Protein AF-0000000068095793 (afdb_homodimer)

Organism: Citrobacter rodentium (strain ICC168) (NCBI:txid637910)

Solvent-accessible surface area (backbone atoms only — not comparable to full-atom values): 27924 Å² total; per-residue (Å²): 130,68,52,62,41,76,44,89,53,78,76,100,56,62,48,30,35,36,40,46,26,35,36,41,17,42,65,55,64,79,48,58,58,60,65,17,41,19,44,58,36,41,50,50,50,51,50,52,51,57,68,67,68,68,80,49,64,31,32,40,34,30,14,20,50,16,59,68,43,40,45,54,8,36,40,54,51,43,57,61,54,63,76,48,89,38,54,42,31,56,38,52,17,59,49,38,38,61,74,38,42,52,53,32,31,49,74,67,67,43,45,78,26,34,32,31,40,47,49,90,38,33,33,37,40,54,46,62,22,50,35,87,93,40,71,30,18,39,71,50,71,44,47,53,51,38,48,49,50,56,44,67,73,42,65,84,28,30,30,43,38,34,28,13,41,40,65,57,76,76,60,20,56,64,56,40,72,29,23,25,72,50,32,67,60,53,48,58,61,46,69,80,36,80,40,53,42,34,36,43,25,19,79,63,21,31,78,42,82,44,77,54,95,86,18,42,34,33,30,31,26,10,27,26,65,27,40,40,78,66,30,62,55,89,46,66,28,76,61,44,27,21,31,34,40,37,37,40,40,81,86,62,51,73,50,72,46,83,44,59,56,81,72,75,65,61,46,47,43,74,82,58,87,76,134,132,67,53,61,40,78,44,88,52,78,76,98,56,62,47,30,36,36,42,47,26,35,35,41,17,42,64,53,62,79,49,61,58,59,64,18,40,20,45,58,36,39,51,50,50,52,50,51,53,58,68,66,66,68,79,49,65,31,32,41,34,31,15,20,48,18,59,70,42,38,45,54,7,37,39,54,50,42,56,61,54,62,75,47,88,37,55,39,32,55,39,51,17,57,48,39,37,62,72,37,43,53,52,31,30,49,75,65,68,43,45,77,26,35,31,31,39,46,50,88,38,35,32,38,39,54,47,62,22,51,33,87,92,40,72,31,18,39,71,49,70,44,47,53,52,37,48,50,52,56,44,68,75,42,63,86,28,30,30,43,38,35,29,12,41,40,63,56,75,76,60,19,58,66,56,40,72,30,22,25,72,50,31,65,60,52,48,60,61,46,69,79,36,80,40,53,42,36,37,43,24,18,80,63,20,30,78,44,82,46,77,54,94,86,17,42,34,34,30,32,26,10,27,26,66,26,40,39,77,65,30,62,55,90,44,67,29,74,61,45,26,22,32,33,39,37,36,40,39,82,86,63,50,70,48,72,46,82,45,59,56,80,71,76,64,62,47,49,43,74,80,58,90,76,133

Foldseek 3Di:
DALEAEQDDPDQFWAKEWEAEQLAFELDQQDDDLAFRSLVLLVLQLVVVVVVVDAHQEYEYAENQHQVQALSSLLSVLVSVVVHPHAYEYEYAQRYDVVSNVVSCVVSVHDPHQWYHYHDAEIEGEFHQYDHPALAGEGDPVRLVVVLVVCVVCLRHAYEYEHAFALADQLAQVQRVRHYPVSVSSVVSCVVRLSPAEYEYERQQDFDFDDDPRHTYTYAHHSAWHFDGNHHFTFTDQFAGWIKMWIAGRVSDIDMDIGGDDDRHRGGNRPDRDD/DALEAEQADPDQFWAKEWEAEQLAFELDQQDDDLAFRSLVLLVLQLVVVVVVVDAHQEYEYAENQHQVQALSSLLSVLVSVVVHPHAYEYEYAQRYDVVSNVVSCVVSVHDPHQWYHYHDAEIEGEFHQYDHPALAGEGDPVRLVVVLVVCVVCLRHAYEYEHAFALADQLAQVQRVRHYPVSVSSVVSCVVRLSPAEYEYERQQDFDFDDDPRHTYTYAHHSAWHFDGNHHFTFTDQFAGWIKMWIAGRVSDIDMDIGGDDDRHRGGNRPDRDD

Secondary structure (DSSP, 8-state):
--SEEEE---SSPPEEEEEE----B-SSTT-EETTEEHHHHHHHHHHHHHHTT---SEEEE-S--BSS--HHHHHHHHHHHTTSSS-EEE---TT--HHHHHHHHHHTT----SEEEETTTEEEEE---B-TTSSSB---HHHHHHHHHHHHH-TTSEEEEE-SS-SS--S-HHHHTTSBTTHHHHHHHHTT-TTEEEEEE-SS-S-EEEEETTEEEEE---SS-EEPTT-SS--EE-SPPEEEEEEE-TTS-EEEEEEE-SSSTT---TT----/--SEEEE---SSPPEEEEEE----B-SSTT-EETTEEHHHHHHHHHHHHHHHT---SEEEE-S--BSS--HHHHHHHHHHHTTSSS-EEE---TT--HHHHHHHHHHTT----SEEEETTTEEEEE---B-TTSSSB---HHHHHHHHHHHHH-TTSEEEEE-SS-SS--S-HHHHTTSBTTHHHHHHHHTT-TTEEEEEE-SS-S-EEEEETTEEEEE---SS-EEPTT-SS--EE-SPPEEEEEEE-TTS-EEEEEEE-SSSTT---TT----

Radius of gyration: 24.94 Å; Cα contacts (8 Å, |Δi|>4): 1372; chains: 2; bounding box: 52×72×62 Å

Structure (mmCIF, N/CA/C/O backbone):
data_AF-0000000068095793-model_v1
#
loop_
_entity.id
_entity.type
_entity.pdbx_description
1 polymer '3,5-cyclic adenosine monophosphate phosphodiesterase CpdA'
#
loop_
_atom_site.group_PDB
_atom_site.id
_atom_site.type_symbol
_atom_site.label_atom_id
_atom_site.label_alt_id
_atom_site.label_comp_id
_atom_site.label_asym_id
_atom_site.label_entity_id
_atom_site.label_seq_id
_atom_site.pdbx_PDB_ins_code
_atom_site.Cartn_x
_atom_site.Cartn_y
_atom_site.Cartn_z
_atom_site.occupancy
_atom_site.B_iso_or_equiv
_atom_site.auth_seq_id
_atom_site.auth_comp_id
_atom_site.auth_asym_id
_atom_site.auth_atom_id
_atom_site.pdbx_PDB_model_num
ATOM 1 N N . MET A 1 1 ? 13.992 7.395 -3.279 1 44.12 1 MET A N 1
ATOM 2 C CA . MET A 1 1 ? 13.734 8.562 -2.439 1 44.12 1 MET A CA 1
ATOM 3 C C . MET A 1 1 ? 13.789 8.188 -0.961 1 44.12 1 MET A C 1
ATOM 5 O O . MET A 1 1 ? 13.289 7.129 -0.567 1 44.12 1 MET A O 1
ATOM 9 N N . GLU A 1 2 ? 14.641 8.852 -0.193 1 55.34 2 GLU A N 1
ATOM 10 C CA . GLU A 1 2 ? 14.953 8.453 1.176 1 55.34 2 GLU A CA 1
ATOM 11 C C . GLU A 1 2 ? 13.734 8.594 2.086 1 55.34 2 GLU A C 1
ATOM 13 O O . GLU A 1 2 ? 13.047 9.609 2.062 1 55.34 2 GLU A O 1
ATOM 18 N N . SER A 1 3 ? 13.25 7.488 2.627 1 74.56 3 SER A N 1
ATOM 19 C CA . SER A 1 3 ? 12.18 7.312 3.602 1 74.56 3 SER A CA 1
ATOM 20 C C . SER A 1 3 ? 12.469 8.078 4.887 1 74.56 3 SER A C 1
ATOM 22 O O . SER A 1 3 ? 11.594 8.211 5.75 1 74.56 3 SER A O 1
ATOM 24 N N . LEU A 1 4 ? 13.664 8.867 4.812 1 83 4 LEU A N 1
ATOM 25 C CA . LEU A 1 4 ? 14.086 9.422 6.09 1 83 4 LEU A CA 1
ATOM 26 C C . LEU A 1 4 ? 14.312 10.93 5.977 1 83 4 LEU A C 1
ATOM 28 O O . LEU A 1 4 ? 14.969 11.391 5.043 1 83 4 LEU A O 1
ATOM 32 N N . LEU A 1 5 ? 13.695 11.727 6.766 1 92.56 5 LEU A N 1
ATOM 33 C CA . LEU A 1 5 ? 13.953 13.148 6.941 1 92.56 5 LEU A CA 1
ATOM 34 C C . LEU A 1 5 ? 14.555 13.43 8.312 1 92.56 5 LEU A C 1
ATOM 36 O O . LEU A 1 5 ? 13.977 13.062 9.336 1 92.56 5 LEU A O 1
ATOM 40 N N . ASN A 1 6 ? 15.75 14.016 8.406 1 91.25 6 ASN A N 1
ATOM 41 C CA . ASN A 1 6 ? 16.391 14.406 9.664 1 91.25 6 ASN A CA 1
ATOM 42 C C . ASN A 1 6 ? 16.172 15.883 9.969 1 91.25 6 ASN A C 1
ATOM 44 O O . ASN A 1 6 ? 16.5 16.75 9.156 1 91.25 6 ASN A O 1
ATOM 48 N N . LEU A 1 7 ? 15.523 16.156 11.008 1 89.5 7 LEU A N 1
ATOM 49 C CA . LEU A 1 7 ? 15.344 17.516 11.469 1 89.5 7 LEU A CA 1
ATOM 50 C C . LEU A 1 7 ? 16.422 17.906 12.477 1 89.5 7 LEU A C 1
ATOM 52 O O . LEU A 1 7 ? 16.297 17.594 13.664 1 89.5 7 LEU A O 1
ATOM 56 N N . PRO A 1 8 ? 17.484 18.594 12 1 77.94 8 PRO A N 1
ATOM 57 C CA . PRO A 1 8 ? 18.531 19 12.945 1 77.94 8 PRO A CA 1
ATOM 58 C C . PRO A 1 8 ? 18.062 20.078 13.922 1 77.94 8 PRO A C 1
ATOM 60 O O . PRO A 1 8 ? 17.469 21.078 13.5 1 77.94 8 PRO A O 1
ATOM 63 N N . LEU A 1 9 ? 17.781 19.703 15.07 1 76.25 9 LEU A N 1
ATOM 64 C CA . LEU A 1 9 ? 17.359 20.719 16.031 1 76.25 9 LEU A CA 1
ATOM 65 C C . LEU A 1 9 ? 18.516 21.109 16.938 1 76.25 9 LEU A C 1
ATOM 67 O O . LEU A 1 9 ? 19.344 20.266 17.281 1 76.25 9 LEU A O 1
ATOM 71 N N . ALA A 1 10 ? 18.766 22.375 16.984 1 59.16 10 ALA A N 1
ATOM 72 C CA . ALA A 1 10 ? 19.812 22.859 17.875 1 59.16 10 ALA A CA 1
ATOM 73 C C . ALA A 1 10 ? 19.422 22.672 19.344 1 59.16 10 ALA A C 1
ATOM 75 O O . ALA A 1 10 ? 18.359 23.141 19.766 1 59.16 10 ALA A O 1
ATOM 76 N N . GLY A 1 11 ? 20.234 21.984 20.188 1 57.12 11 GLY A N 1
ATOM 77 C CA . GLY A 1 11 ? 20.156 21.875 21.625 1 57.12 11 GLY A CA 1
ATOM 78 C C . GLY A 1 11 ? 18.938 21.125 22.109 1 57.12 11 GLY A C 1
ATOM 79 O O . GLY A 1 11 ? 18.328 20.359 21.359 1 57.12 11 GLY A O 1
ATOM 80 N N . GLU A 1 12 ? 18.562 21.219 23.453 1 60.78 12 GLU A N 1
ATOM 81 C CA . GLU A 1 12 ? 17.453 20.594 24.188 1 60.78 12 GLU A CA 1
ATOM 82 C C . GLU A 1 12 ? 16.109 21.203 23.781 1 60.78 12 GLU A C 1
ATOM 84 O O . GLU A 1 12 ? 15.234 21.391 24.609 1 60.78 12 GLU A O 1
ATOM 89 N N . ALA A 1 13 ? 15.953 21.391 22.484 1 78.38 13 ALA A N 1
ATOM 90 C CA . ALA A 1 13 ? 14.844 22.234 22.016 1 78.38 13 ALA A CA 1
ATOM 91 C C . ALA A 1 13 ? 13.633 21.375 21.672 1 78.38 13 ALA A C 1
ATOM 93 O O . ALA A 1 13 ? 13.766 20.203 21.328 1 78.38 13 ALA A O 1
ATOM 94 N N . ARG A 1 14 ? 12.461 21.828 22.141 1 90.88 14 ARG A N 1
ATOM 95 C CA . ARG A 1 14 ? 11.188 21.25 21.734 1 90.88 14 ARG A CA 1
ATOM 96 C C . ARG A 1 14 ? 11.031 21.281 20.219 1 90.88 14 ARG A C 1
ATOM 98 O O . ARG A 1 14 ? 11.633 22.109 19.547 1 90.88 14 ARG A O 1
ATOM 105 N N . VAL A 1 15 ? 10.469 20.25 19.719 1 95.88 15 VAL A N 1
ATOM 106 C CA . VAL A 1 15 ? 10.133 20.172 18.312 1 95.88 15 VAL A CA 1
ATOM 107 C C . VAL A 1 15 ? 8.734 20.734 18.078 1 95.88 15 VAL A C 1
ATOM 109 O O . VAL A 1 15 ? 7.762 20.297 18.688 1 95.88 15 VAL A O 1
ATOM 112 N N . ARG A 1 16 ? 8.586 21.75 17.266 1 96.56 16 ARG A N 1
ATOM 113 C CA . ARG A 1 16 ? 7.297 22.359 16.953 1 96.56 16 ARG A CA 1
ATOM 114 C C . ARG A 1 16 ? 6.75 21.859 15.625 1 96.56 16 ARG A C 1
ATOM 116 O O . ARG A 1 16 ? 7.414 21.969 14.594 1 96.56 16 ARG A O 1
ATOM 123 N N . ILE A 1 17 ? 5.535 21.344 15.703 1 98.12 17 ILE A N 1
ATOM 124 C CA . ILE A 1 17 ? 4.93 20.734 14.523 1 98.12 17 ILE A CA 1
ATOM 125 C C . ILE A 1 17 ? 3.602 21.422 14.211 1 98.12 17 ILE A C 1
ATOM 127 O O . ILE A 1 17 ? 2.824 21.734 15.125 1 98.12 17 ILE A O 1
ATOM 131 N N . LEU A 1 18 ? 3.391 21.703 12.992 1 98.69 18 LEU A N 1
ATOM 132 C CA . LEU A 1 18 ? 2.109 22.172 12.477 1 98.69 18 LEU A CA 1
ATOM 133 C C . LEU A 1 18 ? 1.396 21.062 11.703 1 98.69 18 LEU A C 1
ATOM 135 O O . LEU A 1 18 ? 1.958 20.5 10.766 1 98.69 18 LEU A O 1
ATOM 139 N N . GLN A 1 19 ? 0.213 20.719 12.141 1 98.88 19 GLN A N 1
ATOM 140 C CA . GLN A 1 19 ? -0.576 19.766 11.383 1 98.88 19 GLN A CA 1
ATOM 141 C C . GLN A 1 19 ? -1.645 20.469 10.547 1 98.88 19 GLN A C 1
ATOM 143 O O . GLN A 1 19 ? -2.451 21.234 11.078 1 98.88 19 GLN A O 1
ATOM 148 N N . ILE A 1 20 ? -1.62 20.188 9.297 1 98.56 20 ILE A N 1
ATOM 149 C CA . ILE A 1 20 ? -2.662 20.578 8.344 1 98.56 20 ILE A CA 1
ATOM 150 C C . ILE A 1 20 ? -3.303 19.328 7.75 1 98.56 20 ILE A C 1
ATOM 152 O O . ILE A 1 20 ? -2.602 18.422 7.289 1 98.56 20 ILE A O 1
ATOM 156 N N . THR A 1 21 ? -4.664 19.266 7.812 1 98.75 21 THR A N 1
ATOM 157 C CA . THR A 1 21 ? -5.297 18.031 7.359 1 98.75 21 THR A CA 1
ATOM 158 C C . THR A 1 21 ? -6.645 18.312 6.703 1 98.75 21 THR A C 1
ATOM 160 O O . THR A 1 21 ? -7.273 19.344 6.992 1 98.75 21 THR A O 1
ATOM 163 N N . ASP A 1 22 ? -7.055 17.484 5.738 1 98.69 22 ASP A N 1
ATOM 164 C CA . ASP A 1 22 ? -8.383 17.453 5.141 1 98.69 22 ASP A CA 1
ATOM 165 C C . ASP A 1 22 ? -8.727 18.797 4.496 1 98.69 22 ASP A C 1
ATOM 167 O O . ASP A 1 22 ? -9.773 19.391 4.789 1 98.69 22 ASP A O 1
ATOM 171 N N . THR A 1 23 ? -7.832 19.234 3.645 1 98.75 23 THR A N 1
ATOM 172 C CA . THR A 1 23 ? -8.039 20.5 2.959 1 98.75 23 THR A CA 1
ATOM 173 C C . THR A 1 23 ? -9.078 20.359 1.855 1 98.75 23 THR A C 1
ATOM 175 O O . THR A 1 23 ? -9.719 21.344 1.47 1 98.75 23 THR A O 1
ATOM 178 N N . HIS A 1 24 ? -9.203 19.234 1.207 1 98.62 24 HIS A N 1
ATOM 179 C CA . HIS A 1 24 ? -10.219 18.891 0.209 1 98.62 24 HIS A CA 1
ATOM 180 C C . HIS A 1 24 ? -10.234 19.906 -0.926 1 98.62 24 HIS A C 1
ATOM 182 O O . HIS A 1 24 ? -11.297 20.391 -1.321 1 98.62 24 HIS A O 1
ATOM 188 N N . LEU A 1 25 ? -9.086 20.203 -1.427 1 98.75 25 LEU A N 1
ATOM 189 C CA . LEU A 1 25 ? -8.953 21.219 -2.475 1 98.75 25 LEU A CA 1
ATOM 190 C C . LEU A 1 25 ? -9.406 20.672 -3.82 1 98.75 25 LEU A C 1
ATOM 192 O O . LEU A 1 25 ? -9.438 19.453 -4.02 1 98.75 25 LEU A O 1
ATOM 196 N N . PHE A 1 26 ? -9.773 21.594 -4.73 1 98.56 26 PHE A N 1
ATOM 197 C CA . PHE A 1 26 ? -10.188 21.297 -6.094 1 98.56 26 PHE A CA 1
ATOM 198 C C . PHE A 1 26 ? -9.227 21.906 -7.105 1 98.56 26 PHE A C 1
ATOM 200 O O . PHE A 1 26 ? -8.391 22.734 -6.746 1 98.56 26 PHE A O 1
ATOM 207 N N . ALA A 1 27 ? -9.344 21.422 -8.328 1 98.38 27 ALA A N 1
ATOM 208 C CA . ALA A 1 27 ? -8.555 22.016 -9.398 1 98.38 27 ALA A CA 1
ATOM 209 C C . ALA A 1 27 ? -8.93 23.484 -9.602 1 98.38 27 ALA A C 1
ATOM 211 O O . ALA A 1 27 ? -8.047 24.328 -9.789 1 98.38 27 ALA A O 1
ATOM 212 N N . GLU A 1 28 ? -10.273 23.656 -9.625 1 98.12 28 GLU A N 1
ATOM 213 C CA . GLU A 1 28 ? -10.742 25.031 -9.766 1 98.12 28 GLU A CA 1
ATOM 214 C C . GLU A 1 28 ? -10.93 25.703 -8.406 1 98.12 28 GLU A C 1
ATOM 216 O O . GLU A 1 28 ? -11.633 25.172 -7.543 1 98.12 28 GLU A O 1
ATOM 221 N N . LYS A 1 29 ? -10.43 26.828 -8.234 1 97.75 29 LYS A N 1
ATOM 222 C CA . LYS A 1 29 ? -10.312 27.484 -6.934 1 97.75 29 LYS A CA 1
ATOM 223 C C . LYS A 1 29 ? -11.664 28 -6.445 1 97.75 29 LYS A C 1
ATOM 225 O O . LYS A 1 29 ? -11.812 28.344 -5.27 1 97.75 29 LYS A O 1
ATOM 230 N N . HIS A 1 30 ? -12.703 28 -7.293 1 97.25 30 HIS A N 1
ATOM 231 C CA . HIS A 1 30 ? -14.008 28.516 -6.879 1 97.25 30 HIS A CA 1
ATOM 232 C C . HIS A 1 30 ? -14.914 27.391 -6.391 1 97.25 30 HIS A C 1
ATOM 234 O O . HIS A 1 30 ? -16.016 27.641 -5.883 1 97.25 30 HIS A O 1
ATOM 240 N N . GLU A 1 31 ? -14.539 26.125 -6.562 1 97 31 GLU A N 1
ATOM 241 C CA . GLU A 1 31 ? -15.391 24.984 -6.219 1 97 31 GLU A CA 1
ATOM 242 C C . GLU A 1 31 ? -15.602 24.891 -4.711 1 97 31 GLU A C 1
ATOM 244 O O . GLU A 1 31 ? -14.789 25.391 -3.932 1 97 31 GLU A O 1
ATOM 249 N N . THR A 1 32 ? -16.766 24.312 -4.371 1 96.19 32 THR A N 1
ATOM 250 C CA . THR A 1 32 ? -17.141 24.266 -2.965 1 96.19 32 THR A CA 1
ATOM 251 C C . THR A 1 32 ? -17.438 22.828 -2.531 1 96.19 32 THR A C 1
ATOM 253 O O . THR A 1 32 ? -17.828 22 -3.348 1 96.19 32 THR A O 1
ATOM 256 N N . LEU A 1 33 ? -17.109 22.547 -1.339 1 96.25 33 LEU A N 1
ATOM 257 C CA . LEU A 1 33 ? -17.531 21.328 -0.635 1 96.25 33 LEU A CA 1
ATOM 258 C C . LEU A 1 33 ? -18.578 21.656 0.435 1 96.25 33 LEU A C 1
ATOM 260 O O . LEU A 1 33 ? -18.266 22.375 1.399 1 96.25 33 LEU A O 1
ATOM 264 N N . LEU A 1 34 ? -19.75 21.172 0.211 1 95.25 34 LEU A N 1
ATOM 265 C CA . LEU A 1 34 ? -20.844 21.391 1.153 1 95.25 34 LEU A CA 1
ATOM 266 C C . LEU A 1 34 ? -21.016 22.875 1.437 1 95.25 34 LEU A C 1
ATOM 268 O O . LEU A 1 34 ? -21.25 23.266 2.582 1 95.25 34 LEU A O 1
ATOM 272 N N . GLY A 1 35 ? -20.797 23.672 0.444 1 94 35 GLY A N 1
ATOM 273 C CA . GLY A 1 35 ? -21.062 25.094 0.519 1 94 35 GLY A CA 1
ATOM 274 C C . GLY A 1 35 ? -19.828 25.906 0.889 1 94 35 GLY A C 1
ATOM 275 O O . GLY A 1 35 ? -19.859 27.141 0.874 1 94 35 GLY A O 1
ATOM 276 N N . VAL A 1 36 ? -18.75 25.297 1.238 1 96.5 36 VAL A N 1
ATOM 277 C CA . VAL A 1 36 ? -17.531 26 1.646 1 96.5 36 VAL A CA 1
ATOM 278 C C . VAL A 1 36 ? -16.531 26 0.494 1 96.5 36 VAL A C 1
ATOM 280 O O . VAL A 1 36 ? -16.234 24.953 -0.087 1 96.5 36 VAL A O 1
ATOM 283 N N . ASN A 1 37 ? -16.094 27.188 0.095 1 97.62 37 ASN A N 1
ATOM 284 C CA . ASN A 1 37 ? -14.969 27.281 -0.84 1 97.62 37 ASN A CA 1
ATOM 285 C C . ASN A 1 37 ? -13.664 26.812 -0.204 1 97.62 37 ASN A C 1
ATOM 287 O O . ASN A 1 37 ? -13.055 27.547 0.578 1 97.62 37 ASN A O 1
ATOM 291 N N . THR A 1 38 ? -13.18 25.672 -0.569 1 98.25 38 THR A N 1
ATOM 292 C CA . THR A 1 38 ? -12.102 25.031 0.173 1 98.25 38 THR A CA 1
ATOM 293 C C . THR A 1 38 ? -10.766 25.719 -0.103 1 98.25 38 THR A C 1
ATOM 295 O O . THR A 1 38 ? -9.883 25.734 0.753 1 98.25 38 THR A O 1
ATOM 298 N N . TRP A 1 39 ? -10.641 26.328 -1.284 1 98.38 39 TRP A N 1
ATOM 299 C CA . TRP A 1 39 ? -9.422 27.078 -1.566 1 98.38 39 TRP A CA 1
ATOM 300 C C . TRP A 1 39 ? -9.336 28.328 -0.685 1 98.38 39 TRP A C 1
ATOM 302 O O . TRP A 1 39 ? -8.297 28.578 -0.069 1 98.38 39 TRP A O 1
ATOM 312 N N . GLU A 1 40 ? -10.367 29.062 -0.615 1 98.25 40 GLU A N 1
ATOM 313 C CA . GLU A 1 40 ? -10.391 30.266 0.195 1 98.25 40 GLU A CA 1
ATOM 314 C C . GLU A 1 40 ? -10.203 29.953 1.676 1 98.25 40 GLU A C 1
ATOM 316 O O . GLU A 1 40 ? -9.516 30.672 2.395 1 98.25 40 GLU A O 1
ATOM 321 N N . SER A 1 41 ? -10.898 28.875 2.105 1 98.25 41 SER A N 1
ATOM 322 C CA . SER A 1 41 ? -10.75 28.484 3.5 1 98.25 41 SER A CA 1
ATOM 323 C C . SER A 1 41 ? -9.312 28.078 3.809 1 98.25 41 SER A C 1
ATOM 325 O O . SER A 1 41 ? -8.766 28.453 4.848 1 98.25 41 SER A O 1
ATOM 327 N N . TYR A 1 42 ? -8.695 27.344 2.914 1 98.62 42 TYR A N 1
ATOM 328 C CA . TYR A 1 42 ? -7.301 26.938 3.055 1 98.62 42 TYR A CA 1
ATOM 329 C C . TYR A 1 42 ? -6.387 28.156 3.137 1 98.62 42 TYR A C 1
ATOM 331 O O . TYR A 1 42 ? -5.539 28.234 4.027 1 98.62 42 TYR A O 1
ATOM 339 N N . GLN A 1 43 ? -6.578 29.109 2.277 1 98.25 43 GLN A N 1
ATOM 340 C CA . GLN A 1 43 ? -5.785 30.328 2.275 1 98.25 43 GLN A CA 1
ATOM 341 C C . GLN A 1 43 ? -5.961 31.109 3.578 1 98.25 43 GLN A C 1
ATOM 343 O O . GLN A 1 43 ? -4.996 31.625 4.129 1 98.25 43 GLN A O 1
ATOM 348 N N . ALA A 1 44 ? -7.16 31.141 4.02 1 98.31 44 ALA A N 1
ATOM 349 C CA . ALA A 1 44 ? -7.438 31.859 5.262 1 98.31 44 ALA A CA 1
ATOM 350 C C . ALA A 1 44 ? -6.715 31.203 6.438 1 98.31 44 ALA A C 1
ATOM 352 O O . ALA A 1 44 ? -6.191 31.906 7.312 1 98.31 44 ALA A O 1
ATOM 353 N N . VAL A 1 45 ? -6.719 29.891 6.461 1 98.5 45 VAL A N 1
ATOM 354 C CA . VAL A 1 45 ? -6.02 29.156 7.504 1 98.5 45 VAL A CA 1
ATOM 355 C C . VAL A 1 45 ? -4.527 29.453 7.445 1 98.5 45 VAL A C 1
ATOM 357 O O . VAL A 1 45 ? -3.906 29.766 8.461 1 98.5 45 VAL A O 1
ATOM 360 N N . LEU A 1 46 ? -3.941 29.438 6.266 1 98.38 46 LEU A N 1
ATOM 361 C CA . LEU A 1 46 ? -2.521 29.734 6.102 1 98.38 46 LEU A CA 1
ATOM 362 C C . LEU A 1 46 ? -2.199 31.141 6.562 1 98.38 46 LEU A C 1
ATOM 364 O O . LEU A 1 46 ? -1.191 31.375 7.238 1 98.38 46 LEU A O 1
ATOM 368 N N . GLU A 1 47 ? -3.061 32.031 6.164 1 97.62 47 GLU A N 1
ATOM 369 C CA . GLU A 1 47 ? -2.863 33.406 6.57 1 97.62 47 GLU A CA 1
ATOM 370 C C . GLU A 1 47 ? -2.9 33.562 8.094 1 97.62 47 GLU A C 1
ATOM 372 O O . GLU A 1 47 ? -2.094 34.281 8.672 1 97.62 47 GLU A O 1
ATOM 377 N N . ALA A 1 48 ? -3.863 32.875 8.68 1 97.69 48 ALA A N 1
ATOM 378 C CA . ALA A 1 48 ? -3.977 32.938 10.133 1 97.69 48 ALA A CA 1
ATOM 379 C C . ALA A 1 48 ? -2.732 32.344 10.797 1 97.69 48 ALA A C 1
ATOM 381 O O . ALA A 1 48 ? -2.258 32.875 11.805 1 97.69 48 ALA A O 1
ATOM 382 N N . ILE A 1 49 ? -2.225 31.234 10.305 1 97.94 49 ILE A N 1
ATOM 383 C CA . ILE A 1 49 ? -1.022 30.609 10.836 1 97.94 49 ILE A CA 1
ATOM 384 C C . ILE A 1 49 ? 0.158 31.562 10.727 1 97.94 49 ILE A C 1
ATOM 386 O O . ILE A 1 49 ? 0.931 31.719 11.68 1 97.94 49 ILE A O 1
ATOM 390 N N . HIS A 1 50 ? 0.301 32.25 9.594 1 97 50 HIS A N 1
ATOM 391 C CA . HIS A 1 50 ? 1.381 33.188 9.398 1 97 50 HIS A CA 1
ATOM 392 C C . HIS A 1 50 ? 1.257 34.375 10.359 1 97 50 HIS A C 1
ATOM 394 O O . HIS A 1 50 ? 2.262 34.875 10.867 1 97 50 HIS A O 1
ATOM 400 N N . ALA A 1 51 ? 0.081 34.75 10.531 1 96.12 51 ALA A N 1
ATOM 401 C CA . ALA A 1 51 ? -0.17 35.906 11.391 1 96.12 51 ALA A CA 1
ATOM 402 C C . ALA A 1 51 ? 0.231 35.625 12.828 1 96.12 51 ALA A C 1
ATOM 404 O O . ALA A 1 51 ? 0.606 36.531 13.57 1 96.12 51 ALA A O 1
ATOM 405 N N . ASP A 1 52 ? 0.119 34.406 13.172 1 92.62 52 ASP A N 1
ATOM 406 C CA . ASP A 1 52 ? 0.488 34 14.523 1 92.62 52 ASP A CA 1
ATOM 407 C C . ASP A 1 52 ? 1.989 34.156 14.75 1 92.62 52 ASP A C 1
ATOM 409 O O . ASP A 1 52 ? 2.443 34.219 15.898 1 92.62 52 ASP A O 1
ATOM 413 N N . GLY A 1 53 ? 2.84 34.156 13.688 1 90.38 53 GLY A N 1
ATOM 414 C CA . GLY A 1 53 ? 4.262 34.438 13.758 1 90.38 53 GLY A CA 1
ATOM 415 C C . GLY A 1 53 ? 5.074 33.281 14.352 1 90.38 53 GLY A C 1
ATOM 416 O O . GLY A 1 53 ? 6.258 33.469 14.648 1 90.38 53 GLY A O 1
ATOM 417 N N . GLN A 1 54 ? 4.434 32.25 14.578 1 91.56 54 GLN A N 1
ATOM 418 C CA . GLN A 1 54 ? 5.141 31.109 15.133 1 91.56 54 GLN A CA 1
ATOM 419 C C . GLN A 1 54 ? 5.945 30.375 14.055 1 91.56 54 GLN A C 1
ATOM 421 O O . GLN A 1 54 ? 5.52 30.297 12.906 1 91.56 54 GLN A O 1
ATOM 426 N N . GLU A 1 55 ? 7.09 29.938 14.5 1 92.62 55 GLU A N 1
ATOM 427 C CA . GLU A 1 55 ? 7.91 29.125 13.609 1 92.62 55 GLU A CA 1
ATOM 428 C C . GLU A 1 55 ? 7.73 27.641 13.914 1 92.62 55 GLU A C 1
ATOM 430 O O . GLU A 1 55 ? 7.598 27.25 15.078 1 92.62 55 GLU A O 1
ATOM 435 N N . TYR A 1 56 ? 7.781 26.875 12.93 1 96.19 56 TYR A N 1
ATOM 436 C CA . TYR A 1 56 ? 7.641 25.422 13.062 1 96.19 56 TYR A CA 1
ATOM 437 C C . TYR A 1 56 ? 8.867 24.703 12.516 1 96.19 56 TYR A C 1
ATOM 439 O O . TYR A 1 56 ? 9.555 25.219 11.633 1 96.19 56 TYR A O 1
ATOM 447 N N . ASP A 1 57 ? 9.133 23.531 13.102 1 96.62 57 ASP A N 1
ATOM 448 C CA . ASP A 1 57 ? 10.25 22.703 12.648 1 96.62 57 ASP A CA 1
ATOM 449 C C . ASP A 1 57 ? 9.797 21.734 11.57 1 96.62 57 ASP A C 1
ATOM 451 O O . ASP A 1 57 ? 10.609 21.266 10.773 1 96.62 57 ASP A O 1
ATOM 455 N N . LEU A 1 58 ? 8.516 21.438 11.594 1 97.88 58 LEU A N 1
ATOM 456 C CA . LEU A 1 58 ? 7.957 20.453 10.68 1 97.88 58 LEU A CA 1
ATOM 457 C C . LEU A 1 58 ? 6.473 20.703 10.445 1 97.88 58 LEU A C 1
ATOM 459 O O . LEU A 1 58 ? 5.742 21.047 11.375 1 97.88 58 LEU A O 1
ATOM 463 N N . ILE A 1 59 ? 6.035 20.547 9.227 1 98.62 59 ILE A N 1
ATOM 464 C CA . ILE A 1 59 ? 4.617 20.5 8.883 1 98.62 59 ILE A CA 1
ATOM 465 C C . ILE A 1 59 ? 4.223 19.078 8.516 1 98.62 59 ILE A C 1
ATOM 467 O O . ILE A 1 59 ? 4.953 18.391 7.797 1 98.62 59 ILE A O 1
ATOM 471 N N . VAL A 1 60 ? 3.152 18.594 9.102 1 98.81 60 VAL A N 1
ATOM 472 C CA . VAL A 1 60 ? 2.646 17.281 8.75 1 98.81 60 VAL A CA 1
ATOM 473 C C . VAL A 1 60 ? 1.263 17.406 8.117 1 98.81 60 VAL A C 1
ATOM 475 O O . VAL A 1 60 ? 0.357 18 8.703 1 98.81 60 VAL A O 1
ATOM 478 N N . ALA A 1 61 ? 1.134 16.969 6.879 1 98.81 61 ALA A N 1
ATOM 479 C CA . ALA A 1 61 ? -0.146 16.891 6.18 1 98.81 61 ALA A CA 1
ATOM 480 C C . ALA A 1 61 ? -0.728 15.484 6.262 1 98.81 61 ALA A C 1
ATOM 482 O O . ALA A 1 61 ? -0.188 14.547 5.668 1 98.81 61 ALA A O 1
ATOM 483 N N . THR A 1 62 ? -1.912 15.336 6.898 1 98.69 62 THR A N 1
ATOM 484 C CA . THR A 1 62 ? -2.334 13.992 7.277 1 98.69 62 THR A CA 1
ATOM 485 C C . THR A 1 62 ? -3.531 13.547 6.441 1 98.69 62 THR A C 1
ATOM 487 O O . THR A 1 62 ? -4.441 12.891 6.953 1 98.69 62 THR A O 1
ATOM 490 N N . GLY A 1 63 ? -3.568 13.969 5.188 1 98.38 63 GLY A N 1
ATOM 491 C CA . GLY A 1 63 ? -4.414 13.266 4.234 1 98.38 63 GLY A CA 1
ATOM 492 C C . GLY A 1 63 ? -5.66 14.047 3.857 1 98.38 63 GLY A C 1
ATOM 493 O O . GLY A 1 63 ? -5.98 15.055 4.484 1 98.38 63 GLY A O 1
ATOM 494 N N . ASP A 1 64 ? -6.383 13.57 2.754 1 98.5 64 ASP A N 1
ATOM 495 C CA . ASP A 1 64 ? -7.559 14.195 2.148 1 98.5 64 ASP A CA 1
ATOM 496 C C . ASP A 1 64 ? -7.266 15.633 1.74 1 98.5 64 ASP A C 1
ATOM 498 O O . ASP A 1 64 ? -8.016 16.547 2.092 1 98.5 64 ASP A O 1
ATOM 502 N N . LEU A 1 65 ? -6.152 15.781 1.018 1 98.75 65 LEU A N 1
ATOM 503 C CA . LEU A 1 65 ? -5.711 17.109 0.602 1 98.75 65 LEU A CA 1
ATOM 504 C C . LEU A 1 65 ? -6.543 17.609 -0.569 1 98.75 65 LEU A C 1
ATOM 506 O O . LEU A 1 65 ? -6.809 18.812 -0.674 1 98.75 65 LEU A O 1
ATOM 510 N N . ALA A 1 66 ? -6.934 16.656 -1.41 1 98.31 66 ALA A N 1
ATOM 511 C CA . ALA A 1 66 ? -7.707 17 -2.602 1 98.31 66 ALA A CA 1
ATOM 512 C C . ALA A 1 66 ? -9.062 16.297 -2.59 1 98.31 66 ALA A C 1
ATOM 514 O O . ALA A 1 66 ? -9.18 15.141 -2.18 1 98.31 66 ALA A O 1
ATOM 515 N N . GLN A 1 67 ? -10.047 17.016 -3.131 1 97.12 67 GLN A N 1
ATOM 516 C CA . GLN A 1 67 ? -11.391 16.453 -3.227 1 97.12 67 GLN A CA 1
ATOM 517 C C . GLN A 1 67 ? -11.617 15.805 -4.59 1 97.12 67 GLN A C 1
ATOM 519 O O . GLN A 1 67 ? -12.266 14.758 -4.688 1 97.12 67 GLN A O 1
ATOM 524 N N . ASP A 1 68 ? -11.047 16.438 -5.625 1 96.62 68 ASP A N 1
ATOM 525 C CA . ASP A 1 68 ? -11.336 15.945 -6.969 1 96.62 68 ASP A CA 1
ATOM 526 C C . ASP A 1 68 ? -10.156 15.156 -7.539 1 96.62 68 ASP A C 1
ATOM 528 O O . ASP A 1 68 ? -10.102 14.891 -8.742 1 96.62 68 ASP A O 1
ATOM 532 N N . GLN A 1 69 ? -9.133 14.938 -6.777 1 95.12 69 GLN A N 1
ATOM 533 C CA . GLN A 1 69 ? -8.039 14.016 -7.035 1 95.12 69 GLN A CA 1
ATOM 534 C C . GLN A 1 69 ? -7.188 14.484 -8.211 1 95.12 69 GLN A C 1
ATOM 536 O O . GLN A 1 69 ? -6.488 13.68 -8.836 1 95.12 69 GLN A O 1
ATOM 541 N N . THR A 1 70 ? -7.219 15.828 -8.484 1 96.94 70 THR A N 1
ATOM 542 C CA . THR A 1 70 ? -6.48 16.359 -9.633 1 96.94 70 THR A CA 1
ATOM 543 C C . THR A 1 70 ? -5.082 16.797 -9.211 1 96.94 70 THR A C 1
ATOM 545 O O . THR A 1 70 ? -4.871 17.203 -8.07 1 96.94 70 THR A O 1
ATOM 548 N N . ALA A 1 71 ? -4.199 16.734 -10.164 1 97.69 71 ALA A N 1
ATOM 549 C CA . ALA A 1 71 ? -2.85 17.25 -9.945 1 97.69 71 ALA A CA 1
ATOM 550 C C . ALA A 1 71 ? -2.887 18.719 -9.523 1 97.69 71 ALA A C 1
ATOM 552 O O . ALA A 1 71 ? -2.123 19.141 -8.656 1 97.69 71 ALA A O 1
ATOM 553 N N . ALA A 1 72 ? -3.77 19.453 -10.102 1 98.44 72 ALA A N 1
ATOM 554 C CA . ALA A 1 72 ? -3.887 20.875 -9.805 1 98.44 72 ALA A CA 1
ATOM 555 C C . ALA A 1 72 ? -4.238 21.109 -8.344 1 98.44 72 ALA A C 1
ATOM 557 O O . ALA A 1 72 ? -3.721 22.031 -7.711 1 98.44 72 ALA A O 1
ATOM 558 N N . ALA A 1 73 ? -5.105 20.312 -7.828 1 98.69 73 ALA A N 1
ATOM 559 C CA . ALA A 1 73 ? -5.492 20.453 -6.426 1 98.69 73 ALA A CA 1
ATOM 560 C C . ALA A 1 73 ? -4.289 20.25 -5.504 1 98.69 73 ALA A C 1
ATOM 562 O O . ALA A 1 73 ? -4.098 21.016 -4.555 1 98.69 73 ALA A O 1
ATOM 563 N N . TYR A 1 74 ? -3.475 19.266 -5.789 1 98.75 74 TYR A N 1
ATOM 564 C CA . TYR A 1 74 ? -2.287 19.016 -4.98 1 98.75 74 TYR A CA 1
ATOM 565 C C . TYR A 1 74 ? -1.27 20.125 -5.145 1 98.75 74 TYR A C 1
ATOM 567 O O . TYR A 1 74 ? -0.565 20.484 -4.191 1 98.75 74 TYR A O 1
ATOM 575 N N . GLN A 1 75 ? -1.178 20.656 -6.301 1 98.5 75 GLN A N 1
ATOM 576 C CA . GLN A 1 75 ? -0.292 21.797 -6.531 1 98.5 75 GLN A CA 1
ATOM 577 C C . GLN A 1 75 ? -0.726 23.016 -5.711 1 98.5 75 GLN A C 1
ATOM 579 O O . GLN A 1 75 ? 0.114 23.75 -5.184 1 98.5 75 GLN A O 1
ATOM 584 N N . HIS A 1 76 ? -2.029 23.234 -5.703 1 98.62 76 HIS A N 1
ATOM 585 C CA . HIS A 1 76 ? -2.541 24.297 -4.852 1 98.62 76 HIS A CA 1
ATOM 586 C C . HIS A 1 76 ? -2.117 24.109 -3.402 1 98.62 76 HIS A C 1
ATOM 588 O O . HIS A 1 76 ? -1.703 25.062 -2.736 1 98.62 76 HIS A O 1
ATOM 594 N N . PHE A 1 77 ? -2.223 22.906 -2.932 1 98.81 77 PHE A N 1
ATOM 595 C CA . PHE A 1 77 ? -1.779 22.594 -1.576 1 98.81 77 PHE A CA 1
ATOM 596 C C . PHE A 1 77 ? -0.304 22.938 -1.399 1 98.81 77 PHE A C 1
ATOM 598 O O . PHE A 1 77 ? 0.074 23.609 -0.438 1 98.81 77 PHE A O 1
ATOM 605 N N . ALA A 1 78 ? 0.457 22.422 -2.334 1 98.62 78 ALA A N 1
ATOM 606 C CA . ALA A 1 78 ? 1.904 22.609 -2.271 1 98.62 78 ALA A CA 1
ATOM 607 C C . ALA A 1 78 ? 2.271 24.094 -2.283 1 98.62 78 ALA A C 1
ATOM 609 O O . ALA A 1 78 ? 3.219 24.5 -1.611 1 98.62 78 ALA A O 1
ATOM 610 N N . GLU A 1 79 ? 1.59 24.828 -3.057 1 97.75 79 GLU A N 1
ATOM 611 C CA . GLU A 1 79 ? 1.828 26.266 -3.109 1 97.75 79 GLU A CA 1
ATOM 612 C C . GLU A 1 79 ? 1.636 26.906 -1.738 1 97.75 79 GLU A C 1
ATOM 614 O O . GLU A 1 79 ? 2.398 27.797 -1.349 1 97.75 79 GLU A O 1
ATOM 619 N N . GLY A 1 80 ? 0.581 26.547 -1.066 1 98 80 GLY A N 1
ATOM 620 C CA . GLY A 1 80 ? 0.365 27.047 0.284 1 98 80 GLY A CA 1
ATOM 621 C C . GLY A 1 80 ? 1.481 26.672 1.241 1 98 80 GLY A C 1
ATOM 622 O O . GLY A 1 80 ? 1.973 27.516 1.991 1 98 80 GLY A O 1
ATOM 623 N N . ILE A 1 81 ? 1.903 25.438 1.175 1 98 81 ILE A N 1
ATOM 624 C CA . ILE A 1 81 ? 2.936 24.906 2.057 1 98 81 ILE A CA 1
ATOM 625 C C . ILE A 1 81 ? 4.262 25.609 1.786 1 98 81 ILE A C 1
ATOM 627 O O . ILE A 1 81 ? 5.051 25.828 2.705 1 98 81 ILE A O 1
ATOM 631 N N . ALA A 1 82 ? 4.516 25.969 0.569 1 96.69 82 ALA A N 1
ATOM 632 C CA . ALA A 1 82 ? 5.77 26.594 0.147 1 96.69 82 ALA A CA 1
ATOM 633 C C . ALA A 1 82 ? 5.984 27.922 0.855 1 96.69 82 ALA A C 1
ATOM 635 O O . ALA A 1 82 ? 7.102 28.453 0.878 1 96.69 82 ALA A O 1
ATOM 636 N N . SER A 1 83 ? 4.969 28.484 1.323 1 95.88 83 SER A N 1
ATOM 637 C CA . SER A 1 83 ? 5.09 29.766 2.023 1 95.88 83 SER A CA 1
ATOM 638 C C . SER A 1 83 ? 5.777 29.594 3.373 1 95.88 83 SER A C 1
ATOM 640 O O . SER A 1 83 ? 6.18 30.578 4.004 1 95.88 83 SER A O 1
ATOM 642 N N . PHE A 1 84 ? 5.969 28.359 3.844 1 96.69 84 PHE A N 1
ATOM 643 C CA . PHE A 1 84 ? 6.633 28.078 5.109 1 96.69 84 PHE A CA 1
ATOM 644 C C . PHE A 1 84 ? 8.078 27.656 4.875 1 96.69 84 PHE A C 1
ATOM 646 O O . PHE A 1 84 ? 8.398 27.062 3.844 1 96.69 84 PHE A O 1
ATOM 653 N N . ARG A 1 85 ? 8.953 27.922 5.855 1 94.31 85 ARG A N 1
ATOM 654 C CA . ARG A 1 85 ? 10.344 27.484 5.797 1 94.31 85 ARG A CA 1
ATOM 655 C C . ARG A 1 85 ? 10.477 26.031 6.238 1 94.31 85 ARG A C 1
ATOM 657 O O . ARG A 1 85 ? 11.367 25.328 5.773 1 94.31 85 ARG A O 1
ATOM 664 N N . ALA A 1 86 ? 9.602 25.594 7.102 1 95.62 86 ALA A N 1
ATOM 665 C CA . ALA A 1 86 ? 9.664 24.25 7.66 1 95.62 86 ALA A CA 1
ATOM 666 C C . ALA A 1 86 ? 9.383 23.203 6.59 1 95.62 86 ALA A C 1
ATOM 668 O O . ALA A 1 86 ? 8.516 23.391 5.73 1 95.62 86 ALA A O 1
ATOM 669 N N . PRO A 1 87 ? 10.18 22.094 6.629 1 97.06 87 PRO A N 1
ATOM 670 C CA . PRO A 1 87 ? 9.812 21 5.723 1 97.06 87 PRO A CA 1
ATOM 671 C C . PRO A 1 87 ? 8.438 20.406 6.039 1 97.06 87 PRO A C 1
ATOM 673 O O . PRO A 1 87 ? 7.953 20.531 7.164 1 97.06 87 PRO A O 1
ATOM 676 N N . CYS A 1 88 ? 7.824 19.828 4.988 1 98.25 88 CYS A N 1
ATOM 677 C CA . CYS A 1 88 ? 6.516 19.188 5.109 1 98.25 88 CYS A CA 1
ATOM 678 C C . CYS A 1 88 ? 6.578 17.719 4.707 1 98.25 88 CYS A C 1
ATOM 680 O O . CYS A 1 88 ? 7.238 17.375 3.729 1 98.25 88 CYS A O 1
ATOM 682 N N . VAL A 1 89 ? 5.98 16.859 5.531 1 98.38 89 VAL A N 1
ATOM 683 C CA . VAL A 1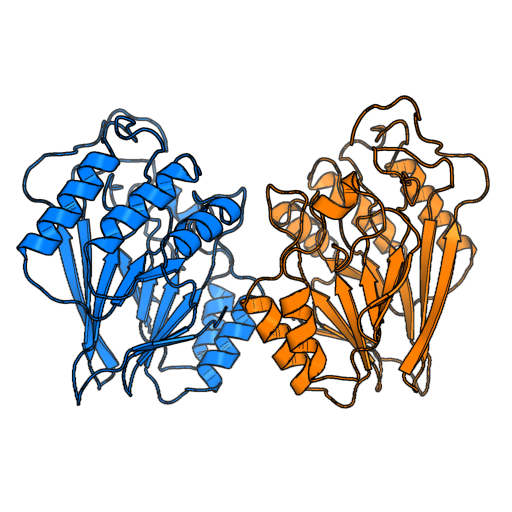 89 ? 5.762 15.469 5.168 1 98.38 89 VAL A CA 1
ATOM 684 C C . VAL A 1 89 ? 4.262 15.18 5.098 1 98.38 89 VAL A C 1
ATOM 686 O O . VAL A 1 89 ? 3.451 15.961 5.605 1 98.38 89 VAL A O 1
ATOM 689 N N . TRP A 1 90 ? 3.963 14.07 4.398 1 98.56 90 TRP A N 1
ATOM 690 C CA . TRP A 1 90 ? 2.545 13.883 4.105 1 98.56 90 TRP A CA 1
ATOM 691 C C . TRP A 1 90 ? 2.199 12.406 4.016 1 98.56 90 TRP A C 1
ATOM 693 O O . TRP A 1 90 ? 3.086 11.562 3.855 1 98.56 90 TRP A O 1
ATOM 703 N N . LEU A 1 91 ? 0.979 12.062 4.25 1 98.38 91 LEU A N 1
ATOM 704 C CA . LEU A 1 91 ? 0.357 10.766 3.982 1 98.38 91 LEU A CA 1
ATOM 705 C C . LEU A 1 91 ? -1.015 10.945 3.34 1 98.38 91 LEU A C 1
ATOM 707 O O . LEU A 1 91 ? -1.638 12 3.484 1 98.38 91 LEU A O 1
ATOM 711 N N . PRO A 1 92 ? -1.487 10.008 2.539 1 98.06 92 PRO A N 1
ATOM 712 C CA . PRO A 1 92 ? -2.775 10.141 1.855 1 98.06 92 PRO A CA 1
ATOM 713 C C . PRO A 1 92 ? -3.961 9.812 2.76 1 98.06 92 PRO A C 1
ATOM 715 O O . PRO A 1 92 ? -3.809 9.078 3.74 1 98.06 92 PRO A O 1
ATOM 718 N N . GLY A 1 93 ? -5.062 10.414 2.482 1 97.88 93 GLY A N 1
ATOM 719 C CA . GLY A 1 93 ? -6.344 9.992 3.021 1 97.88 93 GLY A CA 1
ATOM 720 C C . GLY A 1 93 ? -7.215 9.273 2.004 1 97.88 93 GLY A C 1
ATOM 721 O O . GLY A 1 93 ? -6.777 9.023 0.879 1 97.88 93 GLY A O 1
ATOM 722 N N . ASN A 1 94 ? -8.438 8.914 2.414 1 96.12 94 ASN A N 1
ATOM 723 C CA . ASN A 1 94 ? -9.289 8.086 1.559 1 96.12 94 ASN A CA 1
ATOM 724 C C . ASN A 1 94 ? -9.789 8.867 0.349 1 96.12 94 ASN A C 1
ATOM 726 O O . ASN A 1 94 ? -10.227 8.273 -0.64 1 96.12 94 ASN A O 1
ATOM 730 N N . HIS A 1 95 ? -9.633 10.195 0.267 1 96.31 95 HIS A N 1
ATOM 731 C CA . HIS A 1 95 ? -10.07 10.992 -0.869 1 96.31 95 HIS A CA 1
ATOM 732 C C . HIS A 1 95 ? -8.922 11.273 -1.828 1 96.31 95 HIS A C 1
ATOM 734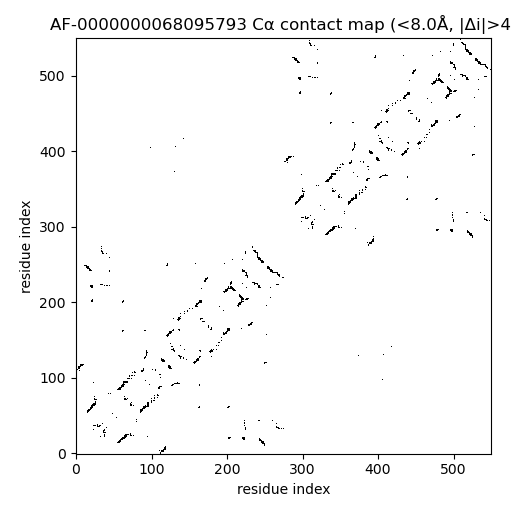 O O . HIS A 1 95 ? -9.133 11.781 -2.928 1 96.31 95 HIS A O 1
ATOM 740 N N . ASP A 1 96 ? -7.816 10.922 -1.425 1 97.56 96 ASP A N 1
ATOM 741 C CA . ASP A 1 96 ? -6.648 11.258 -2.23 1 97.56 96 ASP A CA 1
ATOM 742 C C . ASP A 1 96 ? -6.383 10.195 -3.293 1 97.56 96 ASP A C 1
ATOM 744 O O . ASP A 1 96 ? -6.734 9.031 -3.111 1 97.56 96 ASP A O 1
ATOM 748 N N . PHE A 1 97 ? -5.867 10.656 -4.367 1 96.88 97 PHE A N 1
ATOM 749 C CA . PHE A 1 97 ? -5.355 9.797 -5.43 1 96.88 97 PHE A CA 1
ATOM 750 C C . PHE A 1 97 ? -3.83 9.828 -5.469 1 96.88 97 PHE A C 1
ATOM 752 O O . PHE A 1 97 ? -3.236 10.781 -5.969 1 96.88 97 PHE A O 1
ATOM 759 N N . GLN A 1 98 ? -3.195 8.742 -5.047 1 95.75 98 GLN A N 1
ATOM 760 C CA . GLN A 1 98 ? -1.78 8.734 -4.688 1 95.75 98 GLN A CA 1
ATOM 761 C C . GLN A 1 98 ? -0.902 9.031 -5.898 1 95.75 98 GLN A C 1
ATOM 763 O O . GLN A 1 98 ? 0.064 9.789 -5.805 1 95.75 98 GLN A O 1
ATOM 768 N N . PRO A 1 99 ? -1.18 8.492 -7.109 1 94.12 99 PRO A N 1
ATOM 769 C CA . PRO A 1 99 ? -0.299 8.781 -8.242 1 94.12 99 PRO A CA 1
ATOM 770 C C . PRO A 1 99 ? -0.187 10.273 -8.539 1 94.12 99 PRO A C 1
ATOM 772 O O . PRO A 1 99 ? 0.92 10.797 -8.68 1 94.12 99 PRO A O 1
ATOM 775 N N . ALA A 1 100 ? -1.287 10.938 -8.562 1 96.69 100 ALA A N 1
ATOM 776 C CA . ALA A 1 100 ? -1.273 12.375 -8.805 1 96.69 100 ALA A CA 1
ATOM 777 C C . ALA A 1 100 ? -0.677 13.125 -7.613 1 96.69 100 ALA A C 1
ATOM 779 O O . ALA A 1 100 ? 0.065 14.094 -7.789 1 96.69 100 ALA A O 1
ATOM 780 N N . MET A 1 101 ? -1.012 12.664 -6.445 1 97.44 101 MET A N 1
ATOM 781 C CA . MET A 1 101 ? -0.525 13.273 -5.211 1 97.44 101 MET A CA 1
ATOM 782 C C . MET A 1 101 ? 0.998 13.219 -5.141 1 97.44 101 MET A C 1
ATOM 784 O O . MET A 1 101 ? 1.65 14.25 -4.941 1 97.44 101 MET A O 1
ATOM 788 N N . TYR A 1 102 ? 1.507 12.07 -5.289 1 95.38 102 TYR A N 1
ATOM 789 C CA . TYR A 1 102 ? 2.951 11.883 -5.23 1 95.38 102 TYR A CA 1
ATOM 790 C C . TYR A 1 102 ? 3.66 12.75 -6.266 1 95.38 102 TYR A C 1
ATOM 792 O O . TYR A 1 102 ? 4.602 13.469 -5.938 1 95.38 102 TYR A O 1
ATOM 800 N N . SER A 1 103 ? 3.166 12.656 -7.473 1 95.44 103 SER A N 1
ATOM 801 C CA . SER A 1 103 ? 3.805 13.383 -8.562 1 95.44 103 SER A CA 1
ATOM 802 C C . SER A 1 103 ? 3.791 14.883 -8.305 1 95.44 103 SER A C 1
ATOM 804 O O . SER A 1 103 ? 4.824 15.547 -8.414 1 95.44 103 SER A O 1
ATOM 806 N N . ALA A 1 104 ? 2.701 15.398 -7.973 1 97.94 104 ALA A N 1
ATOM 807 C CA . ALA A 1 104 ? 2.539 16.844 -7.773 1 97.94 104 ALA A CA 1
ATOM 808 C C . ALA A 1 104 ? 3.375 17.328 -6.598 1 97.94 104 ALA A C 1
ATOM 810 O O . ALA A 1 104 ? 4.047 18.359 -6.688 1 97.94 104 ALA A O 1
ATOM 811 N N . LEU A 1 105 ? 3.371 16.609 -5.457 1 97.94 105 LEU A N 1
ATOM 812 C CA . LEU A 1 105 ? 4.086 17.047 -4.262 1 97.94 105 LEU A CA 1
ATOM 813 C C . LEU A 1 105 ? 5.594 16.891 -4.441 1 97.94 105 LEU A C 1
ATOM 815 O O . LEU A 1 105 ? 6.363 17.75 -3.992 1 97.94 105 LEU A O 1
ATOM 819 N N . GLN A 1 106 ? 5.949 15.844 -5.105 1 95.38 106 GLN A N 1
ATOM 820 C CA . GLN A 1 106 ? 7.363 15.672 -5.414 1 95.38 106 GLN A CA 1
ATOM 821 C C . GLN A 1 106 ? 7.879 16.812 -6.289 1 95.38 106 GLN A C 1
ATOM 823 O O . GLN A 1 106 ? 8.961 17.344 -6.043 1 95.38 106 GLN A O 1
ATOM 828 N N . GLU A 1 107 ? 7.152 17.109 -7.309 1 96.56 107 GLU A N 1
ATOM 829 C CA . GLU A 1 107 ? 7.523 18.188 -8.203 1 96.56 107 GLU A CA 1
ATOM 830 C C . GLU A 1 107 ? 7.645 19.516 -7.445 1 96.56 107 GLU A C 1
ATOM 832 O O . GLU A 1 107 ? 8.492 20.344 -7.773 1 96.56 107 GLU A O 1
ATOM 837 N N . ALA A 1 108 ? 6.84 19.656 -6.438 1 97.62 108 ALA A N 1
ATOM 838 C CA . ALA A 1 108 ? 6.832 20.875 -5.648 1 97.62 108 ALA A CA 1
ATOM 839 C C . ALA A 1 108 ? 7.918 20.859 -4.578 1 97.62 108 ALA A C 1
ATOM 841 O O . ALA A 1 108 ? 8.055 21.797 -3.797 1 97.62 108 ALA A O 1
ATOM 842 N N . GLY A 1 109 ? 8.648 19.781 -4.434 1 95.69 109 GLY A N 1
ATOM 843 C CA . GLY A 1 109 ? 9.758 19.688 -3.496 1 95.69 109 GLY A CA 1
ATOM 844 C C . GLY A 1 109 ? 9.32 19.297 -2.096 1 95.69 109 GLY A C 1
ATOM 845 O O . GLY A 1 109 ? 10.078 19.453 -1.137 1 95.69 109 GLY A O 1
ATOM 846 N N . ILE A 1 110 ? 8.117 18.844 -1.898 1 97.19 110 ILE A N 1
ATOM 847 C CA . ILE A 1 110 ? 7.633 18.406 -0.595 1 97.19 110 ILE A CA 1
ATOM 848 C C . ILE A 1 110 ? 8.125 16.984 -0.319 1 97.19 110 ILE A C 1
ATOM 850 O O . ILE A 1 110 ? 7.996 16.094 -1.17 1 97.19 110 ILE A O 1
ATOM 854 N N . SER A 1 111 ? 8.633 16.719 0.801 1 96.19 111 SER A N 1
ATOM 855 C CA . SER A 1 111 ? 9.32 15.484 1.144 1 96.19 111 SER A CA 1
ATOM 856 C C . SER A 1 111 ? 8.344 14.312 1.236 1 96.19 111 SER A C 1
ATOM 858 O O . SER A 1 111 ? 7.301 14.422 1.888 1 96.19 111 SER A O 1
ATOM 860 N N . PRO A 1 112 ? 8.656 13.242 0.633 1 95.5 112 PRO A N 1
ATOM 861 C CA . PRO A 1 112 ? 7.836 12.031 0.76 1 95.5 112 PRO A CA 1
ATOM 862 C C . PRO A 1 112 ? 8.25 11.164 1.944 1 95.5 112 PRO A C 1
ATOM 864 O O . PRO A 1 112 ? 7.766 10.031 2.084 1 95.5 112 PRO A O 1
ATOM 867 N N . ALA A 1 113 ? 9.094 11.625 2.803 1 96.69 113 ALA A N 1
ATOM 868 C CA . ALA A 1 113 ? 9.641 10.828 3.898 1 96.69 113 ALA A CA 1
ATOM 869 C C . ALA A 1 113 ? 8.539 10.312 4.809 1 96.69 113 ALA A C 1
ATOM 871 O O . ALA A 1 113 ? 7.586 11.031 5.121 1 96.69 113 ALA A O 1
ATOM 872 N N . LYS A 1 114 ? 8.75 9.008 5.211 1 97.94 114 LYS A N 1
ATOM 873 C CA . LYS A 1 114 ? 7.789 8.406 6.129 1 97.94 114 LYS A CA 1
ATOM 874 C C . LYS A 1 114 ? 8.391 8.234 7.52 1 97.94 114 LYS A C 1
ATOM 876 O O . LYS A 1 114 ? 7.711 7.801 8.453 1 97.94 114 LYS A O 1
ATOM 881 N N . CYS A 1 115 ? 9.594 8.523 7.633 1 97.69 115 CYS A N 1
ATOM 882 C CA . CYS A 1 115 ? 10.305 8.539 8.906 1 97.69 115 CYS A CA 1
ATOM 883 C C . CYS A 1 115 ? 11.039 9.859 9.102 1 97.69 115 CYS A C 1
ATOM 885 O O . CYS A 1 115 ? 11.836 10.266 8.258 1 97.69 115 CYS A O 1
ATOM 887 N N . VAL A 1 116 ? 10.742 10.531 10.172 1 97.69 116 VAL A N 1
ATOM 888 C CA . VAL A 1 116 ? 11.406 11.781 10.516 1 97.69 116 VAL A CA 1
ATOM 889 C C . VAL A 1 116 ? 12.125 11.641 11.852 1 97.69 116 VAL A C 1
ATOM 891 O O . VAL A 1 116 ? 11.508 11.32 12.867 1 97.69 116 VAL A O 1
ATOM 894 N N . MET A 1 117 ? 13.398 11.789 11.867 1 96.38 117 MET A N 1
ATOM 895 C CA . MET A 1 117 ? 14.148 11.906 13.117 1 96.38 117 MET A CA 1
ATOM 896 C C . MET A 1 117 ? 14.133 13.352 13.617 1 96.38 117 MET A C 1
ATOM 898 O O . MET A 1 117 ? 14.773 14.227 13.031 1 96.38 117 MET A O 1
ATOM 902 N N . ALA A 1 118 ? 13.391 13.57 14.609 1 95.19 118 ALA A N 1
ATOM 903 C CA . ALA A 1 118 ? 13.211 14.922 15.141 1 95.19 118 ALA A CA 1
ATOM 904 C C . ALA A 1 118 ? 14.078 15.148 16.375 1 95.19 118 ALA A C 1
ATOM 906 O O . ALA A 1 118 ? 13.648 14.883 17.5 1 95.19 118 ALA A O 1
ATOM 907 N N . GLY A 1 119 ? 15.219 15.711 16.203 1 91.19 119 GLY A N 1
ATOM 908 C CA . GLY A 1 119 ? 16.156 15.883 17.297 1 91.19 119 GLY A CA 1
ATOM 909 C C . GLY A 1 119 ? 16.703 14.57 17.828 1 91.19 119 GLY A C 1
ATOM 910 O O . GLY A 1 119 ? 16.875 13.609 17.078 1 91.19 119 GLY A O 1
ATOM 911 N N . GLU A 1 120 ? 17 14.578 19.125 1 91.44 120 GLU A N 1
ATOM 912 C CA . GLU A 1 120 ? 17.625 13.414 19.75 1 91.44 120 GLU A CA 1
ATOM 913 C C . GLU A 1 120 ? 16.578 12.469 20.344 1 91.44 120 GLU A C 1
ATOM 915 O O . GLU A 1 120 ? 16.844 11.273 20.516 1 91.44 120 GLU A O 1
ATOM 920 N N . HIS A 1 121 ? 15.414 12.984 20.484 1 94.75 121 HIS A N 1
ATOM 921 C CA . HIS A 1 121 ? 14.562 12.25 21.406 1 94.75 121 HIS A CA 1
ATOM 922 C C . HIS A 1 121 ? 13.312 11.719 20.703 1 94.75 121 HIS A C 1
ATOM 924 O O . HIS A 1 121 ? 12.625 10.844 21.219 1 94.75 121 HIS A O 1
ATOM 930 N N . TRP A 1 122 ? 13.031 12.25 19.484 1 97 122 TRP A N 1
ATOM 931 C CA . TRP A 1 122 ? 11.742 11.898 18.891 1 97 122 TRP A CA 1
ATOM 932 C C . TRP A 1 122 ? 11.938 11.305 17.5 1 97 122 TRP A C 1
ATOM 934 O O . TRP A 1 122 ? 12.883 11.656 16.797 1 97 122 TRP A O 1
ATOM 944 N N . GLN A 1 123 ? 11.102 10.398 17.141 1 97.75 123 GLN A N 1
ATOM 945 C CA . GLN A 1 123 ? 10.875 10.039 15.742 1 97.75 123 GLN A CA 1
ATOM 946 C C . GLN A 1 123 ? 9.398 10.148 15.375 1 97.75 123 GLN A C 1
ATOM 948 O O . GLN A 1 123 ? 8.531 9.898 16.203 1 97.75 123 GLN A O 1
ATOM 953 N N . ILE A 1 124 ? 9.164 10.57 14.211 1 98.5 124 ILE A N 1
ATOM 954 C CA . ILE A 1 124 ? 7.828 10.688 13.641 1 98.5 124 ILE A CA 1
ATOM 955 C C . ILE A 1 124 ? 7.672 9.695 12.484 1 98.5 124 ILE A C 1
ATOM 957 O O . ILE A 1 124 ? 8.445 9.727 11.531 1 98.5 124 ILE A O 1
ATOM 961 N N . LEU A 1 125 ? 6.738 8.805 12.68 1 98.62 125 LEU A N 1
ATOM 962 C CA . LEU A 1 125 ? 6.508 7.773 11.672 1 98.62 125 LEU A CA 1
ATOM 963 C C . LEU A 1 125 ? 5.145 7.949 11.016 1 98.62 125 LEU A C 1
ATOM 965 O O . LEU A 1 125 ? 4.137 8.117 11.695 1 98.62 125 LEU A O 1
ATOM 969 N N . LEU A 1 126 ? 5.137 8.016 9.672 1 98.62 126 LEU A N 1
ATOM 970 C CA . LEU A 1 126 ? 3.91 8.172 8.898 1 98.62 126 LEU A CA 1
ATOM 971 C C . LEU A 1 126 ? 3.494 6.855 8.258 1 98.62 126 LEU A C 1
ATOM 973 O O . LEU A 1 126 ? 4.277 6.242 7.531 1 98.62 126 LEU A O 1
ATOM 977 N N . LEU A 1 127 ? 2.289 6.434 8.578 1 98.12 127 LEU A N 1
ATOM 978 C CA . LEU A 1 127 ? 1.729 5.242 7.953 1 98.12 127 LEU A CA 1
ATOM 979 C C . LEU A 1 127 ? 0.628 5.609 6.965 1 98.12 127 LEU A C 1
ATOM 981 O O . LEU A 1 127 ? -0.101 6.582 7.176 1 98.12 127 LEU A O 1
ATOM 985 N N . ASP A 1 128 ? 0.547 4.887 5.898 1 97.31 128 ASP A N 1
ATOM 986 C CA . ASP A 1 128 ? -0.483 5.02 4.871 1 97.31 128 ASP A CA 1
ATOM 987 C C . ASP A 1 128 ? -1.628 4.039 5.113 1 97.31 128 ASP A C 1
ATOM 989 O O . ASP A 1 128 ? -1.525 2.859 4.77 1 97.31 128 ASP A O 1
ATOM 993 N N . SER A 1 129 ? -2.729 4.57 5.621 1 97.62 129 SER A N 1
ATOM 994 C CA . SER A 1 129 ? -3.861 3.709 5.941 1 97.62 129 SER A CA 1
ATOM 995 C C . SER A 1 129 ? -4.867 3.67 4.797 1 97.62 129 SER A C 1
ATOM 997 O O . SER A 1 129 ? -5.926 3.049 4.914 1 97.62 129 SER A O 1
ATOM 999 N N . GLN A 1 130 ? -4.59 4.312 3.707 1 96.06 130 GLN A N 1
ATOM 1000 C CA . GLN A 1 130 ? -5.551 4.406 2.613 1 96.06 130 GLN A CA 1
ATOM 1001 C C . GLN A 1 130 ? -5.766 3.051 1.948 1 96.06 130 GLN A C 1
ATOM 1003 O O . GLN A 1 130 ? -4.801 2.338 1.656 1 96.06 130 GLN A O 1
ATOM 1008 N N . VAL A 1 131 ? -6.977 2.701 1.842 1 93.25 131 VAL A N 1
ATOM 1009 C CA . VAL A 1 131 ? -7.414 1.632 0.952 1 93.25 131 VAL A CA 1
ATOM 1010 C C . VAL A 1 131 ? -8.227 2.217 -0.203 1 93.25 131 VAL A C 1
ATOM 1012 O O . VAL A 1 131 ? -9.352 2.68 -0.008 1 93.25 131 VAL A O 1
ATOM 1015 N N . PHE A 1 132 ? -7.617 2.16 -1.345 1 87.25 132 PHE A N 1
ATOM 1016 C CA . PHE A 1 132 ? -8.25 2.865 -2.453 1 87.25 132 PHE A CA 1
ATOM 1017 C C . PHE A 1 132 ? -9.602 2.248 -2.787 1 87.25 132 PHE A C 1
ATOM 1019 O O . PHE A 1 132 ? -9.742 1.022 -2.809 1 87.25 132 PHE A O 1
ATOM 1026 N N . GLY A 1 133 ? -10.531 3.062 -3.008 1 86.12 133 GLY A N 1
ATOM 1027 C CA . GLY A 1 133 ? -11.852 2.643 -3.447 1 86.12 133 GLY A CA 1
ATOM 1028 C C . GLY A 1 133 ? -12.844 2.496 -2.309 1 86.12 133 GLY A C 1
ATOM 1029 O O . GLY A 1 133 ? -14.031 2.254 -2.537 1 86.12 133 GLY A O 1
ATOM 1030 N N . VAL A 1 134 ? -12.297 2.584 -1.102 1 91.25 134 VAL A N 1
ATOM 1031 C CA . VAL A 1 134 ? -13.195 2.482 0.044 1 91.25 134 VAL A CA 1
ATOM 1032 C C . VAL A 1 134 ? -12.875 3.586 1.05 1 91.25 134 VAL A C 1
ATOM 1034 O O . VAL A 1 134 ? -11.742 4.066 1.113 1 91.25 134 VAL A O 1
ATOM 1037 N N . PRO A 1 135 ? -13.891 3.969 1.955 1 93.31 135 PRO A N 1
ATOM 1038 C CA . PRO A 1 135 ? -13.68 5.062 2.904 1 93.31 135 PRO A CA 1
ATOM 1039 C C . PRO A 1 135 ? -12.883 4.633 4.133 1 93.31 135 PRO A C 1
ATOM 1041 O O . PRO A 1 135 ? -12.234 5.465 4.777 1 93.31 135 PRO A O 1
ATOM 1044 N N . HIS A 1 136 ? -12.938 3.363 4.508 1 94.94 136 HIS A N 1
ATOM 1045 C CA . HIS A 1 136 ? -12.234 2.908 5.703 1 94.94 136 HIS A CA 1
ATOM 1046 C C . HIS A 1 136 ? -10.75 2.711 5.426 1 94.94 136 HIS A C 1
ATOM 1048 O O . HIS A 1 136 ? -10.32 2.725 4.27 1 94.94 136 HIS A O 1
ATOM 1054 N N . GLY A 1 137 ? -9.969 2.662 6.512 1 96.56 137 GLY A N 1
ATOM 1055 C CA . GLY A 1 137 ? -8.531 2.467 6.387 1 96.56 137 GLY A CA 1
ATOM 1056 C C . GLY A 1 137 ? -8.078 1.086 6.816 1 96.56 137 GLY A C 1
ATOM 1057 O O . GLY A 1 137 ? -8.805 0.374 7.508 1 96.56 137 GLY A O 1
ATOM 1058 N N . GLU A 1 138 ? -6.938 0.746 6.371 1 96.31 138 GLU A N 1
ATOM 1059 C CA . GLU A 1 138 ? -6.273 -0.495 6.758 1 96.31 138 GLU A CA 1
ATOM 1060 C C . GLU A 1 138 ? -4.766 -0.409 6.527 1 96.31 138 GLU A C 1
ATOM 1062 O O . GLU A 1 138 ? -4.316 0.173 5.539 1 96.31 138 GLU A O 1
ATOM 1067 N N . LEU A 1 139 ? -4 -0.958 7.477 1 96.94 139 LEU A N 1
ATOM 1068 C CA . LEU A 1 139 ? -2.555 -1.042 7.312 1 96.94 139 LEU A CA 1
ATOM 1069 C C . LEU A 1 139 ? -2.15 -2.395 6.734 1 96.94 139 LEU A C 1
ATOM 1071 O O . LEU A 1 139 ? -2.623 -3.436 7.195 1 96.94 139 LEU A O 1
ATOM 1075 N N . SER A 1 140 ? -1.322 -2.338 5.711 1 95 140 SER A N 1
ATOM 1076 C CA . SER A 1 140 ? -0.841 -3.592 5.141 1 95 140 SER A CA 1
ATOM 1077 C C . SER A 1 140 ? 0.156 -4.277 6.07 1 95 140 SER A C 1
ATOM 1079 O O . SER A 1 140 ? 0.705 -3.643 6.973 1 95 140 SER A O 1
ATOM 1081 N N . GLU A 1 141 ? 0.405 -5.527 5.809 1 93.81 141 GLU A N 1
ATOM 1082 C CA . GLU A 1 141 ? 1.41 -6.25 6.582 1 93.81 141 GLU A CA 1
ATOM 1083 C C . GLU A 1 141 ? 2.797 -5.648 6.387 1 93.81 141 GLU A C 1
ATOM 1085 O O . GLU A 1 141 ? 3.605 -5.621 7.316 1 93.81 141 GLU A O 1
ATOM 1090 N N . PHE A 1 142 ? 3.064 -5.172 5.141 1 95.94 142 PHE A N 1
ATOM 1091 C CA . PHE A 1 142 ? 4.332 -4.508 4.867 1 95.94 142 PHE A CA 1
ATOM 1092 C C . PHE A 1 142 ? 4.531 -3.316 5.797 1 95.94 142 PHE A C 1
ATOM 1094 O O . PHE A 1 142 ? 5.617 -3.127 6.348 1 95.94 142 PHE A O 1
ATOM 1101 N N . GLN A 1 143 ? 3.516 -2.576 6.012 1 96.88 143 GLN A N 1
ATOM 1102 C CA . GLN A 1 143 ? 3.604 -1.367 6.824 1 96.88 143 GLN A CA 1
ATOM 1103 C C . GLN A 1 143 ? 3.744 -1.707 8.305 1 96.88 143 GLN A C 1
ATOM 1105 O O . GLN A 1 143 ? 4.48 -1.04 9.031 1 96.88 143 GLN A O 1
ATOM 1110 N N . LEU A 1 144 ? 3.01 -2.721 8.758 1 97.31 144 LEU A N 1
ATOM 1111 C CA . LEU A 1 144 ? 3.104 -3.117 10.156 1 97.31 144 LEU A CA 1
ATOM 1112 C C . LEU A 1 144 ? 4.5 -3.629 10.484 1 97.31 144 LEU A C 1
ATOM 1114 O O . LEU A 1 144 ? 5.055 -3.303 11.539 1 97.31 144 LEU A O 1
ATOM 1118 N N . GLU A 1 145 ? 5.027 -4.371 9.617 1 95.94 145 GLU A N 1
ATOM 1119 C CA . GLU A 1 145 ? 6.387 -4.855 9.836 1 95.94 145 GLU A CA 1
ATOM 1120 C C . GLU A 1 145 ? 7.398 -3.719 9.734 1 95.94 145 GLU A C 1
ATOM 1122 O O . GLU A 1 145 ? 8.367 -3.678 10.492 1 95.94 145 GLU A O 1
ATOM 1127 N N . TRP A 1 146 ? 7.152 -2.852 8.773 1 96.25 146 TRP A N 1
ATOM 1128 C CA . TRP A 1 146 ? 7.988 -1.663 8.664 1 96.25 146 TRP A CA 1
ATOM 1129 C C . TRP A 1 146 ? 7.988 -0.869 9.961 1 96.25 146 TRP A C 1
ATOM 1131 O O . TRP A 1 146 ? 9.047 -0.469 10.453 1 96.25 146 TRP A O 1
ATOM 1141 N N . LEU A 1 147 ? 6.84 -0.691 10.469 1 97.62 147 LEU A N 1
ATOM 1142 C CA . LEU A 1 147 ? 6.684 0.019 11.734 1 97.62 147 LEU A CA 1
ATOM 1143 C C . LEU A 1 147 ? 7.488 -0.655 12.836 1 97.62 147 LEU A C 1
ATOM 1145 O O . LEU A 1 147 ? 8.258 0.005 13.539 1 97.62 147 LEU A O 1
ATOM 1149 N N . GLU A 1 148 ? 7.293 -1.885 12.938 1 97 148 GLU A N 1
ATOM 1150 C CA . GLU A 1 148 ? 8 -2.629 13.969 1 97 148 GLU A CA 1
ATOM 1151 C C . GLU A 1 148 ? 9.516 -2.482 13.82 1 97 148 GLU A C 1
ATOM 1153 O O . GLU A 1 148 ? 10.227 -2.293 14.805 1 97 148 GLU A O 1
ATOM 1158 N N . ASN A 1 149 ? 9.953 -2.559 12.648 1 96.19 149 ASN A N 1
ATOM 1159 C CA . ASN A 1 149 ? 11.383 -2.428 12.383 1 96.19 149 ASN A CA 1
ATOM 1160 C C . ASN A 1 149 ? 11.898 -1.047 12.773 1 96.19 149 ASN A C 1
ATOM 1162 O O . ASN A 1 149 ? 12.984 -0.924 13.352 1 96.19 149 ASN A O 1
ATOM 1166 N N . LYS A 1 150 ? 11.172 -0.003 12.398 1 97.06 150 LYS A N 1
ATOM 1167 C CA . LYS A 1 150 ? 11.578 1.355 12.742 1 97.06 150 LYS A CA 1
ATOM 1168 C C . LYS A 1 150 ? 11.609 1.555 14.258 1 97.06 150 LYS A C 1
ATOM 1170 O O . LYS A 1 150 ? 12.531 2.178 14.789 1 97.06 150 LYS A O 1
ATOM 1175 N N . LEU A 1 151 ? 10.625 0.981 14.906 1 98 151 LEU A N 1
ATOM 1176 C CA . LEU A 1 151 ? 10.547 1.108 16.359 1 98 151 LEU A CA 1
ATOM 1177 C C . LEU A 1 151 ? 11.688 0.354 17.031 1 98 151 LEU A C 1
ATOM 1179 O O . LEU A 1 151 ? 12.297 0.856 17.984 1 98 151 LEU A O 1
ATOM 1183 N N . ALA A 1 152 ? 11.977 -0.787 16.516 1 97.31 152 ALA A N 1
ATOM 1184 C CA . ALA A 1 152 ? 13.055 -1.6 17.078 1 97.31 152 ALA A CA 1
ATOM 1185 C C . ALA A 1 152 ? 14.414 -0.939 16.859 1 97.31 152 ALA A C 1
ATOM 1187 O O . ALA A 1 152 ? 15.32 -1.083 17.672 1 97.31 152 ALA A O 1
ATOM 1188 N N . ALA A 1 153 ? 14.547 -0.193 15.805 1 95.88 153 ALA A N 1
ATOM 1189 C CA . ALA A 1 153 ? 15.812 0.441 15.438 1 95.88 153 ALA A CA 1
ATOM 1190 C C . ALA A 1 153 ? 16.094 1.651 16.328 1 95.88 153 ALA A C 1
ATOM 1192 O O . ALA A 1 153 ? 17.25 2.068 16.469 1 95.88 153 ALA A O 1
ATOM 1193 N N . ALA A 1 154 ? 15.07 2.256 16.906 1 96.69 154 ALA A N 1
ATOM 1194 C CA . ALA A 1 154 ? 15.234 3.426 17.766 1 96.69 154 ALA A CA 1
ATOM 1195 C C . ALA A 1 154 ? 14.32 3.342 19 1 96.69 154 ALA A C 1
ATOM 1197 O O . ALA A 1 154 ? 13.539 4.258 19.25 1 96.69 154 ALA A O 1
ATOM 1198 N N . PRO A 1 155 ? 14.539 2.285 19.797 1 95.88 155 PRO A N 1
ATOM 1199 C CA . PRO A 1 155 ? 13.625 2.045 20.922 1 95.88 155 PRO A CA 1
ATOM 1200 C C . PRO A 1 155 ? 13.734 3.105 22.016 1 95.88 155 PRO A C 1
ATOM 1202 O O . PRO A 1 155 ? 12.844 3.225 22.859 1 95.88 155 PRO A O 1
ATOM 1205 N N . GLU A 1 156 ? 14.805 3.848 21.953 1 96.44 156 GLU A N 1
ATOM 1206 C CA . GLU A 1 156 ? 15.031 4.859 22.984 1 96.44 156 GLU A CA 1
ATOM 1207 C C . GLU A 1 156 ? 14.289 6.152 22.656 1 96.44 156 GLU A C 1
ATOM 1209 O O . GLU A 1 156 ? 14.141 7.02 23.516 1 96.44 156 GLU A O 1
ATOM 1214 N N . ARG A 1 157 ? 13.867 6.348 21.453 1 97.06 157 ARG A N 1
ATOM 1215 C CA . ARG A 1 157 ? 13.18 7.562 21.031 1 97.06 157 ARG A CA 1
ATOM 1216 C C . ARG A 1 157 ? 11.68 7.465 21.312 1 97.06 157 ARG A C 1
ATOM 1218 O O . ARG A 1 157 ? 11.094 6.395 21.172 1 97.06 157 ARG A O 1
ATOM 1225 N N . TYR A 1 158 ? 11.102 8.609 21.719 1 98.19 158 TYR A N 1
ATOM 1226 C CA . TYR A 1 158 ? 9.648 8.695 21.703 1 98.19 158 TYR A CA 1
ATOM 1227 C C . TYR A 1 158 ? 9.117 8.742 20.281 1 98.19 158 TYR A C 1
ATOM 1229 O O . TYR A 1 158 ? 9.805 9.234 19.375 1 98.19 158 TYR A O 1
ATOM 1237 N N . THR A 1 159 ? 7.969 8.18 20.062 1 98.62 159 THR A N 1
ATOM 1238 C CA . THR A 1 159 ? 7.445 8.117 18.703 1 98.62 159 THR A CA 1
ATOM 1239 C C . THR A 1 159 ? 6.086 8.805 18.625 1 98.62 159 THR A C 1
ATOM 1241 O O . THR A 1 159 ? 5.203 8.547 19.438 1 98.62 159 THR A O 1
ATOM 1244 N N . LEU A 1 160 ? 5.961 9.758 17.75 1 98.75 160 LEU A N 1
ATOM 1245 C CA . LEU A 1 160 ? 4.684 10.266 17.25 1 98.75 160 LEU A CA 1
ATOM 1246 C C . LEU A 1 160 ? 4.27 9.539 15.977 1 98.75 160 LEU A C 1
ATOM 1248 O O . LEU A 1 160 ? 4.961 9.625 14.961 1 98.75 160 LEU A O 1
ATOM 1252 N N . LEU A 1 161 ? 3.174 8.789 16.062 1 98.75 161 LEU A N 1
ATOM 1253 C CA . LEU A 1 161 ? 2.699 8.008 14.93 1 98.75 161 LEU A CA 1
ATOM 1254 C C . LEU A 1 161 ? 1.58 8.734 14.195 1 98.75 161 LEU A C 1
ATOM 1256 O O . LEU A 1 161 ? 0.59 9.141 14.812 1 98.75 161 LEU A O 1
ATOM 1260 N N . LEU A 1 162 ? 1.763 8.953 12.891 1 98.69 162 LEU A N 1
ATOM 1261 C CA . LEU A 1 162 ? 0.759 9.648 12.094 1 98.69 162 LEU A CA 1
ATOM 1262 C C . LEU A 1 162 ? -0.015 8.664 11.219 1 98.69 162 LEU A C 1
ATOM 1264 O O . LEU A 1 162 ? 0.575 7.758 10.625 1 98.69 162 LEU A O 1
ATOM 1268 N N . LEU A 1 163 ? -1.313 8.859 11.172 1 97.44 163 LEU A N 1
ATOM 1269 C CA . LEU A 1 163 ? -2.254 8.148 10.312 1 97.44 163 LEU A CA 1
ATOM 1270 C C . LEU A 1 163 ? -3.395 9.062 9.883 1 97.44 163 LEU A C 1
ATOM 1272 O O . LEU A 1 163 ? -3.682 10.055 10.547 1 97.44 163 LEU A O 1
ATOM 1276 N N . HIS A 1 164 ? -3.99 8.656 8.773 1 98.44 164 HIS A N 1
ATOM 1277 C CA . HIS A 1 164 ? -5.18 9.414 8.391 1 98.44 164 HIS A CA 1
ATOM 1278 C C . HIS A 1 164 ? -6.406 8.922 9.156 1 98.44 164 HIS A C 1
ATOM 1280 O O . HIS A 1 164 ? -7.137 9.719 9.75 1 98.44 164 HIS A O 1
ATOM 1286 N N . HIS A 1 165 ? -6.57 7.598 9.227 1 97.88 165 HIS A N 1
ATOM 1287 C CA . HIS A 1 165 ? -7.754 6.98 9.82 1 97.88 165 HIS A CA 1
ATOM 1288 C C . HIS A 1 165 ? -7.559 6.738 11.312 1 97.88 165 HIS A C 1
ATOM 1290 O O . HIS A 1 165 ? -6.512 6.238 11.734 1 97.88 165 HIS A O 1
ATOM 1296 N N . HIS A 1 166 ? -8.523 7.07 12.047 1 94.62 166 HIS A N 1
ATOM 1297 C CA . HIS A 1 166 ? -8.484 6.883 13.492 1 94.62 166 HIS A CA 1
ATOM 1298 C C . HIS A 1 166 ? -8.672 5.414 13.859 1 94.62 166 HIS A C 1
ATOM 1300 O O . HIS A 1 166 ? -9.492 4.719 13.258 1 94.62 166 HIS A O 1
ATOM 1306 N N . PRO A 1 167 ? -7.957 4.953 14.852 1 94.56 167 PRO A N 1
ATOM 1307 C CA . PRO A 1 167 ? -7.98 3.531 15.203 1 94.56 167 PRO A CA 1
ATOM 1308 C C . PRO A 1 167 ? -9.125 3.174 16.141 1 94.56 167 PRO A C 1
ATOM 1310 O O . PRO A 1 167 ? -9.273 2.012 16.531 1 94.56 167 PRO A O 1
ATOM 1313 N N . MET A 1 168 ? -9.914 4.121 16.531 1 89.81 168 MET A N 1
ATOM 1314 C CA . MET A 1 168 ? -11.031 3.834 17.422 1 89.81 168 MET A CA 1
ATOM 1315 C C . MET A 1 168 ? -12.266 4.645 17.031 1 89.81 168 MET A C 1
ATOM 1317 O O . MET A 1 168 ? -12.148 5.66 16.344 1 89.81 168 MET A O 1
ATOM 1321 N N . PRO A 1 169 ? -13.398 4.133 17.5 1 83.06 169 PRO A N 1
ATOM 1322 C CA . PRO A 1 169 ? -14.617 4.887 17.188 1 83.06 169 PRO A CA 1
ATOM 1323 C C . PRO A 1 169 ? -14.594 6.305 17.75 1 83.06 169 PRO A C 1
ATOM 1325 O O . PRO A 1 169 ? -14.102 6.516 18.875 1 83.06 169 PRO A O 1
ATOM 1328 N N . ALA A 1 170 ? -14.977 7.277 16.969 1 79.06 170 ALA A N 1
ATOM 1329 C CA . ALA A 1 170 ? -15.055 8.68 17.375 1 79.06 170 ALA A CA 1
ATOM 1330 C C . ALA A 1 170 ? -16.406 8.992 18.016 1 79.06 170 ALA A C 1
ATOM 1332 O O . ALA A 1 170 ? -16.625 10.094 18.531 1 79.06 170 ALA A O 1
ATOM 1333 N N . GLY A 1 171 ? -17.234 8.016 18.062 1 79.38 171 GLY A N 1
ATOM 1334 C CA . GLY A 1 171 ? -18.562 8.219 18.641 1 79.38 171 GLY A CA 1
ATOM 1335 C C . GLY A 1 171 ? -19.594 8.664 17.609 1 79.38 171 GLY A C 1
ATOM 1336 O O . GLY A 1 171 ? -20.672 9.141 17.984 1 79.38 171 GLY A O 1
ATOM 1337 N N . CYS A 1 172 ? -19.281 8.711 16.312 1 81.19 172 CYS A N 1
ATOM 1338 C CA . CYS A 1 172 ? -20.172 8.945 15.172 1 81.19 172 CYS A CA 1
ATOM 1339 C C . CYS A 1 172 ? -20.297 7.699 14.312 1 81.19 172 CYS A C 1
ATOM 1341 O O . CYS A 1 172 ? -19.359 7.34 13.594 1 81.19 172 CYS A O 1
ATOM 1343 N N . SER A 1 173 ? -21.469 7.105 14.312 1 79.88 173 SER A N 1
ATOM 1344 C CA . SER A 1 173 ? -21.641 5.812 13.664 1 79.88 173 SER A CA 1
ATOM 1345 C C . SER A 1 173 ? -21.266 5.891 12.18 1 79.88 173 SER A C 1
ATOM 1347 O O . SER A 1 173 ? -20.625 4.988 11.648 1 79.88 173 SER A O 1
ATOM 1349 N N . TRP A 1 174 ? -21.703 7.012 11.539 1 79.94 174 TRP A N 1
ATOM 1350 C CA . TRP A 1 174 ? -21.469 7.109 10.102 1 79.94 174 TRP A CA 1
ATOM 1351 C C . TRP A 1 174 ? -19.984 7.285 9.805 1 79.94 174 TRP A C 1
ATOM 1353 O O . TRP A 1 174 ? -19.516 6.926 8.719 1 79.94 174 TRP A O 1
ATOM 1363 N N . LEU A 1 175 ? -19.234 7.848 10.711 1 81.25 175 LEU A N 1
ATOM 1364 C CA . LEU A 1 175 ? -17.797 8 10.562 1 81.25 175 LEU A CA 1
ATOM 1365 C C . LEU A 1 175 ? -17.062 6.742 11.008 1 81.25 175 LEU A C 1
ATOM 1367 O O . LEU A 1 175 ? -16.047 6.363 10.422 1 81.25 175 LEU A O 1
ATOM 1371 N N . ASP A 1 176 ? -17.609 6.102 12.008 1 82.62 176 ASP A N 1
ATOM 1372 C CA . ASP A 1 176 ? -16.922 4.988 12.664 1 82.62 176 ASP A CA 1
ATOM 1373 C C . ASP A 1 176 ? -16.844 3.775 11.734 1 82.62 176 ASP A C 1
ATOM 1375 O O . ASP A 1 176 ? -15.977 2.918 11.898 1 82.62 176 ASP A O 1
ATOM 1379 N N . GLN A 1 177 ? -17.688 3.775 10.734 1 84.69 177 GLN A N 1
ATOM 1380 C CA . GLN A 1 177 ? -17.609 2.699 9.75 1 84.69 177 GLN A CA 1
ATOM 1381 C C . GLN A 1 177 ? -16.422 2.887 8.812 1 84.69 177 GLN A C 1
ATOM 1383 O O . GLN A 1 177 ? -16.031 1.963 8.094 1 84.69 177 GLN A O 1
ATOM 1388 N N . HIS A 1 178 ? -15.828 4.066 8.938 1 89.56 178 HIS A N 1
ATOM 1389 C CA . HIS A 1 178 ? -14.719 4.383 8.047 1 89.56 178 HIS A CA 1
ATOM 1390 C C . HIS A 1 178 ? -13.398 4.445 8.812 1 89.56 178 HIS A C 1
ATOM 1392 O O . HIS A 1 178 ? -12.43 5.043 8.336 1 89.56 178 HIS A O 1
ATOM 1398 N N . SER A 1 179 ? -13.312 3.863 9.938 1 93.75 179 SER A N 1
ATOM 1399 C CA . SER A 1 179 ? -12.125 3.879 10.789 1 93.75 179 SER A CA 1
ATOM 1400 C C . SER A 1 179 ? -11.07 2.898 10.281 1 93.75 179 SER A C 1
ATOM 1402 O O . SER A 1 179 ? -11.242 2.291 9.219 1 93.75 179 SER A O 1
ATOM 1404 N N . LEU A 1 180 ? -9.961 2.871 10.977 1 96.81 180 LEU A N 1
ATOM 1405 C CA . LEU A 1 180 ? -8.938 1.87 10.711 1 96.81 180 LEU A CA 1
ATOM 1406 C C . LEU A 1 180 ? -9.438 0.472 11.062 1 96.81 180 LEU A C 1
ATOM 1408 O O . LEU A 1 180 ? -9.633 0.159 12.234 1 96.81 180 LEU A O 1
ATOM 1412 N N . ARG A 1 181 ? -9.547 -0.39 10.156 1 94.06 181 ARG A N 1
ATOM 1413 C CA . ARG A 1 181 ? -10.195 -1.686 10.312 1 94.06 181 ARG A CA 1
ATOM 1414 C C . ARG A 1 181 ? -9.336 -2.631 11.148 1 94.06 181 ARG A C 1
ATOM 1416 O O . ARG A 1 181 ? -9.859 -3.451 11.906 1 94.06 181 ARG A O 1
ATOM 1423 N N . ASN A 1 182 ? -8.094 -2.535 11 1 95.81 182 ASN A N 1
ATOM 1424 C CA . ASN A 1 182 ? -7.227 -3.471 11.711 1 95.81 182 ASN A CA 1
ATOM 1425 C C . ASN A 1 182 ? -6.434 -2.773 12.812 1 95.81 182 ASN A C 1
ATOM 1427 O O . ASN A 1 182 ? -5.23 -2.994 12.953 1 95.81 182 ASN A O 1
ATOM 1431 N N . ALA A 1 183 ? -7.141 -1.934 13.531 1 97.12 183 ALA A N 1
ATOM 1432 C CA . ALA A 1 183 ? -6.566 -1.222 14.672 1 97.12 183 ALA A CA 1
ATOM 1433 C C . ALA A 1 183 ? -5.977 -2.195 15.688 1 97.12 183 ALA A C 1
ATOM 1435 O O . ALA A 1 183 ? -4.973 -1.894 16.344 1 97.12 183 ALA A O 1
ATOM 1436 N N . ALA A 1 184 ? -6.57 -3.344 15.844 1 96.94 184 ALA A N 1
ATOM 1437 C CA . ALA A 1 184 ? -6.086 -4.348 16.781 1 96.94 184 ALA A CA 1
ATOM 1438 C C . ALA A 1 184 ? -4.688 -4.828 16.406 1 96.94 184 ALA A C 1
ATOM 1440 O O . ALA A 1 184 ? -3.85 -5.066 17.281 1 96.94 184 ALA A O 1
ATOM 1441 N N . GLU A 1 185 ? -4.48 -5.023 15.133 1 96.69 185 GLU A N 1
ATOM 1442 C CA . GLU A 1 185 ? -3.154 -5.438 14.68 1 96.69 185 GLU A CA 1
ATOM 1443 C C . GLU A 1 185 ? -2.113 -4.355 14.961 1 96.69 185 GLU A C 1
ATOM 1445 O O . GLU A 1 185 ? -0.99 -4.66 15.367 1 96.69 185 GLU A O 1
ATOM 1450 N N . LEU A 1 186 ? -2.48 -3.156 14.703 1 97.75 186 LEU A N 1
ATOM 1451 C CA . LEU A 1 186 ? -1.597 -2.047 15.039 1 97.75 186 LEU A CA 1
ATOM 1452 C C . LEU A 1 186 ? -1.276 -2.035 16.531 1 97.75 186 LEU A C 1
ATOM 1454 O O . LEU A 1 186 ? -0.113 -1.916 16.922 1 97.75 186 LEU A O 1
ATOM 1458 N N . ASP A 1 187 ? -2.311 -2.197 17.312 1 97.88 187 ASP A N 1
ATOM 1459 C CA . ASP A 1 187 ? -2.141 -2.215 18.75 1 97.88 187 ASP A CA 1
ATOM 1460 C C . ASP A 1 187 ? -1.192 -3.334 19.188 1 97.88 187 ASP A C 1
ATOM 1462 O O . ASP A 1 187 ? -0.376 -3.15 20.094 1 97.88 187 ASP A O 1
ATOM 1466 N N . SER A 1 188 ? -1.327 -4.426 18.578 1 97.62 188 SER A N 1
ATOM 1467 C CA . SER A 1 188 ? -0.472 -5.566 18.891 1 97.62 188 SER A CA 1
ATOM 1468 C C . SER A 1 188 ? 0.997 -5.238 18.641 1 97.62 188 SER A C 1
ATOM 1470 O O . SER A 1 188 ? 1.862 -5.602 19.438 1 97.62 188 SER A O 1
ATOM 1472 N N . VAL A 1 189 ? 1.292 -4.582 17.578 1 97.31 189 VAL A N 1
ATOM 1473 C CA . VAL A 1 189 ? 2.66 -4.168 17.281 1 97.31 189 VAL A CA 1
ATOM 1474 C C . VAL A 1 189 ? 3.141 -3.18 18.344 1 97.31 189 VAL A C 1
ATOM 1476 O O . VAL A 1 189 ? 4.238 -3.324 18.891 1 97.31 189 VAL A O 1
ATOM 1479 N N . LEU A 1 190 ? 2.299 -2.246 18.672 1 97.94 190 LEU A N 1
ATOM 1480 C CA . LEU A 1 190 ? 2.689 -1.132 19.531 1 97.94 190 LEU A CA 1
ATOM 1481 C C . LEU A 1 190 ? 2.85 -1.591 20.969 1 97.94 190 LEU A C 1
ATOM 1483 O O . LEU A 1 190 ? 3.521 -0.929 21.766 1 97.94 190 LEU A O 1
ATOM 1487 N N . ALA A 1 191 ? 2.225 -2.689 21.328 1 97.19 191 ALA A N 1
ATOM 1488 C CA . ALA A 1 191 ? 2.268 -3.211 22.703 1 97.19 191 ALA A CA 1
ATOM 1489 C C . ALA A 1 191 ? 3.705 -3.447 23.156 1 97.19 191 ALA A C 1
ATOM 1491 O O . ALA A 1 191 ? 4.016 -3.326 24.328 1 97.19 191 ALA A O 1
ATOM 1492 N N . ASN A 1 192 ? 4.566 -3.686 22.266 1 96.75 192 ASN A N 1
ATOM 1493 C CA . ASN A 1 192 ? 5.957 -3.996 22.578 1 96.75 192 ASN A CA 1
ATOM 1494 C C . ASN A 1 192 ? 6.816 -2.736 22.625 1 96.75 192 ASN A C 1
ATOM 1496 O O . ASN A 1 192 ? 8 -2.799 22.953 1 96.75 192 ASN A O 1
ATOM 1500 N N . TYR A 1 193 ? 6.207 -1.625 22.375 1 97.94 193 TYR A N 1
ATOM 1501 C CA . TYR A 1 193 ? 6.98 -0.394 22.266 1 97.94 193 TYR A CA 1
ATOM 1502 C C . TYR A 1 193 ? 6.309 0.744 23.031 1 97.94 193 TYR A C 1
ATOM 1504 O O . TYR A 1 193 ? 5.68 1.615 22.422 1 97.94 193 TYR A O 1
ATOM 1512 N N . PRO A 1 194 ? 6.586 0.78 24.266 1 96.5 194 PRO A N 1
ATOM 1513 C CA . PRO A 1 194 ? 5.863 1.71 25.141 1 96.5 194 PRO A CA 1
ATOM 1514 C C . PRO A 1 194 ? 6.195 3.172 24.844 1 96.5 194 PRO A C 1
ATOM 1516 O O . PRO A 1 194 ? 5.496 4.074 25.312 1 96.5 194 PRO A O 1
ATOM 1519 N N . ARG A 1 195 ? 7.219 3.402 24.016 1 97.81 195 ARG A N 1
ATOM 1520 C CA . ARG A 1 195 ? 7.594 4.789 23.781 1 97.81 195 ARG A CA 1
ATOM 1521 C C . ARG A 1 195 ? 6.879 5.344 22.547 1 97.81 195 ARG A C 1
ATOM 1523 O O . ARG A 1 195 ? 7.145 6.469 22.125 1 97.81 195 ARG A O 1
ATOM 1530 N N . VAL A 1 196 ? 6.078 4.535 21.953 1 98.31 196 VAL A N 1
ATOM 1531 C CA . VAL A 1 196 ? 5.059 5.098 21.078 1 98.31 196 VAL A CA 1
ATOM 1532 C C . VAL A 1 196 ? 3.92 5.68 21.906 1 98.31 196 VAL A C 1
ATOM 1534 O O . VAL A 1 196 ? 2.984 4.965 22.281 1 98.31 196 VAL A O 1
ATOM 1537 N N . THR A 1 197 ? 3.898 6.934 22.094 1 97.25 197 THR A N 1
ATOM 1538 C CA . THR A 1 197 ? 3.055 7.504 23.141 1 97.25 197 THR A CA 1
ATOM 1539 C C . THR A 1 197 ? 1.902 8.297 22.531 1 97.25 197 THR A C 1
ATOM 1541 O O . THR A 1 197 ? 0.922 8.602 23.203 1 97.25 197 THR A O 1
ATOM 1544 N N . HIS A 1 198 ? 2.025 8.695 21.266 1 98.25 198 HIS A N 1
ATOM 1545 C CA . HIS A 1 198 ? 1.027 9.578 20.672 1 98.25 198 HIS A CA 1
ATOM 1546 C C . HIS A 1 198 ? 0.704 9.156 19.25 1 98.25 198 HIS A C 1
ATOM 1548 O O . HIS A 1 198 ? 1.596 8.742 18.5 1 98.25 198 HIS A O 1
ATOM 1554 N N . LEU A 1 199 ? -0.532 9.211 18.938 1 98.31 199 LEU A N 1
ATOM 1555 C CA . LEU A 1 199 ? -1.025 9.086 17.562 1 98.31 199 LEU A CA 1
ATOM 1556 C C . LEU A 1 199 ? -1.694 10.375 17.109 1 98.31 199 LEU A C 1
ATOM 1558 O O . LEU A 1 199 ? -2.422 11.016 17.875 1 98.31 199 LEU A O 1
ATOM 1562 N N . LEU A 1 200 ? -1.454 10.75 15.922 1 98.62 200 LEU A N 1
ATOM 1563 C CA . LEU A 1 200 ? -2.002 11.961 15.32 1 98.62 200 LEU A CA 1
ATOM 1564 C C . LEU A 1 200 ? -2.721 11.641 14.008 1 98.62 200 LEU A C 1
ATOM 1566 O O . LEU A 1 200 ? -2.119 11.102 13.086 1 98.62 200 LEU A O 1
ATOM 1570 N N . CYS A 1 201 ? -4.074 11.945 13.953 1 98 201 CYS A N 1
ATOM 1571 C CA . CYS A 1 201 ? -4.891 11.555 12.812 1 98 201 CYS A CA 1
ATOM 1572 C C . CYS A 1 201 ? -5.625 12.758 12.234 1 98 201 CYS A C 1
ATOM 1574 O O . CYS A 1 201 ? -5.688 13.82 12.859 1 98 201 CYS A O 1
ATOM 1576 N N . GLY A 1 202 ? -6.133 12.648 10.992 1 97.38 202 GLY A N 1
ATOM 1577 C CA . GLY A 1 202 ? -7.133 13.516 10.383 1 97.38 202 GLY A CA 1
ATOM 1578 C C . GLY A 1 202 ? -8.469 12.836 10.188 1 97.38 202 GLY A C 1
ATOM 1579 O O . GLY A 1 202 ? -9.031 12.266 11.125 1 97.38 202 GLY A O 1
ATOM 1580 N N . HIS A 1 203 ? -9.117 12.906 9.141 1 95.81 203 HIS A N 1
ATOM 1581 C CA . HIS A 1 203 ? -10.195 12.078 8.609 1 95.81 203 HIS A CA 1
ATOM 1582 C C . HIS A 1 203 ? -11.547 12.484 9.195 1 95.81 203 HIS A C 1
ATOM 1584 O O . HIS A 1 203 ? -12.492 12.734 8.445 1 95.81 203 HIS A O 1
ATOM 1590 N N . ILE A 1 204 ? -11.664 12.703 10.484 1 94.19 204 ILE A N 1
ATOM 1591 C CA . ILE A 1 204 ? -12.992 12.844 11.078 1 94.19 204 ILE A CA 1
ATOM 1592 C C . ILE A 1 204 ? -13.359 14.328 11.172 1 94.19 204 ILE A C 1
ATOM 1594 O O . ILE A 1 204 ? -14.492 14.672 11.516 1 94.19 204 ILE A O 1
ATOM 1598 N N . HIS A 1 205 ? -12.516 15.242 10.875 1 95.25 205 HIS A N 1
ATOM 1599 C CA . HIS A 1 205 ? -12.734 16.688 10.867 1 95.25 205 HIS A CA 1
ATOM 1600 C C . HIS A 1 205 ? -13.133 17.188 12.25 1 95.25 205 HIS A C 1
ATOM 1602 O O . HIS A 1 205 ? -13.969 18.094 12.367 1 95.25 205 HIS A O 1
ATOM 1608 N N . GLN A 1 206 ? -12.688 16.516 13.266 1 94.81 206 GLN A N 1
ATOM 1609 C CA . GLN A 1 206 ? -13.008 16.875 14.648 1 94.81 206 GLN A CA 1
ATOM 1610 C C . GLN A 1 206 ? -11.742 16.922 15.5 1 94.81 206 GLN A C 1
ATOM 1612 O O . GLN A 1 206 ? -10.734 16.297 15.172 1 94.81 206 GLN A O 1
ATOM 1617 N N . ASP A 1 207 ? -11.875 17.703 16.531 1 95.25 207 ASP A N 1
ATOM 1618 C CA . ASP A 1 207 ? -10.891 17.594 17.594 1 95.25 207 ASP A CA 1
ATOM 1619 C C . ASP A 1 207 ? -11.156 16.359 18.453 1 95.25 207 ASP A C 1
ATOM 1621 O O . ASP A 1 207 ? -12.273 16.172 18.953 1 95.25 207 ASP A O 1
ATOM 1625 N N . LEU A 1 208 ? -10.281 15.508 18.547 1 94.5 208 LEU A N 1
ATOM 1626 C CA . LEU A 1 208 ? -10.289 14.344 19.438 1 94.5 208 LEU A CA 1
ATOM 1627 C C . LEU A 1 208 ? -9.008 14.289 20.266 1 94.5 208 LEU A C 1
ATOM 1629 O O . LEU A 1 208 ? -7.918 14.531 19.75 1 94.5 208 LEU A O 1
ATOM 1633 N N . ASP A 1 209 ? -9.062 14.141 21.547 1 96.69 209 ASP A N 1
ATOM 1634 C CA . ASP A 1 209 ? -7.957 13.953 22.484 1 96.69 209 ASP A CA 1
ATOM 1635 C C . ASP A 1 209 ? -8.305 12.914 23.547 1 96.69 209 ASP A C 1
ATOM 1637 O O . ASP A 1 209 ? -8.852 13.25 24.594 1 96.69 209 ASP A O 1
ATOM 1641 N N . VAL A 1 210 ? -7.961 11.664 23.234 1 96.44 210 VAL A N 1
ATOM 1642 C CA . VAL A 1 210 ? -8.422 10.57 24.078 1 96.44 210 VAL A CA 1
ATOM 1643 C C . VAL A 1 210 ? -7.305 9.547 24.25 1 96.44 210 VAL A C 1
ATOM 1645 O O . VAL A 1 210 ? -6.293 9.594 23.547 1 96.44 210 VAL A O 1
ATOM 1648 N N . ASP A 1 211 ? -7.5 8.688 25.188 1 97.12 211 ASP A N 1
ATOM 1649 C CA . ASP A 1 211 ? -6.578 7.57 25.406 1 97.12 211 ASP A CA 1
ATOM 1650 C C . ASP A 1 211 ? -6.965 6.367 24.547 1 97.12 211 ASP A C 1
ATOM 1652 O O . ASP A 1 211 ? -8.133 5.961 24.516 1 97.12 211 ASP A O 1
ATOM 1656 N N . TRP A 1 212 ? -6.062 5.891 23.812 1 96.44 212 TRP A N 1
ATOM 1657 C CA . TRP A 1 212 ? -6.219 4.656 23.062 1 96.44 212 TRP A CA 1
ATOM 1658 C C . TRP A 1 212 ? -5.199 3.611 23.5 1 96.44 212 TRP A C 1
ATOM 1660 O O . TRP A 1 212 ? -4.086 3.559 22.969 1 96.44 212 TRP A O 1
ATOM 1670 N N . ASN A 1 213 ? -5.613 2.74 24.375 1 95.94 213 ASN A N 1
ATOM 1671 C CA . ASN A 1 213 ? -4.785 1.653 24.891 1 95.94 213 ASN A CA 1
ATOM 1672 C C . ASN A 1 213 ? -3.459 2.17 25.438 1 95.94 213 ASN A C 1
ATOM 1674 O O . ASN A 1 213 ? -2.396 1.632 25.125 1 95.94 213 ASN A O 1
ATOM 1678 N N . GLY A 1 214 ? -3.504 3.268 26.141 1 96.12 214 GLY A N 1
ATOM 1679 C CA . GLY A 1 214 ? -2.328 3.791 26.812 1 96.12 214 GLY A CA 1
ATOM 1680 C C . GLY A 1 214 ? -1.568 4.812 25.984 1 96.12 214 GLY A C 1
ATOM 1681 O O . GLY A 1 214 ? -0.515 5.297 26.406 1 96.12 214 GLY A O 1
ATOM 1682 N N . ARG A 1 215 ? -2.102 5.141 24.906 1 97.31 215 ARG A N 1
ATOM 1683 C CA . ARG A 1 215 ? -1.5 6.129 24.016 1 97.31 215 ARG A CA 1
ATOM 1684 C C . ARG A 1 215 ? -2.451 7.297 23.766 1 97.31 215 ARG A C 1
ATOM 1686 O O . ARG A 1 215 ? -3.662 7.102 23.656 1 97.31 215 ARG A O 1
ATOM 1693 N N . ARG A 1 216 ? -1.885 8.484 23.703 1 98.12 216 ARG A N 1
ATOM 1694 C CA . ARG A 1 216 ? -2.699 9.664 23.438 1 98.12 216 ARG A CA 1
ATOM 1695 C C . ARG A 1 216 ? -3.043 9.781 21.953 1 98.12 216 ARG A C 1
ATOM 1697 O O . ARG A 1 216 ? -2.148 9.852 21.109 1 98.12 216 ARG A O 1
ATOM 1704 N N . LEU A 1 217 ? -4.293 9.68 21.719 1 97.75 217 LEU A N 1
ATOM 1705 C CA . LEU A 1 217 ? -4.793 9.781 20.344 1 97.75 217 LEU A CA 1
ATOM 1706 C C . LEU A 1 217 ? -5.375 11.164 20.078 1 97.75 217 LEU A C 1
ATOM 1708 O O . LEU A 1 217 ? -6.281 11.609 20.781 1 97.75 217 LEU A O 1
ATOM 1712 N N . LEU A 1 218 ? -4.859 11.773 19.047 1 98.31 218 LEU A N 1
ATOM 1713 C CA . LEU A 1 218 ? -5.289 13.117 18.672 1 98.31 218 LEU A CA 1
ATOM 1714 C C . LEU A 1 218 ? -5.859 13.117 17.25 1 98.31 218 LEU A C 1
ATOM 1716 O O . LEU A 1 218 ? -5.289 12.508 16.344 1 98.31 218 LEU A O 1
ATOM 1720 N N . ALA A 1 219 ? -7.012 13.695 17.078 1 97.25 219 ALA A N 1
ATOM 1721 C CA . ALA A 1 219 ? -7.543 14.031 15.758 1 97.25 219 ALA A CA 1
ATOM 1722 C C . ALA A 1 219 ? -7.664 15.539 15.586 1 97.25 219 ALA A C 1
ATOM 1724 O O . ALA A 1 219 ? -7.871 16.266 16.562 1 97.25 219 ALA A O 1
ATOM 1725 N N . THR A 1 220 ? -7.539 15.93 14.391 1 98.12 220 THR A N 1
ATOM 1726 C CA . THR A 1 220 ? -7.402 17.359 14.133 1 98.12 220 THR A CA 1
ATOM 1727 C C . THR A 1 220 ? -8.523 17.859 13.219 1 98.12 220 THR A C 1
ATOM 1729 O O . THR A 1 220 ? -8.891 17.172 12.258 1 98.12 220 THR A O 1
ATOM 1732 N N . PRO A 1 221 ? -9.07 19.047 13.492 1 97.81 221 PRO A N 1
ATOM 1733 C CA . PRO A 1 221 ? -10.086 19.625 12.609 1 97.81 221 PRO A CA 1
ATOM 1734 C C . PRO A 1 221 ? -9.562 19.875 11.195 1 97.81 221 PRO A C 1
ATOM 1736 O O . PRO A 1 221 ? -8.359 20.062 11 1 97.81 221 PRO A O 1
ATOM 1739 N N . SER A 1 222 ? -10.508 19.859 10.281 1 98.06 222 SER A N 1
ATOM 1740 C CA . SER A 1 222 ? -10.234 20.141 8.875 1 98.06 222 SER A CA 1
ATOM 1741 C C . SER A 1 222 ? -10.023 21.641 8.656 1 98.06 222 SER A C 1
ATOM 1743 O O . SER A 1 222 ? -10.539 22.469 9.406 1 98.06 222 SER A O 1
ATOM 1745 N N . THR A 1 223 ? -9.266 21.953 7.598 1 98.44 223 THR A N 1
ATOM 1746 C CA . THR A 1 223 ? -9.109 23.359 7.215 1 98.44 223 THR A CA 1
ATOM 1747 C C . THR A 1 223 ? -10.336 23.859 6.457 1 98.44 223 THR A C 1
ATOM 1749 O O . THR A 1 223 ? -10.359 24.984 5.977 1 98.44 223 THR A O 1
ATOM 1752 N N . CYS A 1 224 ? -11.375 23.016 6.297 1 96.44 224 CYS A N 1
ATOM 1753 C CA . CYS A 1 224 ? -12.578 23.422 5.586 1 96.44 224 CYS A CA 1
ATOM 1754 C C . CYS A 1 224 ? -13.828 23.078 6.383 1 96.44 224 CYS A C 1
ATOM 1756 O O . CYS A 1 224 ? -14.125 23.719 7.395 1 96.44 224 CYS A O 1
ATOM 1758 N N . VAL A 1 225 ? -14.539 22.016 6.059 1 95.56 225 VAL A N 1
ATOM 1759 C CA . VAL A 1 225 ? -15.797 21.719 6.734 1 95.56 225 VAL A CA 1
ATOM 1760 C C . VAL A 1 225 ? -15.523 20.859 7.965 1 95.56 225 VAL A C 1
ATOM 1762 O O . VAL A 1 225 ? -14.562 20.078 7.988 1 95.56 225 VAL A O 1
ATOM 1765 N N . GLN A 1 226 ? -16.406 21 8.984 1 95.31 226 GLN A N 1
ATOM 1766 C CA . GLN A 1 226 ? -16.328 20.188 10.203 1 95.31 226 GLN A CA 1
ATOM 1767 C C . GLN A 1 226 ? -17.562 19.312 10.359 1 95.31 226 GLN A C 1
ATOM 1769 O O . GLN A 1 226 ? -18.656 19.703 9.953 1 95.31 226 GLN A O 1
ATOM 1774 N N . PHE A 1 227 ? -17.328 18.188 10.938 1 92.12 227 PHE A N 1
ATOM 1775 C CA . PHE A 1 227 ? -18.438 17.281 11.273 1 92.12 227 PHE A CA 1
ATOM 1776 C C . PHE A 1 227 ? -18.797 17.406 12.75 1 92.12 227 PHE A C 1
ATOM 1778 O O . PHE A 1 227 ? -17.922 17.5 13.609 1 92.12 227 PHE A O 1
ATOM 1785 N N . LYS A 1 228 ? -20.016 17.359 12.969 1 89.69 228 LYS A N 1
ATOM 1786 C CA . LYS A 1 228 ? -20.484 17.469 14.352 1 89.69 228 LYS A CA 1
ATOM 1787 C C . LYS A 1 228 ? -20.203 16.188 15.125 1 89.69 228 LYS A C 1
ATOM 1789 O O . LYS A 1 228 ? -20.547 15.094 14.664 1 89.69 228 LYS A O 1
ATOM 1794 N N . PRO A 1 229 ? -19.547 16.312 16.312 1 88.81 229 PRO A N 1
ATOM 1795 C CA . PRO A 1 229 ? -19.234 15.109 17.078 1 88.81 229 PRO A CA 1
ATOM 1796 C C . PRO A 1 229 ? -20.469 14.43 17.656 1 88.81 229 PRO A C 1
ATOM 1798 O O . PRO A 1 229 ? -21.484 15.086 17.891 1 88.81 229 PRO A O 1
ATOM 1801 N N . HIS A 1 230 ? -20.344 13.117 17.859 1 85.75 230 HIS A N 1
ATOM 1802 C CA . HIS A 1 230 ? -21.328 12.312 18.578 1 85.75 230 HIS A CA 1
ATOM 1803 C C . HIS A 1 230 ? -22.688 12.352 17.891 1 85.75 230 HIS A C 1
ATOM 1805 O O . HIS A 1 230 ? -23.719 12.523 18.562 1 85.75 230 HIS A O 1
ATOM 1811 N N . CYS A 1 231 ? -22.688 12.391 16.562 1 83.94 231 CYS A N 1
ATOM 1812 C CA . CYS A 1 231 ? -23.906 12.281 15.773 1 83.94 231 CYS A CA 1
ATOM 1813 C C . CYS A 1 231 ? -23.953 10.961 15.016 1 83.94 231 CYS A C 1
ATOM 1815 O O . CYS A 1 231 ? -22.984 10.57 14.375 1 83.94 231 CYS A O 1
ATOM 1817 N N . ALA A 1 232 ? -25.016 10.289 15.078 1 81.88 232 ALA A N 1
ATOM 1818 C CA . ALA A 1 232 ? -25.188 8.984 14.43 1 81.88 232 ALA A CA 1
ATOM 1819 C C . ALA A 1 232 ? -25.266 9.133 12.914 1 81.88 232 ALA A C 1
ATOM 1821 O O . ALA A 1 232 ? -24.812 8.258 12.172 1 81.88 232 ALA A O 1
ATOM 1822 N N . ASN A 1 233 ? -25.922 10.273 12.523 1 83.69 233 ASN A N 1
ATOM 1823 C CA . ASN A 1 233 ? -26.062 10.539 11.102 1 83.69 233 ASN A CA 1
ATOM 1824 C C . ASN A 1 233 ? -25.156 11.688 10.656 1 83.69 233 ASN A C 1
ATOM 1826 O O . ASN A 1 233 ? -24.641 12.445 11.484 1 83.69 233 ASN A O 1
ATOM 1830 N N . PHE A 1 234 ? -24.984 11.711 9.414 1 85.38 234 PHE A N 1
ATOM 1831 C CA . PHE A 1 234 ? -24.188 12.789 8.844 1 85.38 234 PHE A CA 1
ATOM 1832 C C . PHE A 1 234 ? -24.734 14.148 9.289 1 85.38 234 PHE A C 1
ATOM 1834 O O . PHE A 1 234 ? -25.891 14.477 9.023 1 85.38 234 PHE A O 1
ATOM 1841 N N . THR A 1 235 ? -23.922 14.828 9.961 1 86.44 235 THR A N 1
ATOM 1842 C CA . THR A 1 235 ? -24.266 16.172 10.438 1 86.44 235 THR A CA 1
ATOM 1843 C C . THR A 1 235 ? -23.062 17.094 10.359 1 86.44 235 THR A C 1
ATOM 1845 O O . THR A 1 235 ? -21.969 16.766 10.852 1 86.44 235 THR A O 1
ATOM 1848 N N . LEU A 1 236 ? -23.234 18.172 9.766 1 91.5 236 LEU A N 1
ATOM 1849 C CA . LEU A 1 236 ? -22.188 19.188 9.656 1 91.5 236 LEU A CA 1
ATOM 1850 C C . LEU A 1 236 ? -22.172 20.078 10.898 1 91.5 236 LEU A C 1
ATOM 1852 O O . LEU A 1 236 ? -23.219 20.344 11.492 1 91.5 236 LEU A O 1
ATOM 1856 N N . ASP A 1 237 ? -21.016 20.438 11.289 1 90.75 237 ASP A N 1
ATOM 1857 C CA . ASP A 1 237 ? -20.844 21.406 12.367 1 90.75 237 ASP A CA 1
ATOM 1858 C C . ASP A 1 237 ? -20.672 22.812 11.828 1 90.75 237 ASP A C 1
ATOM 1860 O O . ASP A 1 237 ? -20.312 23 10.656 1 90.75 237 ASP A O 1
ATOM 1864 N N . THR A 1 238 ? -20.953 23.797 12.617 1 91.56 238 THR A N 1
ATOM 1865 C CA . THR A 1 238 ? -20.828 25.188 12.172 1 91.56 238 THR A CA 1
ATOM 1866 C C . THR A 1 238 ? -19.562 25.828 12.734 1 91.56 238 THR A C 1
ATOM 1868 O O . THR A 1 238 ? -19.281 27 12.477 1 91.56 238 THR A O 1
ATOM 1871 N N . ILE A 1 239 ? -18.812 25 13.445 1 93.62 239 ILE A N 1
ATOM 1872 C CA . ILE A 1 239 ? -17.562 25.516 13.984 1 93.62 239 ILE A CA 1
ATOM 1873 C C . ILE A 1 239 ? -16.562 25.766 12.852 1 93.62 239 ILE A C 1
ATOM 1875 O O . ILE A 1 239 ? -16.594 25.062 11.836 1 93.62 239 ILE A O 1
ATOM 1879 N N . SER A 1 240 ? -15.688 26.75 13.016 1 96.38 240 SER A N 1
ATOM 1880 C CA . SER A 1 240 ? -14.797 27.25 11.969 1 96.38 240 SER A CA 1
ATOM 1881 C C . SER A 1 240 ? -13.727 26.219 11.625 1 96.38 240 SER A C 1
ATOM 1883 O O . SER A 1 240 ? -13.391 25.359 12.453 1 96.38 240 SER A O 1
ATOM 1885 N N . PRO A 1 241 ? -13.188 26.375 10.398 1 97.75 241 PRO A N 1
ATOM 1886 C CA . PRO A 1 241 ? -12.023 25.578 10.031 1 97.75 241 PRO A CA 1
ATOM 1887 C C . PRO A 1 241 ? -10.883 25.703 11.039 1 97.75 241 PRO A C 1
ATOM 1889 O O . PRO A 1 241 ? -10.766 26.719 11.719 1 97.75 241 PRO A O 1
ATOM 1892 N N . GLY A 1 242 ? -10.117 24.656 11.164 1 98.12 242 GLY A N 1
ATOM 1893 C CA . GLY A 1 242 ? -9.07 24.688 12.172 1 98.12 242 GLY A CA 1
ATOM 1894 C C . GLY A 1 242 ? -7.82 23.938 11.766 1 98.12 242 GLY A C 1
ATOM 1895 O O . GLY A 1 242 ? -7.734 23.422 10.648 1 98.12 242 GLY A O 1
ATOM 1896 N N . TRP A 1 243 ? -6.797 24 12.57 1 98.69 243 TRP A N 1
ATOM 1897 C CA . TRP A 1 243 ? -5.523 23.297 12.484 1 98.69 243 TRP A CA 1
ATOM 1898 C C . TRP A 1 243 ? -4.953 23.016 13.867 1 98.69 243 TRP A C 1
ATOM 1900 O O . TRP A 1 243 ? -5.535 23.438 14.875 1 98.69 243 TRP A O 1
ATOM 1910 N N . ARG A 1 244 ? -3.953 22.219 13.906 1 98.81 244 ARG A N 1
ATOM 1911 C CA . ARG A 1 244 ? -3.377 21.844 15.188 1 98.81 244 ARG A CA 1
ATOM 1912 C C . ARG A 1 244 ? -1.891 22.188 15.242 1 98.81 244 ARG A C 1
ATOM 1914 O O . ARG A 1 244 ? -1.172 22 14.258 1 98.81 244 ARG A O 1
ATOM 1921 N N . THR A 1 245 ? -1.444 22.703 16.359 1 98.56 245 THR A N 1
ATOM 1922 C CA . THR A 1 245 ? -0.026 22.875 16.656 1 98.56 245 THR A CA 1
ATOM 1923 C C . THR A 1 245 ? 0.418 21.938 17.766 1 98.56 245 THR A C 1
ATOM 1925 O O . THR A 1 245 ? -0.346 21.656 18.688 1 98.56 245 THR A O 1
ATOM 1928 N N . LEU A 1 246 ? 1.597 21.422 17.641 1 98.25 246 LEU A N 1
ATOM 1929 C CA . LEU A 1 246 ? 2.154 20.516 18.641 1 98.25 246 LEU A CA 1
ATOM 1930 C C . LEU A 1 246 ? 3.559 20.938 19.047 1 98.25 246 LEU A C 1
ATOM 1932 O O . LEU A 1 246 ? 4.312 21.469 18.219 1 98.25 246 LEU A O 1
ATOM 1936 N N . GLU A 1 247 ? 3.889 20.703 20.266 1 97.69 247 GLU A N 1
ATOM 1937 C CA . GLU A 1 247 ? 5.246 20.797 20.797 1 97.69 247 GLU A CA 1
ATOM 1938 C C . GLU A 1 247 ? 5.676 19.484 21.453 1 97.69 247 GLU A C 1
ATOM 1940 O O . GLU A 1 247 ? 5.008 19 22.375 1 97.69 247 GLU A O 1
ATOM 1945 N N . LEU A 1 248 ? 6.703 18.906 20.938 1 97.5 248 LEU A N 1
ATOM 1946 C CA . LEU A 1 248 ? 7.281 17.688 21.484 1 97.5 248 LEU A CA 1
ATOM 1947 C C . LEU A 1 248 ? 8.469 18 22.375 1 97.5 248 LEU A C 1
ATOM 1949 O O . LEU A 1 248 ? 9.43 18.641 21.938 1 97.5 248 LEU A O 1
ATOM 1953 N N . PHE A 1 249 ? 8.43 17.531 23.578 1 96.62 249 PHE A N 1
ATOM 1954 C CA . PHE A 1 249 ? 9.492 17.828 24.547 1 96.62 249 PHE A CA 1
ATOM 1955 C C . PHE A 1 249 ? 10.398 16.625 24.734 1 96.62 249 PHE A C 1
ATOM 1957 O O . PHE A 1 249 ? 10.008 15.484 24.453 1 96.62 249 PHE A O 1
ATOM 1964 N N . ALA A 1 250 ? 11.578 16.859 25.281 1 94.38 250 ALA A N 1
ATOM 1965 C CA . ALA A 1 250 ? 12.633 15.852 25.406 1 94.38 250 ALA A CA 1
ATOM 1966 C C . ALA A 1 250 ? 12.195 14.719 26.328 1 94.38 250 ALA A C 1
ATOM 1968 O O . ALA A 1 250 ? 12.664 13.586 26.203 1 94.38 250 ALA A O 1
ATOM 1969 N N . ASP A 1 251 ? 11.289 14.953 27.203 1 94.81 251 ASP A N 1
ATOM 1970 C CA . ASP A 1 251 ? 10.891 13.953 28.203 1 94.81 251 ASP A CA 1
ATOM 1971 C C . ASP A 1 251 ? 9.742 13.094 27.688 1 94.81 251 ASP A C 1
ATOM 1973 O O . ASP A 1 251 ? 9.172 12.297 28.438 1 94.81 251 ASP A O 1
ATOM 1977 N N . GLY A 1 252 ? 9.312 13.367 26.469 1 95.25 252 GLY A N 1
ATOM 1978 C CA . GLY A 1 252 ? 8.289 12.531 25.875 1 95.25 252 GLY A CA 1
ATOM 1979 C C . GLY A 1 252 ? 6.902 13.148 25.922 1 95.25 252 GLY A C 1
ATOM 1980 O O . GLY A 1 252 ? 5.961 12.641 25.312 1 95.25 252 GLY A O 1
ATOM 1981 N N . THR A 1 253 ? 6.793 14.25 26.594 1 96.38 253 THR A N 1
ATOM 1982 C CA . THR A 1 253 ? 5.492 14.906 26.672 1 96.38 253 THR A CA 1
ATOM 1983 C C . THR A 1 253 ? 5.195 15.68 25.391 1 96.38 253 THR A C 1
ATOM 1985 O O . THR A 1 253 ? 6.113 16.047 24.656 1 96.38 253 THR A O 1
ATOM 1988 N N . LEU A 1 254 ? 3.926 15.844 25.125 1 97.75 254 LEU A N 1
ATOM 1989 C CA . LEU A 1 254 ? 3.414 16.547 23.953 1 97.75 254 LEU A CA 1
ATOM 1990 C C . LEU A 1 254 ? 2.35 17.562 24.359 1 97.75 254 LEU A C 1
ATOM 1992 O O . LEU A 1 254 ? 1.39 17.219 25.047 1 97.75 254 LEU A O 1
ATOM 1996 N N . GLN A 1 255 ? 2.621 18.812 24.062 1 98.19 255 GLN A N 1
ATOM 1997 C CA . GLN A 1 255 ? 1.601 19.844 24.203 1 98.19 255 GLN A CA 1
ATOM 1998 C C . GLN A 1 255 ? 0.985 20.188 22.859 1 98.19 255 GLN A C 1
ATOM 2000 O O . GLN A 1 255 ? 1.684 20.234 21.844 1 98.19 255 GLN A O 1
ATOM 2005 N N . THR A 1 256 ? -0.296 20.438 22.859 1 98.38 256 THR A N 1
ATOM 2006 C CA . THR A 1 256 ? -0.957 20.719 21.594 1 98.38 256 THR A CA 1
ATOM 2007 C C . THR A 1 256 ? -2.066 21.75 21.766 1 98.38 256 THR A C 1
ATOM 2009 O O . THR A 1 256 ? -2.619 21.891 22.859 1 98.38 256 THR A O 1
ATOM 2012 N N . ASP A 1 257 ? -2.27 22.453 20.719 1 98 257 ASP A N 1
ATOM 2013 C CA . ASP A 1 257 ? -3.377 23.391 20.656 1 98 257 ASP A CA 1
ATOM 2014 C C . ASP A 1 257 ? -4.16 23.25 19.359 1 98 257 ASP A C 1
ATOM 2016 O O . ASP A 1 257 ? -3.574 23.031 18.281 1 98 257 ASP A O 1
ATOM 2020 N N . ILE A 1 258 ? -5.469 23.344 19.562 1 98.25 258 ILE A N 1
ATOM 2021 C CA . ILE A 1 258 ? -6.34 23.484 18.391 1 98.25 258 ILE A CA 1
ATOM 2022 C C . ILE A 1 258 ? -6.566 24.969 18.109 1 98.25 258 ILE A C 1
ATOM 2024 O O . ILE A 1 258 ? -6.934 25.734 19 1 98.25 258 ILE A O 1
ATOM 2028 N N . CYS A 1 259 ? -6.332 25.297 16.875 1 97.88 259 CYS A N 1
ATOM 2029 C CA . CYS A 1 259 ? -6.59 26.656 16.422 1 97.88 259 CYS A CA 1
ATOM 2030 C C . CYS A 1 259 ? -7.711 26.688 15.391 1 97.88 259 CYS A C 1
ATOM 2032 O O . CYS A 1 259 ? -7.895 25.734 14.641 1 97.88 259 CYS A O 1
ATOM 2034 N N . ARG A 1 260 ? -8.445 27.766 15.367 1 97.44 260 ARG A N 1
ATOM 2035 C CA . ARG A 1 260 ? -9.523 27.938 14.406 1 97.44 260 ARG A CA 1
ATOM 2036 C C . ARG A 1 260 ? -9.562 29.359 13.859 1 97.44 260 ARG A C 1
ATOM 2038 O O . ARG A 1 260 ? -9.109 30.297 14.523 1 97.44 260 ARG A O 1
ATOM 2045 N N . LEU A 1 261 ? -10.039 29.438 12.656 1 97.25 261 LEU A N 1
ATOM 2046 C CA . LEU A 1 261 ? -10.281 30.766 12.094 1 97.25 261 LEU A CA 1
ATOM 2047 C C . LEU A 1 261 ? -11.273 31.531 12.953 1 97.25 261 LEU A C 1
ATOM 2049 O O . LEU A 1 261 ? -12.211 30.953 13.5 1 97.25 261 LEU A O 1
ATOM 2053 N N . GLN A 1 262 ? -10.984 32.812 12.961 1 93.88 262 GLN A N 1
ATOM 2054 C CA . GLN A 1 262 ? -11.922 33.688 13.664 1 93.88 262 GLN A CA 1
ATOM 2055 C C . GLN A 1 262 ? -13.078 34.094 12.758 1 93.88 262 GLN A C 1
ATOM 2057 O O . GLN A 1 262 ? -12.922 34.156 11.539 1 93.88 262 GLN A O 1
ATOM 2062 N N . GLY A 1 263 ? -14.195 34.25 13.336 1 89.31 263 GLY A N 1
ATOM 2063 C CA . GLY A 1 263 ? -15.336 34.688 12.57 1 89.31 263 GLY A CA 1
ATOM 2064 C C . GLY A 1 263 ? -16.203 33.562 12.055 1 89.31 263 GLY A C 1
ATOM 2065 O O . GLY A 1 263 ? -16.109 32.438 12.531 1 89.31 263 GLY A O 1
ATOM 2066 N N . ASP A 1 264 ? -17.125 33.906 11.188 1 86.31 264 ASP A N 1
ATOM 2067 C CA . ASP A 1 264 ? -18.109 32.938 10.711 1 86.31 264 ASP A CA 1
ATOM 2068 C C . ASP A 1 264 ? -18 32.75 9.195 1 86.31 264 ASP A C 1
ATOM 2070 O O . ASP A 1 264 ? -18.953 32.344 8.547 1 86.31 264 ASP A O 1
ATOM 2074 N N . ALA A 1 265 ? -16.797 33.094 8.883 1 88.81 265 ALA A N 1
ATOM 2075 C CA . ALA A 1 265 ? -16.578 32.812 7.461 1 88.81 265 ALA A CA 1
ATOM 2076 C C . ALA A 1 265 ? -16.516 31.297 7.203 1 88.81 265 ALA A C 1
ATOM 2078 O O . ALA A 1 265 ? -16.375 30.516 8.141 1 88.81 265 ALA A O 1
ATOM 2079 N N . PHE A 1 266 ? -16.984 30.75 6.129 1 94.38 266 PHE A N 1
ATOM 2080 C CA . PHE A 1 266 ? -16.859 29.391 5.629 1 94.38 266 PHE A CA 1
ATOM 2081 C C . PHE A 1 266 ? -17.812 28.453 6.363 1 94.38 266 PHE A C 1
ATOM 2083 O O . PHE A 1 266 ? -17.406 27.375 6.812 1 94.38 266 PHE A O 1
ATOM 2090 N N . ARG A 1 267 ? -18.938 28.906 6.719 1 92.12 267 ARG A N 1
ATOM 2091 C CA . ARG A 1 267 ? -19.984 28.031 7.242 1 92.12 267 ARG A CA 1
ATOM 2092 C C . ARG A 1 267 ? -20.516 27.109 6.156 1 92.12 267 ARG A C 1
ATOM 2094 O O . ARG A 1 267 ? -20.781 27.547 5.035 1 92.12 267 ARG A O 1
ATOM 2101 N N . PRO A 1 268 ? -20.625 25.875 6.547 1 92.88 268 PRO A N 1
ATOM 2102 C CA . PRO A 1 268 ? -21.125 24.938 5.535 1 92.88 268 PRO A CA 1
ATOM 2103 C C . PRO A 1 268 ? -22.625 25.078 5.289 1 92.88 268 PRO A C 1
ATOM 2105 O O . PRO A 1 268 ? -23.328 25.734 6.062 1 92.88 268 PRO A O 1
ATOM 2108 N N . ASP A 1 269 ? -23.031 24.547 4.156 1 89 269 ASP A N 1
ATOM 2109 C CA . ASP A 1 269 ? -24.453 24.375 3.893 1 89 269 ASP A CA 1
ATOM 2110 C C . ASP A 1 269 ? -25.047 23.25 4.734 1 89 269 ASP A C 1
ATOM 2112 O O . ASP A 1 269 ? -25 22.094 4.332 1 89 269 ASP A O 1
ATOM 2116 N N . THR A 1 270 ? -25.625 23.516 5.797 1 85 270 THR A N 1
ATOM 2117 C CA . THR A 1 270 ? -26.062 22.531 6.785 1 85 270 THR A CA 1
ATOM 2118 C C . THR A 1 270 ? -27.234 21.719 6.258 1 85 270 THR A C 1
ATOM 2120 O O . THR A 1 270 ? -27.609 20.703 6.848 1 85 270 THR A O 1
ATOM 2123 N N . ASP A 1 271 ? -27.719 22.109 5.078 1 81.25 271 ASP A N 1
ATOM 2124 C CA . ASP A 1 271 ? -28.828 21.375 4.492 1 81.25 271 ASP A CA 1
ATOM 2125 C C . ASP A 1 271 ? -28.344 20.203 3.637 1 81.25 271 ASP A C 1
ATOM 2127 O O . ASP A 1 271 ? -29.141 19.422 3.141 1 81.25 271 ASP A O 1
ATOM 2131 N N . SER A 1 272 ? -27.094 20.109 3.547 1 80.69 272 SER A N 1
ATOM 2132 C CA . SER A 1 272 ? -26.547 19.031 2.732 1 80.69 272 SER A CA 1
ATOM 2133 C C . SER A 1 272 ? -26.797 17.672 3.373 1 80.69 272 SER A C 1
ATOM 2135 O O . SER A 1 272 ? -26.688 17.531 4.594 1 80.69 272 SER A O 1
ATOM 2137 N N . GLU A 1 273 ? -27.203 16.672 2.539 1 72.62 273 GLU A N 1
ATOM 2138 C CA . GLU A 1 273 ? -27.656 15.383 3.051 1 72.62 273 GLU A CA 1
ATOM 2139 C C . GLU A 1 273 ? -26.531 14.344 3.012 1 72.62 273 GLU A C 1
ATOM 2141 O O . GLU A 1 273 ? -26.688 13.234 3.516 1 72.62 273 GLU A O 1
ATOM 2146 N N . GLY A 1 274 ? -25.359 14.773 2.363 1 72.19 274 GLY A N 1
ATOM 2147 C CA . GLY A 1 274 ? -24.359 13.727 2.311 1 72.19 274 GLY A CA 1
ATOM 2148 C C . GLY A 1 274 ? -22.984 14.242 1.924 1 72.19 274 GLY A C 1
ATOM 2149 O O . GLY A 1 274 ? -22.828 15.406 1.546 1 72.19 274 GLY A O 1
ATOM 2150 N N . TYR A 1 275 ? -22.016 13.328 2.275 1 73.88 275 TYR A N 1
ATOM 2151 C CA . TYR A 1 275 ? -20.609 13.648 2.084 1 73.88 275 TYR A CA 1
ATOM 2152 C C . TYR A 1 275 ? -19.891 12.555 1.294 1 73.88 275 TYR A C 1
ATOM 2154 O O . TYR A 1 275 ? -20.156 11.367 1.502 1 73.88 275 TYR A O 1
ATOM 2162 N N . MET B 1 1 ? -2.881 -11.578 10.555 1 44.69 1 MET B N 1
ATOM 2163 C CA . MET B 1 1 ? -2.607 -12.672 9.625 1 44.69 1 MET B CA 1
ATOM 2164 C C . MET B 1 1 ? -1.111 -12.797 9.359 1 44.69 1 MET B C 1
ATOM 2166 O O . MET B 1 1 ? -0.421 -11.789 9.188 1 44.69 1 MET B O 1
ATOM 2170 N N . GLU B 1 2 ? -0.534 -13.969 9.633 1 55.66 2 GLU B N 1
ATOM 2171 C CA . GLU B 1 2 ? 0.916 -14.141 9.625 1 55.66 2 GLU B CA 1
ATOM 2172 C C . GLU B 1 2 ? 1.484 -13.984 8.219 1 55.66 2 GLU B C 1
ATOM 2174 O O . GLU B 1 2 ? 0.955 -14.547 7.258 1 55.66 2 GLU B O 1
ATOM 2179 N N . SER B 1 3 ? 2.338 -13.008 8.008 1 74.56 3 SER B N 1
ATOM 2180 C CA . SER B 1 3 ? 3.098 -12.688 6.805 1 74.56 3 SER B CA 1
ATOM 2181 C C . SER B 1 3 ? 3.988 -13.852 6.383 1 74.56 3 SER B C 1
ATOM 2183 O O . SER B 1 3 ? 4.523 -13.859 5.273 1 74.56 3 SER B O 1
ATOM 2185 N N . LEU B 1 4 ? 3.828 -15.016 7.219 1 83.25 4 LEU B N 1
ATOM 2186 C CA . LEU B 1 4 ? 4.82 -16.062 6.98 1 83.25 4 LEU B CA 1
ATOM 2187 C C . LEU B 1 4 ? 4.148 -17.406 6.773 1 83.25 4 LEU B C 1
ATOM 2189 O O . LEU B 1 4 ? 3.266 -17.797 7.543 1 83.25 4 LEU B O 1
ATOM 2193 N N . LEU B 1 5 ? 4.402 -18.094 5.711 1 92.5 5 LEU B N 1
ATOM 2194 C CA . LEU B 1 5 ? 4.027 -19.484 5.453 1 92.5 5 LEU B CA 1
ATOM 2195 C C . LEU B 1 5 ? 5.258 -20.375 5.422 1 92.5 5 LEU B C 1
ATOM 2197 O O . LEU B 1 5 ? 6.188 -20.141 4.648 1 92.5 5 LEU B O 1
ATOM 2201 N N . ASN B 1 6 ? 5.352 -21.406 6.277 1 91.06 6 ASN B N 1
ATOM 2202 C CA . ASN B 1 6 ? 6.441 -22.375 6.277 1 91.06 6 ASN B CA 1
ATOM 2203 C C . ASN B 1 6 ? 6.055 -23.641 5.527 1 91.06 6 ASN B C 1
ATOM 2205 O O . ASN B 1 6 ? 5.055 -24.281 5.852 1 91.06 6 ASN B O 1
ATOM 2209 N N . LEU B 1 7 ? 6.727 -23.906 4.512 1 89.5 7 LEU B N 1
ATOM 2210 C CA . LEU B 1 7 ? 6.531 -25.156 3.768 1 89.5 7 LEU B CA 1
ATOM 2211 C C . LEU B 1 7 ? 7.5 -26.234 4.242 1 89.5 7 LEU B C 1
ATOM 2213 O O . LEU B 1 7 ? 8.656 -26.266 3.803 1 89.5 7 LEU B O 1
ATOM 2217 N N . PRO B 1 8 ? 7.023 -27.109 5.164 1 78.19 8 PRO B N 1
ATOM 2218 C CA . PRO B 1 8 ? 7.922 -28.172 5.629 1 78.19 8 PRO B CA 1
ATOM 2219 C C . PRO B 1 8 ? 8.234 -29.203 4.543 1 78.19 8 PRO B C 1
ATOM 2221 O O . PRO B 1 8 ? 7.316 -29.703 3.881 1 78.19 8 PRO B O 1
ATOM 2224 N N . LEU B 1 9 ? 9.344 -29.109 3.975 1 76.31 9 LEU B N 1
ATOM 2225 C CA . LEU B 1 9 ? 9.672 -30.094 2.959 1 76.31 9 LEU B CA 1
ATOM 2226 C C . LEU B 1 9 ? 10.586 -31.188 3.533 1 76.31 9 LEU B C 1
ATOM 2228 O O . LEU B 1 9 ? 11.422 -30.906 4.395 1 76.31 9 LEU B O 1
ATOM 2232 N N . ALA B 1 10 ? 10.148 -32.406 3.381 1 59.5 10 ALA B N 1
ATOM 2233 C CA . ALA B 1 10 ? 10.969 -33.5 3.844 1 59.5 10 ALA B CA 1
ATOM 2234 C C . ALA B 1 10 ? 12.266 -33.594 3.043 1 59.5 10 ALA B C 1
ATOM 2236 O O . ALA B 1 10 ? 12.242 -33.688 1.812 1 59.5 10 ALA B O 1
ATOM 2237 N N . GLY B 1 11 ? 13.469 -33.562 3.686 1 57.25 11 GLY B N 1
ATOM 2238 C CA . GLY B 1 11 ? 14.789 -33.875 3.16 1 57.25 11 GLY B CA 1
ATOM 2239 C C . GLY B 1 11 ? 15.258 -32.875 2.115 1 57.25 11 GLY B C 1
ATOM 2240 O O . GLY B 1 11 ? 14.766 -31.75 2.059 1 57.25 11 GLY B O 1
ATOM 2241 N N . GLU B 1 12 ? 16.328 -33.219 1.302 1 60.84 12 GLU B N 1
ATOM 2242 C CA . GLU B 1 12 ? 16.984 -32.438 0.248 1 60.84 12 GLU B CA 1
ATOM 2243 C C . GLU B 1 12 ? 16.094 -32.312 -0.98 1 60.84 12 GLU B C 1
ATOM 2245 O O . GLU B 1 12 ? 16.578 -32.344 -2.113 1 60.84 12 GLU B O 1
ATOM 2250 N N . ALA B 1 13 ? 14.836 -32 -0.732 1 78.31 13 ALA B N 1
ATOM 2251 C CA . ALA B 1 13 ? 13.844 -32.156 -1.799 1 78.31 13 ALA B CA 1
ATOM 2252 C C . ALA B 1 13 ? 13.617 -30.812 -2.504 1 78.31 13 ALA B C 1
ATOM 2254 O O . ALA B 1 13 ? 13.805 -29.75 -1.911 1 78.31 13 ALA B O 1
ATOM 2255 N N . ARG B 1 14 ? 13.625 -30.891 -3.857 1 90.81 14 ARG B N 1
ATOM 2256 C CA . ARG B 1 14 ? 13.227 -29.75 -4.672 1 90.81 14 ARG B CA 1
ATOM 2257 C C . ARG B 1 14 ? 11.836 -29.25 -4.277 1 90.81 14 ARG B C 1
ATOM 2259 O O . ARG B 1 14 ? 11.023 -30.016 -3.754 1 90.81 14 ARG B O 1
ATOM 2266 N N . VAL B 1 15 ? 11.695 -27.984 -4.289 1 95.88 15 VAL B N 1
ATOM 2267 C CA . VAL B 1 15 ? 10.391 -27.359 -4.062 1 95.88 15 VAL B CA 1
ATOM 2268 C C . VAL B 1 15 ? 9.648 -27.219 -5.391 1 95.88 15 VAL B C 1
ATOM 2270 O O . VAL B 1 15 ? 10.164 -26.594 -6.332 1 95.88 15 VAL B O 1
ATOM 2273 N N . ARG B 1 16 ? 8.484 -27.781 -5.535 1 96.56 16 ARG B N 1
ATOM 2274 C CA . ARG B 1 16 ? 7.691 -27.688 -6.758 1 96.56 16 ARG B CA 1
ATOM 2275 C C . ARG B 1 16 ? 6.598 -26.641 -6.617 1 96.56 16 ARG B C 1
ATOM 2277 O O . ARG B 1 16 ? 5.777 -26.703 -5.699 1 96.56 16 ARG B O 1
ATOM 2284 N N . ILE B 1 17 ? 6.605 -25.719 -7.566 1 98.06 17 ILE B N 1
ATOM 2285 C CA . ILE B 1 17 ? 5.684 -24.594 -7.504 1 98.06 17 ILE B CA 1
ATOM 2286 C C . ILE B 1 17 ? 4.84 -24.547 -8.773 1 98.06 17 ILE B C 1
ATOM 2288 O O . ILE B 1 17 ? 5.352 -24.766 -9.875 1 98.06 17 ILE B O 1
ATOM 2292 N N . LEU B 1 18 ? 3.592 -24.328 -8.609 1 98.69 18 LEU B N 1
ATOM 2293 C CA . LEU B 1 18 ? 2.662 -24.062 -9.703 1 98.69 18 LEU B CA 1
ATOM 2294 C C . LEU B 1 18 ? 2.277 -22.578 -9.727 1 98.69 18 LEU B C 1
ATOM 2296 O O . LEU B 1 18 ? 1.807 -22.047 -8.727 1 98.69 18 LEU B O 1
ATOM 2300 N N . GLN B 1 19 ? 2.551 -21.938 -10.828 1 98.88 19 GLN B N 1
ATOM 2301 C CA . GLN B 1 19 ? 2.094 -20.547 -10.961 1 98.88 19 GLN B CA 1
ATOM 2302 C C . GLN B 1 19 ? 0.838 -20.469 -11.828 1 98.88 19 GLN B C 1
ATOM 2304 O O . GLN B 1 19 ? 0.824 -20.953 -12.961 1 98.88 19 GLN B O 1
ATOM 2309 N N . ILE B 1 20 ? -0.165 -19.875 -11.281 1 98.56 20 ILE B N 1
ATOM 2310 C CA . ILE B 1 20 ? -1.386 -19.484 -11.984 1 98.56 20 ILE B CA 1
ATOM 2311 C C . ILE B 1 20 ? -1.538 -17.969 -11.961 1 98.56 20 ILE B C 1
ATOM 2313 O O . ILE B 1 20 ? -1.425 -17.344 -10.906 1 98.56 20 ILE B O 1
ATOM 2317 N N . THR B 1 21 ? -1.754 -17.375 -13.164 1 98.75 21 THR B N 1
ATOM 2318 C CA . THR B 1 21 ? -1.787 -15.922 -13.195 1 98.75 21 THR B CA 1
ATOM 2319 C C . THR B 1 21 ? -2.783 -15.422 -14.234 1 98.75 21 THR B C 1
ATOM 2321 O O . THR B 1 21 ? -3.082 -16.125 -15.203 1 98.75 21 THR B O 1
ATOM 2324 N N . ASP B 1 22 ? -3.379 -14.258 -14.008 1 98.69 22 ASP B N 1
ATOM 2325 C CA . ASP B 1 22 ? -4.188 -13.5 -14.961 1 98.69 22 ASP B CA 1
ATOM 2326 C C . ASP B 1 22 ? -5.383 -14.328 -15.438 1 98.69 22 ASP B C 1
ATOM 2328 O O . ASP B 1 22 ? -5.59 -14.484 -16.641 1 98.69 22 ASP B O 1
ATOM 2332 N N . THR B 1 23 ? -6.125 -14.812 -14.469 1 98.81 23 THR B N 1
ATOM 2333 C CA . THR B 1 23 ? -7.297 -15.617 -14.781 1 98.81 23 THR B CA 1
ATOM 2334 C C . THR B 1 23 ? -8.445 -14.742 -15.273 1 98.81 23 THR B C 1
ATOM 2336 O O . THR B 1 23 ? -9.328 -15.203 -16 1 98.81 23 THR B O 1
ATOM 2339 N N . HIS B 1 24 ? -8.586 -13.516 -14.82 1 98.62 24 HIS B N 1
ATOM 2340 C CA . HIS B 1 24 ? -9.547 -12.516 -15.258 1 98.62 24 HIS B CA 1
ATOM 2341 C C . HIS B 1 24 ? -10.977 -13.047 -15.18 1 98.62 24 HIS B C 1
ATOM 2343 O O . HIS B 1 24 ? -11.75 -12.898 -16.125 1 98.62 24 HIS B O 1
ATOM 2349 N N . LEU B 1 25 ? -11.289 -13.625 -14.078 1 98.75 25 LEU B N 1
ATOM 2350 C CA . LEU B 1 25 ? -12.602 -14.242 -13.891 1 98.75 25 LEU B CA 1
ATOM 2351 C C . LEU B 1 25 ? -13.672 -13.172 -13.648 1 98.75 25 LEU B C 1
ATOM 2353 O O . LEU B 1 25 ? -13.352 -12.055 -13.234 1 98.75 25 LEU B O 1
ATOM 2357 N N . PHE B 1 26 ? -14.938 -13.562 -13.922 1 98.56 26 PHE B N 1
ATOM 2358 C CA . PHE B 1 26 ? -16.109 -12.727 -13.711 1 98.56 26 PHE B CA 1
ATOM 2359 C C . PHE B 1 26 ? -17.047 -13.352 -12.688 1 98.56 26 PHE B C 1
ATOM 2361 O O . PHE B 1 26 ? -16.891 -14.516 -12.312 1 98.56 26 PHE B O 1
ATOM 2368 N N . ALA B 1 27 ? -17.953 -12.508 -12.211 1 98.38 27 ALA B N 1
ATOM 2369 C CA . ALA B 1 27 ? -18.984 -13.023 -11.312 1 98.38 27 ALA B CA 1
ATOM 2370 C C . ALA B 1 27 ? -19.828 -14.078 -12.008 1 98.38 27 ALA B C 1
ATOM 2372 O O . ALA B 1 27 ? -20.141 -15.117 -11.422 1 98.38 27 ALA B O 1
ATOM 2373 N N . GLU B 1 28 ? -20.219 -13.672 -13.258 1 98.12 28 GLU B N 1
ATOM 2374 C CA . GLU B 1 28 ? -21.016 -14.625 -14.023 1 98.12 28 GLU B CA 1
ATOM 2375 C C . GLU B 1 28 ? -20.125 -15.523 -14.875 1 98.12 28 GLU B C 1
ATOM 2377 O O . GLU B 1 28 ? -19.297 -15.031 -15.648 1 98.12 28 GLU B O 1
ATOM 2382 N N . LYS B 1 29 ? -20.328 -16.75 -14.852 1 97.81 29 LYS B N 1
ATOM 2383 C CA . LYS B 1 29 ? -19.422 -17.766 -15.406 1 97.81 29 LYS B CA 1
ATOM 2384 C C . LYS B 1 29 ? -19.484 -17.781 -16.922 1 97.81 29 LYS B C 1
ATOM 2386 O O . LYS B 1 29 ? -18.625 -18.359 -17.578 1 97.81 29 LYS B O 1
ATOM 2391 N N . HIS B 1 30 ? -20.469 -17.094 -17.547 1 97.31 30 HIS B N 1
ATOM 2392 C CA . HIS B 1 30 ? -20.594 -17.125 -19 1 97.31 30 HIS B CA 1
ATOM 2393 C C . HIS B 1 30 ? -19.891 -15.93 -19.641 1 97.31 30 HIS B C 1
ATOM 2395 O O . HIS B 1 30 ? -19.797 -15.852 -20.859 1 97.31 30 HIS B O 1
ATOM 2401 N N . GLU B 1 31 ? -19.453 -14.953 -18.875 1 97 31 GLU B N 1
ATOM 2402 C CA . GLU B 1 31 ? -18.859 -13.727 -19.391 1 97 31 GLU B CA 1
ATOM 2403 C C . GLU B 1 31 ? -17.531 -14.008 -20.094 1 97 31 GLU B C 1
ATOM 2405 O O . GLU B 1 31 ? -16.875 -15 -19.812 1 97 31 GLU B O 1
ATOM 2410 N N . THR B 1 32 ? -17.234 -13.133 -21.062 1 96.12 32 THR B N 1
ATOM 2411 C CA . THR B 1 32 ? -16.062 -13.352 -21.891 1 96.12 32 THR B CA 1
ATOM 2412 C C . THR B 1 32 ? -15.148 -12.125 -21.875 1 96.12 32 THR B C 1
ATOM 2414 O O . THR B 1 32 ? -15.617 -11 -21.672 1 96.12 32 THR B O 1
ATOM 2417 N N . LEU B 1 33 ? -13.906 -12.352 -21.922 1 96.19 33 LEU B N 1
ATOM 2418 C CA . LEU B 1 33 ? -12.883 -11.352 -22.188 1 96.19 33 LEU B CA 1
ATOM 2419 C C . LEU B 1 33 ? -12.289 -11.523 -23.578 1 96.19 33 LEU B C 1
ATOM 2421 O O . LEU B 1 33 ? -11.648 -12.539 -23.859 1 96.19 33 LEU B O 1
ATOM 2425 N N . LE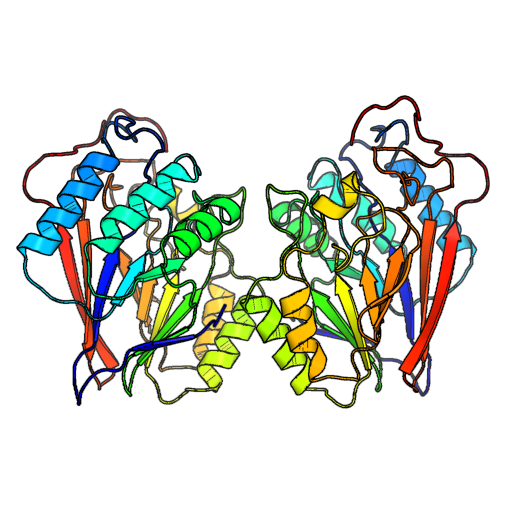U B 1 34 ? -12.555 -10.547 -24.391 1 95.12 34 LEU B N 1
ATOM 2426 C CA . LEU B 1 34 ? -12.047 -10.57 -25.75 1 95.12 34 LEU B CA 1
ATOM 2427 C C . LEU B 1 34 ? -12.438 -11.859 -26.453 1 95.12 34 LEU B C 1
ATOM 2429 O O . LEU B 1 34 ? -11.633 -12.445 -27.188 1 95.12 34 LEU B O 1
ATOM 2433 N N . GLY B 1 35 ? -13.586 -12.336 -26.156 1 93.94 35 GLY B N 1
ATOM 2434 C CA . GLY B 1 35 ? -14.156 -13.484 -26.844 1 93.94 35 GLY B CA 1
ATOM 2435 C C . GLY B 1 35 ? -13.891 -14.797 -26.125 1 93.94 35 GLY B C 1
ATOM 2436 O O . GLY B 1 35 ? -14.406 -15.844 -26.516 1 93.94 35 GLY B O 1
ATOM 2437 N N . VAL B 1 36 ? -13.109 -14.82 -25.109 1 96.44 36 VAL B N 1
ATOM 2438 C CA . VAL B 1 36 ? -12.766 -16.047 -24.391 1 96.44 36 VAL B CA 1
ATOM 2439 C C . VAL B 1 36 ? -13.57 -16.125 -23.094 1 96.44 36 VAL B C 1
ATOM 2441 O O . VAL B 1 36 ? -13.594 -15.164 -22.312 1 96.44 36 VAL B O 1
ATOM 2444 N N . ASN B 1 37 ? -14.312 -17.203 -22.906 1 97.56 37 ASN B N 1
ATOM 2445 C CA . ASN B 1 37 ? -14.938 -17.453 -21.609 1 97.56 37 ASN B CA 1
ATOM 2446 C C . ASN B 1 37 ? -13.906 -17.797 -20.547 1 97.56 37 ASN B C 1
ATOM 2448 O O . ASN B 1 37 ? -13.383 -18.906 -20.5 1 97.56 37 ASN B O 1
ATOM 2452 N N . THR B 1 38 ? -13.648 -16.906 -19.641 1 98.25 38 THR B N 1
ATOM 2453 C CA . THR B 1 38 ? -12.492 -17.016 -18.766 1 98.25 38 THR B CA 1
ATOM 2454 C C . THR B 1 38 ? -12.734 -18.078 -17.688 1 98.25 38 THR B C 1
ATOM 2456 O O . THR B 1 38 ? -11.789 -18.703 -17.203 1 98.25 38 THR B O 1
ATOM 2459 N N . TRP B 1 39 ? -14.008 -18.297 -17.344 1 98.38 39 TRP B N 1
ATOM 2460 C CA . TRP B 1 39 ? -14.305 -19.359 -16.391 1 98.38 39 TRP B CA 1
ATOM 2461 C C . TRP B 1 39 ? -14.008 -20.734 -17 1 98.38 39 TRP B C 1
ATOM 2463 O O . TRP B 1 39 ? -13.344 -21.562 -16.375 1 98.38 39 TRP B O 1
ATOM 2473 N N . GLU B 1 40 ? -14.461 -20.953 -18.156 1 98.19 40 GLU B N 1
ATOM 2474 C CA . GLU B 1 40 ? -14.25 -22.234 -18.828 1 98.19 40 GLU B CA 1
ATOM 2475 C C . GLU B 1 40 ? -12.766 -22.469 -19.094 1 98.19 40 GLU B C 1
ATOM 2477 O O . GLU B 1 40 ? -12.273 -23.594 -18.953 1 98.19 40 GLU B O 1
ATOM 2482 N N . SER B 1 41 ? -12.094 -21.406 -19.547 1 98.25 41 SER B N 1
ATOM 2483 C CA . SER B 1 41 ? -10.664 -21.531 -19.797 1 98.25 41 SER B CA 1
ATOM 2484 C C . SER B 1 41 ? -9.914 -21.875 -18.5 1 98.25 41 SER B C 1
ATOM 2486 O O . SER B 1 41 ? -9.023 -22.719 -18.5 1 98.25 41 SER B O 1
ATOM 2488 N N . TYR B 1 42 ? -10.273 -21.219 -17.422 1 98.62 42 TYR B N 1
ATOM 2489 C CA . TYR B 1 42 ? -9.68 -21.5 -16.125 1 98.62 42 TYR B CA 1
ATOM 2490 C C . TYR B 1 42 ? -9.906 -22.938 -15.703 1 98.62 42 TYR B C 1
ATOM 2492 O O . TYR B 1 42 ? -8.977 -23.641 -15.289 1 98.62 42 TYR B O 1
ATOM 2500 N N . GLN B 1 43 ? -11.102 -23.422 -15.844 1 98.25 43 GLN B N 1
ATOM 2501 C CA . GLN B 1 43 ? -11.43 -24.797 -15.508 1 98.25 43 GLN B CA 1
ATOM 2502 C C . GLN B 1 43 ? -10.633 -25.781 -16.359 1 98.25 43 GLN B C 1
ATOM 2504 O O . GLN B 1 43 ? -10.148 -26.797 -15.859 1 98.25 43 GLN B O 1
ATOM 2509 N N . ALA B 1 44 ? -10.516 -25.453 -17.594 1 98.31 44 ALA B N 1
ATOM 2510 C CA . ALA B 1 44 ? -9.766 -26.328 -18.484 1 98.31 44 ALA B CA 1
ATOM 2511 C C . ALA B 1 44 ? -8.305 -26.422 -18.078 1 98.31 44 ALA B C 1
ATOM 2513 O O . ALA B 1 44 ? -7.699 -27.484 -18.125 1 98.31 44 ALA B O 1
ATOM 2514 N N . VAL B 1 45 ? -7.746 -25.297 -17.703 1 98.44 45 VAL B N 1
ATOM 2515 C CA . VAL B 1 45 ? -6.363 -25.25 -17.234 1 98.44 45 VAL B CA 1
ATOM 2516 C C . VAL B 1 45 ? -6.219 -26.109 -15.977 1 98.44 45 VAL B C 1
ATOM 2518 O O . VAL B 1 45 ? -5.309 -26.938 -15.883 1 98.44 45 VAL B O 1
ATOM 2521 N N . LEU B 1 46 ? -7.133 -25.984 -15.023 1 98.38 46 LEU B N 1
ATOM 2522 C CA . LEU B 1 46 ? -7.086 -26.766 -13.797 1 98.38 46 LEU B CA 1
ATOM 2523 C C . LEU B 1 46 ? -7.184 -28.266 -14.102 1 98.38 46 LEU B C 1
ATOM 2525 O O . LEU B 1 46 ? -6.457 -29.062 -13.516 1 98.38 46 LEU B O 1
ATOM 2529 N N . GLU B 1 47 ? -8.078 -28.547 -14.992 1 97.69 47 GLU B N 1
ATOM 2530 C CA . GLU B 1 47 ? -8.242 -29.938 -15.375 1 97.69 47 GLU B CA 1
ATOM 2531 C C . GLU B 1 47 ? -6.965 -30.5 -15.992 1 97.69 47 GLU B C 1
ATOM 2533 O O . GLU B 1 47 ? -6.574 -31.625 -15.703 1 97.69 47 GLU B O 1
ATOM 2538 N N . ALA B 1 48 ? -6.391 -29.703 -16.844 1 97.69 48 ALA B N 1
ATOM 2539 C CA . ALA B 1 48 ? -5.148 -30.125 -17.484 1 97.69 48 ALA B CA 1
ATOM 2540 C C . ALA B 1 48 ? -4.047 -30.344 -16.438 1 97.69 48 ALA B C 1
ATOM 2542 O O . ALA B 1 48 ? -3.27 -31.297 -16.547 1 97.69 48 ALA B O 1
ATOM 2543 N N . ILE B 1 49 ? -3.908 -29.438 -15.492 1 97.94 49 ILE B N 1
ATOM 2544 C CA . ILE B 1 49 ? -2.916 -29.547 -14.422 1 97.94 49 ILE B CA 1
ATOM 2545 C C . ILE B 1 49 ? -3.152 -30.828 -13.633 1 97.94 49 ILE B C 1
ATOM 2547 O O . ILE B 1 49 ? -2.207 -31.562 -13.328 1 97.94 49 ILE B O 1
ATOM 2551 N N . HIS B 1 50 ? -4.406 -31.125 -13.297 1 97.06 50 HIS B N 1
ATOM 2552 C CA . HIS B 1 50 ? -4.742 -32.344 -12.555 1 97.06 50 HIS B CA 1
ATOM 2553 C C . HIS B 1 50 ? -4.402 -33.594 -13.359 1 97.06 50 HIS B C 1
ATOM 2555 O O . HIS B 1 50 ? -3.938 -34.594 -12.797 1 97.06 50 HIS B O 1
ATOM 2561 N N . ALA B 1 51 ? -4.656 -33.5 -14.578 1 96.19 51 ALA B N 1
ATOM 2562 C CA . ALA B 1 51 ? -4.426 -34.625 -15.453 1 96.19 51 ALA B CA 1
ATOM 2563 C C . ALA B 1 51 ? -2.939 -34.969 -15.523 1 96.19 51 ALA B C 1
ATOM 2565 O O . ALA B 1 51 ? -2.572 -36.125 -15.727 1 96.19 51 ALA B O 1
ATOM 2566 N N . ASP B 1 52 ? -2.164 -34 -15.391 1 92.69 52 ASP B N 1
ATOM 2567 C CA . ASP B 1 52 ? -0.719 -34.188 -15.422 1 92.69 52 ASP B CA 1
ATOM 2568 C C . ASP B 1 52 ? -0.258 -35.031 -14.227 1 92.69 52 ASP B C 1
ATOM 2570 O O . ASP B 1 52 ? 0.83 -35.594 -14.242 1 92.69 52 ASP B O 1
ATOM 2574 N N . GLY B 1 53 ? -0.992 -35 -13.07 1 90.56 53 GLY B N 1
ATOM 2575 C CA . GLY B 1 53 ? -0.746 -35.875 -11.922 1 90.56 53 GLY B CA 1
ATOM 2576 C C . GLY B 1 53 ? 0.424 -35.406 -11.078 1 90.56 53 GLY B C 1
ATOM 2577 O O . GLY B 1 53 ? 0.871 -36.125 -10.18 1 90.56 53 GLY B O 1
ATOM 2578 N N . GLN B 1 54 ? 0.902 -34.312 -11.414 1 91.56 54 GLN B N 1
ATOM 2579 C CA . GLN B 1 54 ? 2.02 -33.781 -10.641 1 91.56 54 GLN B CA 1
ATOM 2580 C C . GLN B 1 54 ? 1.537 -33.156 -9.328 1 91.56 54 GLN B C 1
ATOM 2582 O O . GLN B 1 54 ? 0.463 -32.562 -9.273 1 91.56 54 GLN B O 1
ATOM 2587 N N . GLU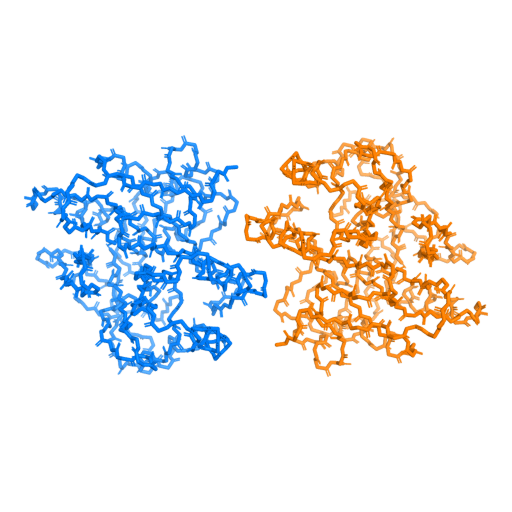 B 1 55 ? 2.34 -33.406 -8.336 1 92.69 55 GLU B N 1
ATOM 2588 C CA . GLU B 1 55 ? 2.068 -32.75 -7.051 1 92.69 55 GLU B CA 1
ATOM 2589 C C . GLU B 1 55 ? 2.912 -31.5 -6.867 1 92.69 55 GLU B C 1
ATOM 2591 O O . GLU B 1 55 ? 4.07 -31.453 -7.285 1 92.69 55 GLU B O 1
ATOM 2596 N N . TYR B 1 56 ? 2.367 -30.578 -6.246 1 96.19 56 TYR B N 1
ATOM 2597 C CA . TYR B 1 56 ? 3.049 -29.312 -5.984 1 96.19 56 TYR B CA 1
ATOM 2598 C C . TYR B 1 56 ? 3.131 -29.031 -4.488 1 96.19 56 TYR B C 1
ATOM 2600 O O . TYR B 1 56 ? 2.283 -29.5 -3.721 1 96.19 56 TYR B O 1
ATOM 2608 N N . ASP B 1 57 ? 4.184 -28.312 -4.105 1 96.62 57 ASP B N 1
ATOM 2609 C CA . ASP B 1 57 ? 4.367 -27.922 -2.709 1 96.62 57 ASP B CA 1
ATOM 2610 C C . ASP B 1 57 ? 3.715 -26.562 -2.43 1 96.62 57 ASP B C 1
ATOM 2612 O O . ASP B 1 57 ? 3.371 -26.266 -1.285 1 96.62 57 ASP B O 1
ATOM 2616 N N . LEU B 1 58 ? 3.57 -25.797 -3.49 1 97.94 58 LEU B N 1
ATOM 2617 C CA . LEU B 1 58 ? 3.049 -24.453 -3.361 1 97.94 58 LEU B CA 1
ATOM 2618 C C . LEU B 1 58 ? 2.416 -23.984 -4.668 1 97.94 58 LEU B C 1
ATOM 2620 O O . LEU B 1 58 ? 2.936 -24.266 -5.75 1 97.94 58 LEU B O 1
ATOM 2624 N N . ILE B 1 59 ? 1.304 -23.297 -4.574 1 98.62 59 ILE B N 1
ATOM 2625 C CA . ILE B 1 59 ? 0.711 -22.578 -5.691 1 98.62 59 ILE B CA 1
ATOM 2626 C C . ILE B 1 59 ? 0.889 -21.078 -5.48 1 98.62 59 ILE B C 1
ATOM 2628 O O . ILE B 1 59 ? 0.691 -20.562 -4.375 1 98.62 59 ILE B O 1
ATOM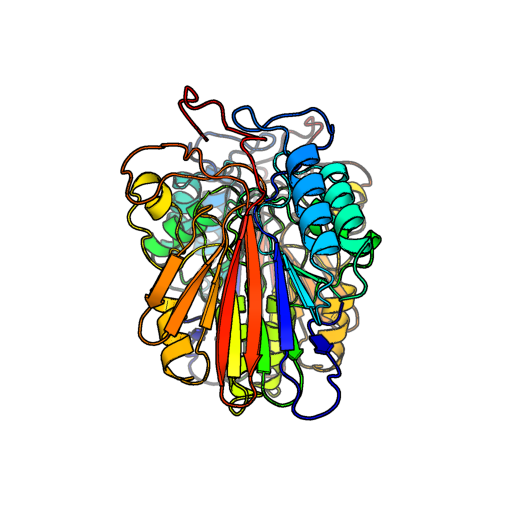 2632 N N . VAL B 1 60 ? 1.369 -20.391 -6.496 1 98.81 60 VAL B N 1
ATOM 2633 C CA . VAL B 1 60 ? 1.482 -18.953 -6.422 1 98.81 60 VAL B CA 1
ATOM 2634 C C . VAL B 1 60 ? 0.572 -18.297 -7.465 1 98.81 60 VAL B C 1
ATOM 2636 O O . VAL B 1 60 ? 0.65 -18.625 -8.656 1 98.81 60 VAL B O 1
ATOM 2639 N N . ALA B 1 61 ? -0.368 -17.5 -7.012 1 98.81 61 ALA B N 1
ATOM 2640 C CA . ALA B 1 61 ? -1.23 -16.688 -7.871 1 98.81 61 ALA B CA 1
ATOM 2641 C C . ALA B 1 61 ? -0.707 -15.266 -7.996 1 98.81 61 ALA B C 1
ATOM 2643 O O . ALA B 1 61 ? -0.721 -14.508 -7.023 1 98.81 61 ALA B O 1
ATOM 2644 N N . THR B 1 62 ? -0.348 -14.844 -9.227 1 98.69 62 THR B N 1
ATOM 2645 C CA . THR B 1 62 ? 0.446 -13.625 -9.336 1 98.69 62 THR B CA 1
ATOM 2646 C C . THR B 1 62 ? -0.373 -12.5 -9.961 1 98.69 62 THR B C 1
ATOM 2648 O O . THR B 1 62 ? 0.15 -11.711 -10.742 1 98.69 62 THR B O 1
ATOM 2651 N N . GLY B 1 63 ? -1.668 -12.477 -9.68 1 98.38 63 GLY B N 1
ATOM 2652 C CA . GLY B 1 63 ? -2.414 -11.25 -9.875 1 98.38 63 GLY B CA 1
ATOM 2653 C C . GLY B 1 63 ? -3.336 -11.297 -11.078 1 98.38 63 GLY B C 1
ATOM 2654 O O . GLY B 1 63 ? -3.262 -12.219 -11.891 1 98.38 63 GLY B O 1
ATOM 2655 N N . ASP B 1 64 ? -4.285 -10.266 -11.188 1 98.5 64 ASP B N 1
ATOM 2656 C CA . ASP B 1 64 ? -5.332 -10.141 -12.195 1 98.5 64 ASP B CA 1
ATOM 2657 C C . ASP B 1 64 ? -6.223 -11.383 -12.219 1 98.5 64 ASP B C 1
ATOM 2659 O O . ASP B 1 64 ? -6.449 -11.969 -13.281 1 98.5 64 ASP B O 1
ATOM 2663 N N . LEU B 1 65 ? -6.676 -11.742 -11.016 1 98.75 65 LEU B N 1
ATOM 2664 C CA . LEU B 1 65 ? -7.492 -12.945 -10.875 1 98.75 65 LEU B CA 1
ATOM 2665 C C . LEU B 1 65 ? -8.914 -12.695 -11.352 1 98.75 65 LEU B C 1
ATOM 2667 O O . LEU B 1 65 ? -9.562 -13.586 -11.906 1 98.75 65 LEU B O 1
ATOM 2671 N N . ALA B 1 66 ? -9.344 -11.453 -11.117 1 98.31 66 ALA B N 1
ATOM 2672 C CA . ALA B 1 66 ? -10.711 -11.078 -11.477 1 98.31 66 ALA B CA 1
ATOM 2673 C C . ALA B 1 66 ? -10.711 -9.922 -12.484 1 98.31 66 ALA B C 1
ATOM 2675 O O . ALA B 1 66 ? -9.891 -9.008 -12.383 1 98.31 66 ALA B O 1
ATOM 2676 N N . GLN B 1 67 ? -11.688 -9.977 -13.375 1 97.12 67 GLN B N 1
ATOM 2677 C CA . GLN B 1 67 ? -11.836 -8.914 -14.359 1 97.12 67 GLN B CA 1
ATOM 2678 C C . GLN B 1 67 ? -12.82 -7.855 -13.883 1 97.12 67 GLN B C 1
ATOM 2680 O O . GLN B 1 67 ? -12.609 -6.66 -14.102 1 97.12 67 GLN B O 1
ATOM 2685 N N . ASP B 1 68 ? -13.875 -8.32 -13.195 1 96.69 68 ASP B N 1
ATOM 2686 C CA . ASP B 1 68 ? -14.93 -7.379 -12.828 1 96.69 68 ASP B CA 1
ATOM 2687 C C . ASP B 1 68 ? -14.859 -7.023 -11.344 1 96.69 68 ASP B C 1
ATOM 2689 O O . ASP B 1 68 ? -15.805 -6.461 -10.789 1 96.69 68 ASP B O 1
ATOM 2693 N N . GLN B 1 69 ? -13.875 -7.484 -10.641 1 95.19 69 GLN B N 1
ATOM 2694 C CA . GLN B 1 69 ? -13.492 -7.062 -9.297 1 95.19 69 GLN B CA 1
ATOM 2695 C C . GLN B 1 69 ? -14.539 -7.477 -8.273 1 95.19 69 GLN B C 1
ATOM 2697 O O . GLN B 1 69 ? -14.609 -6.898 -7.188 1 95.19 69 GLN B O 1
ATOM 2702 N N . THR B 1 70 ? -15.344 -8.531 -8.609 1 97.12 70 THR B N 1
ATOM 2703 C CA . THR B 1 70 ? -16.406 -8.953 -7.711 1 97.12 70 THR B CA 1
ATOM 2704 C C . THR B 1 70 ? -15.922 -10.031 -6.754 1 97.12 70 THR B C 1
ATOM 2706 O O . THR B 1 70 ? -15.031 -10.812 -7.094 1 97.12 70 THR B O 1
ATOM 2709 N N . ALA B 1 71 ? -16.547 -10.055 -5.609 1 97.69 71 ALA B N 1
ATOM 2710 C CA . ALA B 1 71 ? -16.266 -11.117 -4.652 1 97.69 71 ALA B CA 1
ATOM 2711 C C . ALA B 1 71 ? -16.5 -12.492 -5.27 1 97.69 71 ALA B C 1
ATOM 2713 O O . ALA B 1 71 ? -15.742 -13.43 -5.031 1 97.69 71 ALA B O 1
ATOM 2714 N N . ALA B 1 72 ? -17.5 -12.586 -6.066 1 98.44 72 ALA B N 1
ATOM 2715 C CA . ALA B 1 72 ? -17.859 -13.852 -6.699 1 98.44 72 ALA B CA 1
ATOM 2716 C C . ALA B 1 72 ? -16.719 -14.344 -7.602 1 98.44 72 ALA B C 1
ATOM 2718 O O . ALA B 1 72 ? -16.438 -15.539 -7.648 1 98.44 72 ALA B O 1
ATOM 2719 N N . ALA B 1 73 ? -16.141 -13.461 -8.312 1 98.75 73 ALA B N 1
ATOM 2720 C CA . ALA B 1 73 ? -15.031 -13.828 -9.195 1 98.75 73 ALA B CA 1
ATOM 2721 C C . ALA B 1 73 ? -13.875 -14.438 -8.398 1 98.75 73 ALA B C 1
ATOM 2723 O O . ALA B 1 73 ? -13.305 -15.453 -8.797 1 98.75 73 ALA B O 1
ATOM 2724 N N . TYR B 1 74 ? -13.539 -13.82 -7.281 1 98.75 74 TYR B N 1
ATOM 2725 C CA . TYR B 1 74 ? -12.461 -14.336 -6.441 1 98.75 74 TYR B CA 1
ATOM 2726 C C . TYR B 1 74 ? -12.844 -15.672 -5.82 1 98.75 74 TYR B C 1
ATOM 2728 O O . TYR B 1 74 ? -11.992 -16.547 -5.637 1 98.75 74 TYR B O 1
ATOM 2736 N N . GLN B 1 75 ? -14.078 -15.82 -5.488 1 98.56 75 GLN B N 1
ATOM 2737 C CA . GLN B 1 75 ? -14.547 -17.094 -4.961 1 98.56 75 GLN B CA 1
ATOM 2738 C C . GLN B 1 75 ? -14.406 -18.203 -6 1 98.56 75 GLN B C 1
ATOM 2740 O O . GLN B 1 75 ? -14.055 -19.344 -5.664 1 98.56 75 GLN B O 1
ATOM 2745 N N . HIS B 1 76 ? -14.773 -17.875 -7.227 1 98.62 76 HIS B N 1
ATOM 2746 C CA . HIS B 1 76 ? -14.57 -18.828 -8.297 1 98.62 76 HIS B CA 1
ATOM 2747 C C . HIS B 1 76 ? -13.109 -19.266 -8.383 1 98.62 76 HIS B C 1
ATOM 2749 O O . HIS B 1 76 ? -12.82 -20.453 -8.531 1 98.62 76 HIS B O 1
ATOM 2755 N N . PHE B 1 77 ? -12.234 -18.328 -8.273 1 98.81 77 PHE B N 1
ATOM 2756 C CA . PHE B 1 77 ? -10.812 -18.656 -8.273 1 98.81 77 PHE B CA 1
ATOM 2757 C C . PHE B 1 77 ? -10.469 -19.609 -7.129 1 98.81 77 PHE B C 1
ATOM 2759 O O . PHE B 1 77 ? -9.812 -20.625 -7.336 1 98.81 77 PHE B O 1
ATOM 2766 N N . ALA B 1 78 ? -10.914 -19.203 -5.973 1 98.69 78 ALA B N 1
ATOM 2767 C CA . ALA B 1 78 ? -10.617 -19.969 -4.77 1 98.69 78 ALA B CA 1
ATOM 2768 C C . ALA B 1 78 ? -11.148 -21.391 -4.879 1 98.69 78 ALA B C 1
ATOM 2770 O O . ALA B 1 78 ? -10.516 -22.328 -4.406 1 98.69 78 ALA B O 1
ATOM 2771 N N . GLU B 1 79 ? -12.289 -21.516 -5.434 1 97.88 79 GLU B N 1
ATOM 2772 C CA . GLU B 1 79 ? -12.875 -22.844 -5.629 1 97.88 79 GLU B CA 1
ATOM 2773 C C . GLU B 1 79 ? -11.969 -23.719 -6.484 1 97.88 79 GLU B C 1
ATOM 2775 O O . GLU B 1 79 ? -11.82 -24.922 -6.211 1 97.88 79 GLU B O 1
ATOM 2780 N N . GLY B 1 80 ? -11.461 -23.172 -7.547 1 98 80 GLY B N 1
ATOM 2781 C CA . GLY B 1 80 ? -10.508 -23.906 -8.367 1 98 80 GLY B CA 1
ATOM 2782 C C . GLY B 1 80 ? -9.266 -24.328 -7.613 1 98 80 GLY B C 1
ATOM 2783 O O . GLY B 1 80 ? -8.836 -25.484 -7.699 1 98 80 GLY B O 1
ATOM 2784 N N . ILE B 1 81 ? -8.727 -23.422 -6.848 1 98.06 81 ILE B N 1
ATOM 2785 C CA . ILE B 1 81 ? -7.5 -23.656 -6.09 1 98.06 81 ILE B CA 1
ATOM 2786 C C . ILE B 1 81 ? -7.742 -24.734 -5.031 1 98.06 81 ILE B C 1
ATOM 2788 O O . ILE B 1 81 ? -6.844 -25.516 -4.727 1 98.06 81 ILE B O 1
ATOM 2792 N N . ALA B 1 82 ? -8.914 -24.781 -4.465 1 96.69 82 ALA B N 1
ATOM 2793 C CA . ALA B 1 82 ? -9.266 -25.703 -3.391 1 96.69 82 ALA B CA 1
ATOM 2794 C C . ALA B 1 82 ? -9.141 -27.156 -3.852 1 96.69 82 ALA B C 1
ATOM 2796 O O . ALA B 1 82 ? -9.094 -28.062 -3.029 1 96.69 82 ALA B O 1
ATOM 2797 N N . SER B 1 83 ? -9.18 -27.359 -5.094 1 95.94 83 SER B N 1
ATOM 2798 C CA . SER B 1 83 ? -9.047 -28.703 -5.617 1 95.94 83 SER B CA 1
ATOM 2799 C C . SER B 1 83 ? -7.633 -29.25 -5.434 1 95.94 83 SER B C 1
ATOM 2801 O O . SER B 1 83 ? -7.391 -30.438 -5.598 1 95.94 83 SER B O 1
ATOM 2803 N N . PHE B 1 84 ? -6.672 -28.422 -5.066 1 96.69 84 PHE B N 1
ATOM 2804 C CA . PHE B 1 84 ? -5.285 -28.812 -4.84 1 96.69 84 PHE B CA 1
ATOM 2805 C C . PHE B 1 84 ? -5.008 -28.984 -3.35 1 96.69 84 PHE B C 1
ATOM 2807 O O . PHE B 1 84 ? -5.613 -28.297 -2.52 1 96.69 84 PHE B O 1
ATOM 2814 N N . ARG B 1 85 ? -4.066 -29.859 -3 1 94.38 85 ARG B N 1
ATOM 2815 C CA . ARG B 1 85 ? -3.635 -30.031 -1.616 1 94.38 85 ARG B CA 1
ATOM 2816 C C . ARG B 1 85 ? -2.617 -28.969 -1.22 1 94.38 85 ARG B C 1
ATOM 2818 O O . ARG B 1 85 ? -2.545 -28.578 -0.053 1 94.38 85 ARG B O 1
ATOM 2825 N N . ALA B 1 86 ? -1.869 -28.5 -2.174 1 95.62 86 ALA B N 1
ATOM 2826 C CA . ALA B 1 86 ? -0.81 -27.516 -1.917 1 95.62 86 ALA B CA 1
ATOM 2827 C C . ALA B 1 86 ? -1.391 -26.188 -1.474 1 95.62 86 ALA B C 1
ATOM 2829 O O . ALA B 1 86 ? -2.416 -25.734 -1.994 1 95.62 86 ALA B O 1
ATOM 2830 N N . PRO B 1 87 ? -0.726 -25.562 -0.45 1 97.06 87 PRO B N 1
ATOM 2831 C CA . PRO B 1 87 ? -1.163 -24.203 -0.126 1 97.06 87 PRO B CA 1
ATOM 2832 C C . PRO B 1 87 ? -0.936 -23.219 -1.274 1 97.06 87 PRO B C 1
ATOM 2834 O O . PRO B 1 87 ? -0.09 -23.469 -2.141 1 97.06 87 PRO B O 1
ATOM 2837 N N . CYS B 1 88 ? -1.765 -22.156 -1.264 1 98.25 88 CYS B N 1
ATOM 2838 C CA . CYS B 1 88 ? -1.684 -21.109 -2.277 1 98.25 88 CYS B CA 1
ATOM 2839 C C . CYS B 1 88 ? -1.423 -19.75 -1.641 1 98.25 88 CYS B C 1
ATOM 2841 O O . CYS B 1 88 ? -2.004 -19.422 -0.604 1 98.25 88 CYS B O 1
ATOM 2843 N N . VAL B 1 89 ? -0.467 -19 -2.211 1 98.38 89 VAL B N 1
ATOM 2844 C CA . VAL B 1 89 ? -0.267 -17.594 -1.857 1 98.38 89 VAL B CA 1
ATOM 2845 C C . VAL B 1 89 ? -0.535 -16.719 -3.074 1 98.38 89 VAL B C 1
ATOM 2847 O O . VAL B 1 89 ? -0.579 -17.203 -4.207 1 98.38 89 VAL B O 1
ATOM 2850 N N . TRP B 1 90 ? -0.768 -15.422 -2.758 1 98.56 90 TRP B N 1
ATOM 2851 C CA . TRP B 1 90 ? -1.259 -14.594 -3.854 1 98.56 90 TRP B CA 1
ATOM 2852 C C . TRP B 1 90 ? -0.809 -13.148 -3.686 1 98.56 90 TRP B C 1
ATOM 2854 O O . TRP B 1 90 ? -0.414 -12.734 -2.592 1 98.56 90 TRP B O 1
ATOM 2864 N N . LEU B 1 91 ? -0.72 -12.422 -4.75 1 98.38 91 LEU B N 1
ATOM 2865 C CA . LEU B 1 91 ? -0.568 -10.977 -4.816 1 98.38 91 LEU B CA 1
ATOM 2866 C C . LEU B 1 91 ? -1.51 -10.375 -5.855 1 98.38 91 LEU B C 1
ATOM 2868 O O . LEU B 1 91 ? -1.952 -11.07 -6.773 1 98.38 91 LEU B O 1
ATOM 2872 N N . PRO B 1 92 ? -1.941 -9.133 -5.711 1 98.06 92 PRO B N 1
ATOM 2873 C CA . PRO B 1 92 ? -2.883 -8.516 -6.648 1 98.06 92 PRO B CA 1
ATOM 2874 C C . PRO B 1 92 ? -2.205 -8.016 -7.922 1 98.06 92 PRO B C 1
ATOM 2876 O O . PRO B 1 92 ? -1.004 -7.738 -7.918 1 98.06 92 PRO B O 1
ATOM 2879 N N . GLY B 1 93 ? -2.945 -7.996 -8.977 1 97.94 93 GLY B N 1
ATOM 2880 C CA . GLY B 1 93 ? -2.57 -7.262 -10.18 1 97.94 93 GLY B CA 1
ATOM 2881 C C . GLY B 1 93 ? -3.371 -5.988 -10.375 1 97.94 93 GLY B C 1
ATOM 2882 O O . GLY B 1 93 ? -4.172 -5.613 -9.516 1 97.94 93 GLY B O 1
ATOM 2883 N N . ASN B 1 94 ? -3.125 -5.297 -11.492 1 96.12 94 ASN B N 1
ATOM 2884 C CA . ASN B 1 94 ? -3.727 -3.984 -11.695 1 96.12 94 ASN B CA 1
ATOM 2885 C C . ASN B 1 94 ? -5.227 -4.09 -11.945 1 96.12 94 ASN B C 1
ATOM 2887 O O . ASN B 1 94 ? -5.953 -3.104 -11.805 1 96.12 94 ASN B O 1
ATOM 2891 N N . HIS B 1 95 ? -5.812 -5.27 -12.172 1 96.38 95 HIS B N 1
ATOM 2892 C CA . HIS B 1 95 ? -7.246 -5.438 -12.398 1 96.38 95 HIS B CA 1
ATOM 2893 C C . HIS B 1 95 ? -7.957 -5.867 -11.117 1 96.38 95 HIS B C 1
ATOM 2895 O O . HIS B 1 95 ? -9.188 -5.898 -11.07 1 96.38 95 HIS B O 1
ATOM 2901 N N . ASP B 1 96 ? -7.211 -6.137 -10.18 1 97.62 96 ASP B N 1
ATOM 2902 C CA . ASP B 1 96 ? -7.812 -6.668 -8.961 1 97.62 96 ASP B CA 1
ATOM 2903 C C . ASP B 1 96 ? -8.258 -5.543 -8.031 1 97.62 96 ASP B C 1
ATOM 2905 O O . ASP B 1 96 ? -7.707 -4.445 -8.062 1 97.62 96 ASP B O 1
ATOM 2909 N N . PHE B 1 97 ? -9.281 -5.836 -7.324 1 97 97 PHE B N 1
ATOM 2910 C CA . PHE B 1 97 ? -9.758 -4.988 -6.234 1 97 97 PHE B CA 1
ATOM 2911 C C . PHE B 1 97 ? -9.477 -5.637 -4.883 1 97 97 PHE B C 1
ATOM 2913 O O . PHE B 1 97 ? -10.18 -6.555 -4.469 1 97 97 PHE B O 1
ATOM 2920 N N . GLN B 1 98 ? -8.516 -5.094 -4.141 1 95.75 98 GLN B N 1
ATOM 2921 C CA . GLN B 1 98 ? -7.887 -5.777 -3.016 1 95.75 98 GLN B CA 1
ATOM 2922 C C . GLN B 1 98 ? -8.891 -6.031 -1.895 1 95.75 98 GLN B C 1
ATOM 2924 O O . GLN B 1 98 ? -8.906 -7.109 -1.299 1 95.75 98 GLN B O 1
ATOM 2929 N N . PRO B 1 99 ? -9.797 -5.09 -1.545 1 94.19 99 PRO B N 1
ATOM 2930 C CA . PRO B 1 99 ? -10.727 -5.367 -0.449 1 94.19 99 PRO B CA 1
ATOM 2931 C C . PRO B 1 99 ? -11.578 -6.613 -0.693 1 94.19 99 PRO B C 1
ATOM 2933 O O . PRO B 1 99 ? -11.68 -7.477 0.182 1 94.19 99 PRO B O 1
ATOM 2936 N N . ALA B 1 100 ? -12.117 -6.719 -1.855 1 96.69 100 ALA B N 1
ATOM 2937 C CA . ALA B 1 100 ? -12.914 -7.898 -2.189 1 96.69 100 ALA B CA 1
ATOM 2938 C C . ALA B 1 100 ? -12.031 -9.141 -2.309 1 96.69 100 ALA B C 1
ATOM 2940 O O . ALA B 1 100 ? -12.422 -10.227 -1.878 1 96.69 100 ALA B O 1
ATOM 2941 N N . MET B 1 101 ? -10.883 -8.961 -2.883 1 97.5 101 MET B N 1
ATOM 2942 C CA . MET B 1 101 ? -9.93 -10.047 -3.074 1 97.5 101 MET B CA 1
ATOM 2943 C C . MET B 1 101 ? -9.516 -10.648 -1.735 1 97.5 101 MET B C 1
ATOM 2945 O O . MET B 1 101 ? -9.625 -11.859 -1.535 1 97.5 101 MET B O 1
ATOM 2949 N N . TYR B 1 102 ? -9.07 -9.828 -0.883 1 95.5 102 TYR B N 1
ATOM 2950 C CA . TYR B 1 102 ? -8.625 -10.273 0.433 1 95.5 102 TYR B CA 1
ATOM 2951 C C . TYR B 1 102 ? -9.742 -11 1.166 1 95.5 102 TYR B C 1
ATOM 2953 O O . TYR B 1 102 ? -9.547 -12.109 1.666 1 95.5 102 TYR B O 1
ATOM 2961 N N . SER B 1 103 ? -10.883 -10.359 1.19 1 95.56 103 SER B N 1
ATOM 2962 C CA . SER B 1 103 ? -12.008 -10.922 1.925 1 95.56 103 SER B CA 1
ATOM 2963 C C . SER B 1 103 ? -12.398 -12.289 1.368 1 95.56 103 SER B C 1
ATOM 2965 O O . SER B 1 103 ? -12.547 -13.258 2.121 1 95.56 103 SER B O 1
ATOM 2967 N N . ALA B 1 104 ? -12.547 -12.383 0.127 1 97.94 104 ALA B N 1
ATOM 2968 C CA . ALA B 1 104 ? -13 -13.609 -0.518 1 97.94 104 ALA B CA 1
ATOM 2969 C C . ALA B 1 104 ? -11.977 -14.734 -0.344 1 97.94 104 ALA B C 1
ATOM 2971 O O . ALA B 1 104 ? -12.336 -15.867 -0.027 1 97.94 104 ALA B O 1
ATOM 2972 N N . LEU B 1 105 ? -10.68 -14.461 -0.539 1 97.94 105 LEU B N 1
ATOM 2973 C CA . LEU B 1 105 ? -9.641 -15.484 -0.463 1 97.94 105 LEU B CA 1
ATOM 2974 C C . LEU B 1 105 ? -9.406 -15.922 0.98 1 97.94 105 LEU B C 1
ATOM 2976 O O . LEU B 1 105 ? -9.195 -17.109 1.25 1 97.94 105 LEU B O 1
ATOM 2980 N N . GLN B 1 106 ? -9.492 -14.953 1.847 1 95.44 106 GLN B N 1
ATOM 2981 C CA . GLN B 1 106 ? -9.383 -15.297 3.262 1 95.44 106 GLN B CA 1
ATOM 2982 C C . GLN B 1 106 ? -10.508 -16.234 3.691 1 95.44 106 GLN B C 1
ATOM 2984 O O . GLN B 1 106 ? -10.273 -17.219 4.395 1 95.44 106 GLN B O 1
ATOM 2989 N N . GLU B 1 107 ? -11.695 -15.883 3.312 1 96.56 107 GLU B N 1
ATOM 2990 C CA . GLU B 1 107 ? -12.852 -16.703 3.633 1 96.56 107 GLU B CA 1
ATOM 2991 C C . GLU B 1 107 ? -12.695 -18.125 3.078 1 96.56 107 GLU B C 1
ATOM 2993 O O . GLU B 1 107 ? -13.141 -19.094 3.695 1 96.56 107 GLU B O 1
ATOM 2998 N N . ALA B 1 108 ? -12.039 -18.219 1.968 1 97.62 108 ALA B N 1
ATOM 2999 C CA . ALA B 1 108 ? -11.844 -19.5 1.31 1 97.62 108 ALA B CA 1
ATOM 3000 C C . ALA B 1 108 ? -10.648 -20.234 1.897 1 97.62 108 ALA B C 1
ATOM 3002 O O . ALA B 1 108 ? -10.312 -21.344 1.459 1 97.62 108 ALA B O 1
ATOM 3003 N N . GLY B 1 109 ? -9.914 -19.656 2.814 1 95.69 109 GLY B N 1
ATOM 3004 C CA . GLY B 1 109 ? -8.805 -20.312 3.49 1 95.69 109 GLY B CA 1
ATOM 3005 C C . GLY B 1 109 ? -7.496 -20.203 2.725 1 95.69 109 GLY B C 1
ATOM 3006 O O . GLY B 1 109 ? -6.547 -20.938 3.006 1 95.69 109 GLY B O 1
ATOM 3007 N N . ILE B 1 110 ? -7.398 -19.375 1.723 1 97.25 110 ILE B N 1
ATOM 3008 C CA . ILE B 1 110 ? -6.168 -19.172 0.964 1 97.25 110 ILE B CA 1
ATOM 3009 C C . ILE B 1 110 ? -5.238 -18.234 1.726 1 97.25 110 ILE B C 1
ATOM 3011 O O . ILE B 1 110 ? -5.66 -17.172 2.176 1 97.25 110 ILE B O 1
ATOM 3015 N N . SER B 1 111 ? -4.027 -18.547 1.861 1 96.19 111 SER B N 1
ATOM 3016 C CA . SER B 1 111 ? -3.07 -17.859 2.721 1 96.19 111 SER B CA 1
ATOM 3017 C C . SER B 1 111 ? -2.721 -16.484 2.166 1 96.19 111 SER B C 1
ATOM 3019 O O . SER B 1 111 ? -2.408 -16.344 0.982 1 96.19 111 SER B O 1
ATOM 3021 N N . PRO B 1 112 ? -2.754 -15.508 2.973 1 95.56 112 PRO B N 1
ATOM 3022 C CA . PRO B 1 112 ? -2.324 -14.172 2.561 1 95.56 112 PRO B CA 1
ATOM 3023 C C . PRO B 1 112 ? -0.829 -13.938 2.771 1 95.56 112 PRO B C 1
ATOM 3025 O O . PRO B 1 112 ? -0.349 -12.812 2.631 1 95.56 112 PRO B O 1
ATOM 3028 N N . ALA B 1 113 ? -0.07 -14.938 3.08 1 96.75 113 ALA B N 1
ATOM 3029 C CA . ALA B 1 113 ? 1.345 -14.805 3.42 1 96.75 113 ALA B CA 1
ATOM 3030 C C . ALA B 1 113 ? 2.129 -14.18 2.271 1 96.75 113 ALA B C 1
ATOM 3032 O O . ALA B 1 113 ? 1.904 -14.508 1.104 1 96.75 113 ALA B O 1
ATOM 3033 N N . LYS B 1 114 ? 3.059 -13.266 2.701 1 98 114 LYS B N 1
ATOM 3034 C CA . LYS B 1 114 ? 3.912 -12.625 1.702 1 98 114 LYS B CA 1
ATOM 3035 C C . LYS B 1 114 ? 5.344 -13.141 1.794 1 98 114 LYS B C 1
ATOM 3037 O O . LYS B 1 114 ? 6.199 -12.773 0.985 1 98 114 LYS B O 1
ATOM 3042 N N . CYS B 1 115 ? 5.582 -13.914 2.732 1 97.75 115 CYS B N 1
ATOM 3043 C CA . CYS B 1 115 ? 6.859 -14.602 2.906 1 97.75 115 CYS B CA 1
ATOM 3044 C C . CYS B 1 115 ? 6.656 -16.094 3.09 1 97.75 115 CYS B C 1
ATOM 3046 O O . CYS B 1 115 ? 5.91 -16.531 3.973 1 97.75 115 CYS B O 1
ATOM 3048 N N . VAL B 1 116 ? 7.27 -16.875 2.248 1 97.69 116 VAL B N 1
ATOM 3049 C CA . VAL B 1 116 ? 7.199 -18.328 2.336 1 97.69 116 VAL B CA 1
ATOM 3050 C C . VAL B 1 116 ? 8.602 -18.906 2.547 1 97.69 116 VAL B C 1
ATOM 3052 O O . VAL B 1 116 ? 9.5 -18.672 1.736 1 97.69 116 VAL B O 1
ATOM 3055 N N . MET B 1 117 ? 8.82 -19.562 3.619 1 96.38 117 MET B N 1
ATOM 3056 C CA . MET B 1 117 ? 10.039 -20.344 3.805 1 96.38 117 MET B CA 1
ATOM 3057 C C . MET B 1 117 ? 9.898 -21.719 3.184 1 96.38 117 MET B C 1
ATOM 3059 O O . MET B 1 117 ? 9.172 -22.562 3.703 1 96.38 117 MET B O 1
ATOM 3063 N N . ALA B 1 118 ? 10.523 -21.906 2.094 1 95.19 118 ALA B N 1
ATOM 3064 C CA . ALA B 1 118 ? 10.398 -23.141 1.341 1 95.19 118 ALA B CA 1
ATOM 3065 C C . ALA B 1 118 ? 11.586 -24.062 1.598 1 95.19 118 ALA B C 1
ATOM 3067 O O . ALA B 1 118 ? 12.602 -23.984 0.902 1 95.19 118 ALA B O 1
ATOM 3068 N N . GLY B 1 119 ? 11.445 -24.969 2.496 1 91.06 119 GLY B N 1
ATOM 3069 C CA . GLY B 1 119 ? 12.547 -25.844 2.891 1 91.06 119 GLY B CA 1
ATOM 3070 C C . GLY B 1 119 ? 13.672 -25.094 3.582 1 91.06 119 GLY B C 1
ATOM 3071 O O . GLY B 1 119 ? 13.438 -24.125 4.301 1 91.06 119 GLY B O 1
ATOM 3072 N N . GLU B 1 120 ? 14.891 -25.609 3.369 1 91.44 120 GLU B N 1
ATOM 3073 C CA . GLU B 1 120 ? 16.047 -25.062 4.062 1 91.44 120 GLU B CA 1
ATOM 3074 C C . GLU B 1 120 ? 16.734 -23.984 3.223 1 91.44 120 GLU B C 1
ATOM 3076 O O . GLU B 1 120 ? 17.438 -23.125 3.76 1 91.44 120 GLU B O 1
ATOM 3081 N N . HIS B 1 121 ? 16.406 -23.984 1.981 1 94.75 121 HIS B N 1
ATOM 3082 C CA . HIS B 1 121 ? 17.344 -23.266 1.128 1 94.75 121 HIS B CA 1
ATOM 3083 C C . HIS B 1 121 ? 16.672 -22.094 0.436 1 94.75 121 HIS B C 1
ATOM 3085 O O . HIS B 1 121 ? 17.344 -21.203 -0.093 1 94.75 121 HIS B O 1
ATOM 3091 N N . TRP B 1 122 ? 15.305 -22.078 0.448 1 97 122 TRP B N 1
ATOM 3092 C CA . TRP B 1 122 ? 14.641 -21.062 -0.37 1 97 122 TRP B CA 1
ATOM 3093 C C . TRP B 1 122 ? 13.695 -20.219 0.473 1 97 122 TRP B C 1
ATOM 3095 O O . TRP B 1 122 ? 13.125 -20.703 1.454 1 97 122 TRP B O 1
ATOM 3105 N N . GLN B 1 123 ? 13.57 -18.984 0.132 1 97.69 123 GLN B N 1
ATOM 3106 C CA . GLN B 1 123 ? 12.438 -18.172 0.539 1 97.69 123 GLN B CA 1
ATOM 3107 C C . GLN B 1 123 ? 11.742 -17.547 -0.672 1 97.69 123 GLN B C 1
ATOM 3109 O O . GLN B 1 123 ? 12.398 -17.219 -1.667 1 97.69 123 GLN B O 1
ATOM 3114 N N . ILE B 1 124 ? 10.484 -17.469 -0.593 1 98.5 124 ILE B N 1
ATOM 3115 C CA . ILE B 1 124 ? 9.641 -16.844 -1.61 1 98.5 124 ILE B CA 1
ATOM 3116 C C . ILE B 1 124 ? 8.992 -15.586 -1.044 1 98.5 124 ILE B C 1
ATOM 3118 O O . ILE B 1 124 ? 8.305 -15.641 -0.024 1 98.5 124 ILE B O 1
ATOM 3122 N N . LEU B 1 125 ? 9.328 -14.484 -1.67 1 98.62 125 LEU B N 1
ATOM 3123 C CA . LEU B 1 125 ? 8.812 -13.203 -1.206 1 98.62 125 LEU B CA 1
ATOM 3124 C C . LEU B 1 125 ? 7.855 -12.594 -2.23 1 98.62 125 LEU B C 1
ATOM 3126 O O . LEU B 1 125 ? 8.172 -12.531 -3.42 1 98.62 125 LEU B O 1
ATOM 3130 N N . LEU B 1 126 ? 6.637 -12.25 -1.779 1 98.62 126 LEU B N 1
ATOM 3131 C CA . LEU B 1 126 ? 5.621 -11.656 -2.639 1 98.62 126 LEU B CA 1
ATOM 3132 C C . LEU B 1 126 ? 5.504 -10.156 -2.385 1 98.62 126 LEU B C 1
ATOM 3134 O O . LEU B 1 126 ? 5.293 -9.734 -1.246 1 98.62 126 LEU B O 1
ATOM 3138 N N . LEU B 1 127 ? 5.691 -9.398 -3.449 1 98.12 127 LEU B N 1
ATOM 3139 C CA . LEU B 1 127 ? 5.508 -7.953 -3.365 1 98.12 127 LEU B CA 1
ATOM 3140 C C . LEU B 1 127 ? 4.246 -7.523 -4.102 1 98.12 127 LEU B C 1
ATOM 3142 O O . LEU B 1 127 ? 3.883 -8.117 -5.121 1 98.12 127 LEU B O 1
ATOM 3146 N N . ASP B 1 128 ? 3.572 -6.559 -3.57 1 97.31 128 ASP B N 1
ATOM 3147 C CA . ASP B 1 128 ? 2.387 -5.945 -4.16 1 97.31 128 ASP B CA 1
ATOM 3148 C C . ASP B 1 128 ? 2.754 -4.703 -4.969 1 97.31 128 ASP B C 1
ATOM 3150 O O . ASP B 1 128 ? 2.945 -3.623 -4.406 1 97.31 128 ASP B O 1
ATOM 3154 N N . SER B 1 129 ? 2.748 -4.863 -6.285 1 97.62 129 SER B N 1
ATOM 3155 C CA . SER B 1 129 ? 3.141 -3.752 -7.145 1 97.62 129 SER B CA 1
ATOM 3156 C C . SER B 1 129 ? 1.924 -2.963 -7.617 1 97.62 129 SER B C 1
ATOM 3158 O O . SER B 1 129 ? 2.053 -2.029 -8.414 1 97.62 129 SER B O 1
ATOM 3160 N N . GLN B 1 130 ? 0.753 -3.293 -7.164 1 96.06 130 GLN B N 1
ATOM 3161 C CA . GLN B 1 130 ? -0.465 -2.658 -7.656 1 96.06 130 GLN B CA 1
ATOM 3162 C C . GLN B 1 130 ? -0.545 -1.201 -7.207 1 96.06 130 GLN B C 1
ATOM 3164 O O . GLN B 1 130 ? -0.3 -0.892 -6.039 1 96.06 130 GLN B O 1
ATOM 3169 N N . VAL B 1 131 ? -0.759 -0.379 -8.133 1 93.25 131 VAL B N 1
ATOM 3170 C CA . VAL B 1 131 ? -1.209 0.987 -7.891 1 93.25 131 VAL B CA 1
ATOM 3171 C C . VAL B 1 131 ? -2.648 1.152 -8.367 1 93.25 131 VAL B C 1
ATOM 3173 O 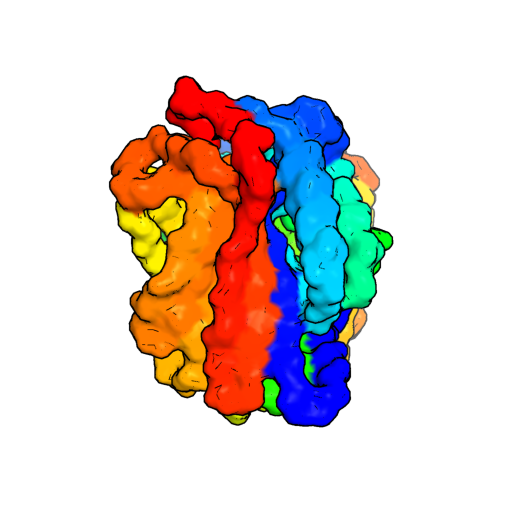O . VAL B 1 131 ? -2.91 1.154 -9.578 1 93.25 131 VAL B O 1
ATOM 3176 N N . PHE B 1 132 ? -3.506 1.285 -7.418 1 87.25 132 PHE B N 1
ATOM 3177 C CA . PHE B 1 132 ? -4.914 1.261 -7.793 1 87.25 132 PHE B CA 1
ATOM 3178 C C . PHE B 1 132 ? -5.254 2.441 -8.695 1 87.25 132 PHE B C 1
ATOM 3180 O O . PHE B 1 132 ? -4.805 3.564 -8.453 1 87.25 132 PHE B O 1
ATOM 3187 N N . GLY B 1 133 ? -5.98 2.182 -9.688 1 86.06 133 GLY B N 1
ATOM 3188 C CA . GLY B 1 133 ? -6.488 3.213 -10.578 1 86.06 133 GLY B CA 1
ATOM 3189 C C . GLY B 1 133 ? -5.637 3.404 -11.812 1 86.06 133 GLY B C 1
ATOM 3190 O O . GLY B 1 133 ? -6 4.164 -12.711 1 86.06 133 GLY B O 1
ATOM 3191 N N . VAL B 1 134 ? -4.484 2.758 -11.797 1 91.25 134 VAL B N 1
ATOM 3192 C CA . VAL B 1 134 ? -3.623 2.873 -12.969 1 91.25 134 VAL B CA 1
ATOM 3193 C C . VAL B 1 134 ? -3.105 1.494 -13.367 1 91.25 134 VAL B C 1
ATOM 3195 O O . VAL B 1 134 ? -2.994 0.598 -12.523 1 91.25 134 VAL B O 1
ATOM 3198 N N . PRO B 1 135 ? -2.68 1.307 -14.695 1 93.38 135 PRO B N 1
ATOM 3199 C CA . PRO B 1 135 ? -2.238 -0.007 -15.172 1 93.38 135 PRO B CA 1
ATOM 3200 C C . PRO B 1 135 ? -0.798 -0.324 -14.773 1 93.38 135 PRO B C 1
ATOM 3202 O O . PRO B 1 135 ? -0.421 -1.495 -14.695 1 93.38 135 PRO B O 1
ATOM 3205 N N . HIS B 1 136 ? 0.028 0.681 -14.57 1 94.94 136 HIS B N 1
ATOM 3206 C CA . HIS B 1 136 ? 1.426 0.433 -14.234 1 94.94 136 HIS B CA 1
ATOM 3207 C C . HIS B 1 136 ? 1.583 0.084 -12.758 1 94.94 136 HIS B C 1
ATOM 3209 O O . HIS B 1 136 ? 0.642 0.237 -11.977 1 94.94 136 HIS B O 1
ATOM 3215 N N . GLY B 1 137 ? 2.736 -0.505 -12.43 1 96.56 137 GLY B N 1
ATOM 3216 C CA . GLY B 1 137 ? 3.016 -0.882 -11.055 1 96.56 137 GLY B CA 1
ATOM 3217 C C . GLY B 1 137 ? 4.066 -0.005 -10.398 1 96.56 137 GLY B C 1
ATOM 3218 O O . GLY B 1 137 ? 4.809 0.702 -11.086 1 96.56 137 GLY B O 1
ATOM 3219 N N . GLU B 1 138 ? 4.062 -0.057 -9.125 1 96.31 138 GLU B N 1
ATOM 3220 C CA . GLU B 1 138 ? 5.059 0.625 -8.305 1 96.31 138 GLU B CA 1
ATOM 3221 C C . GLU B 1 138 ? 5.152 0.003 -6.918 1 96.31 138 GLU B C 1
ATOM 3223 O O . GLU B 1 138 ? 4.137 -0.387 -6.34 1 96.31 138 GLU B O 1
ATOM 3228 N N . LEU B 1 139 ? 6.387 -0.114 -6.414 1 96.94 139 LEU B N 1
ATOM 3229 C CA . LEU B 1 139 ? 6.59 -0.586 -5.051 1 96.94 139 LEU B CA 1
ATOM 3230 C C . LEU B 1 139 ? 6.723 0.586 -4.082 1 96.94 139 LEU B C 1
ATOM 3232 O O . LEU B 1 139 ? 7.453 1.543 -4.355 1 96.94 139 LEU B O 1
ATOM 3236 N N . SER B 1 140 ? 5.973 0.499 -3.004 1 94.94 140 SER B N 1
ATOM 3237 C CA . SER B 1 140 ? 6.082 1.554 -2.002 1 94.94 140 SER B CA 1
ATOM 3238 C C . SER B 1 140 ? 7.402 1.457 -1.242 1 94.94 140 SER B C 1
ATOM 3240 O O . SER B 1 140 ? 8.062 0.417 -1.267 1 94.94 140 SER B O 1
ATOM 3242 N N . GLU B 1 141 ? 7.738 2.514 -0.559 1 93.75 141 GLU B N 1
ATOM 3243 C CA . GLU B 1 141 ? 8.938 2.496 0.276 1 93.75 141 GLU B CA 1
ATOM 3244 C C . GLU B 1 141 ? 8.812 1.465 1.394 1 93.75 141 GLU B C 1
ATOM 3246 O O . GLU B 1 141 ? 9.797 0.833 1.773 1 93.75 141 GLU B O 1
ATOM 3251 N N . PHE B 1 142 ? 7.578 1.319 1.932 1 95.94 142 PHE B N 1
ATOM 3252 C CA . PHE B 1 142 ? 7.336 0.31 2.955 1 95.94 142 PHE B CA 1
ATOM 3253 C C . PHE B 1 142 ? 7.711 -1.077 2.447 1 95.94 142 PHE B C 1
ATOM 3255 O O . PHE B 1 142 ? 8.359 -1.85 3.158 1 95.94 142 PHE B O 1
ATOM 3262 N N . GLN B 1 143 ? 7.379 -1.362 1.253 1 96.88 143 GLN B N 1
ATOM 3263 C CA . GLN B 1 143 ? 7.621 -2.684 0.682 1 96.88 143 GLN B CA 1
ATOM 3264 C C . GLN B 1 143 ? 9.102 -2.889 0.38 1 96.88 143 GLN B C 1
ATOM 3266 O O . GLN B 1 143 ? 9.633 -3.984 0.576 1 96.88 143 GLN B O 1
ATOM 3271 N N . LEU B 1 144 ? 9.758 -1.85 -0.132 1 97.31 144 LEU B N 1
ATOM 3272 C CA . LEU B 1 144 ? 11.18 -1.965 -0.428 1 97.31 144 LEU B CA 1
ATOM 3273 C C . LEU B 1 144 ? 11.984 -2.191 0.847 1 97.31 144 LEU B C 1
ATOM 3275 O O . LEU B 1 144 ? 12.906 -3.014 0.868 1 97.31 144 LEU B O 1
ATOM 3279 N N . GLU B 1 145 ? 11.641 -1.514 1.839 1 95.88 145 GLU B N 1
ATOM 3280 C CA . GLU B 1 145 ? 12.328 -1.719 3.111 1 95.88 145 GLU B CA 1
ATOM 3281 C C . GLU B 1 145 ? 11.992 -3.084 3.7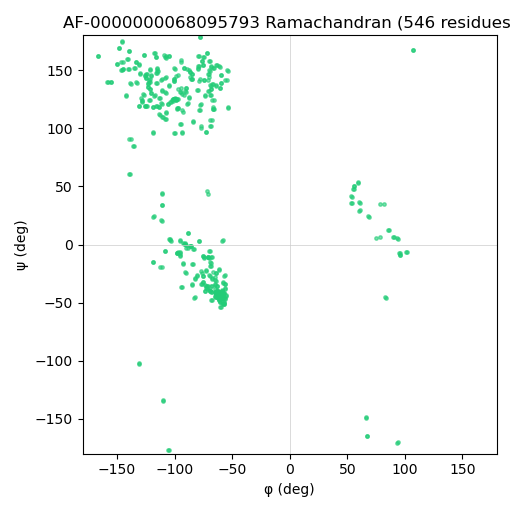05 1 95.88 145 GLU B C 1
ATOM 3283 O O . GLU B 1 145 ? 12.859 -3.744 4.285 1 95.88 145 GLU B O 1
ATOM 3288 N N . TRP B 1 146 ? 10.734 -3.445 3.57 1 96.31 146 TRP B N 1
ATOM 3289 C CA . TRP B 1 146 ? 10.328 -4.781 3.998 1 96.31 146 TRP B CA 1
ATOM 3290 C C . TRP B 1 146 ? 11.156 -5.852 3.299 1 96.31 146 TRP B C 1
ATOM 3292 O O . TRP B 1 146 ? 11.656 -6.777 3.943 1 96.31 146 TRP B O 1
ATOM 3302 N N . LEU B 1 147 ? 11.281 -5.688 2.047 1 97.69 147 LEU B N 1
ATOM 3303 C CA . LEU B 1 147 ? 12.078 -6.613 1.248 1 97.69 147 LEU B CA 1
ATOM 3304 C C . LEU B 1 147 ? 13.5 -6.691 1.774 1 97.69 147 LEU B C 1
ATOM 3306 O O . LEU B 1 147 ? 14.023 -7.785 2.01 1 97.69 147 LEU B O 1
ATOM 3310 N N . GLU B 1 148 ? 14.047 -5.578 1.93 1 96.94 148 GLU B N 1
ATOM 3311 C CA . GLU B 1 148 ? 15.422 -5.539 2.412 1 96.94 148 GLU B CA 1
ATOM 3312 C C . GLU B 1 148 ? 15.555 -6.238 3.762 1 96.94 148 GLU B C 1
ATOM 3314 O O . GLU B 1 148 ? 16.5 -6.992 3.984 1 96.94 148 GLU B O 1
ATOM 3319 N N . ASN B 1 149 ? 14.648 -6.004 4.594 1 96.19 149 ASN B N 1
ATOM 3320 C CA . ASN B 1 149 ? 14.672 -6.625 5.914 1 96.19 149 ASN B CA 1
ATOM 3321 C C . ASN B 1 149 ? 14.562 -8.141 5.824 1 96.19 149 ASN B C 1
ATOM 3323 O O . ASN B 1 149 ? 15.258 -8.867 6.535 1 96.19 149 ASN B O 1
ATOM 3327 N N . LYS B 1 150 ? 13.648 -8.633 4.992 1 97.06 150 LYS B N 1
ATOM 3328 C CA . LYS B 1 150 ? 13.477 -10.07 4.828 1 97.06 150 LYS B CA 1
ATOM 3329 C C . LYS B 1 150 ? 14.742 -10.711 4.258 1 97.06 150 LYS B C 1
ATOM 3331 O O . LYS B 1 150 ? 15.156 -11.781 4.699 1 97.06 150 LYS B O 1
ATOM 3336 N N . LEU B 1 151 ? 15.344 -10.008 3.322 1 98 151 LEU B N 1
ATOM 3337 C CA . LEU B 1 151 ? 16.562 -10.516 2.703 1 98 151 LEU B CA 1
ATOM 3338 C C . LEU B 1 151 ? 17.719 -10.539 3.703 1 98 151 LEU B C 1
ATOM 3340 O O . LEU B 1 151 ? 18.484 -11.508 3.754 1 98 151 LEU B O 1
ATOM 3344 N N . ALA B 1 152 ? 17.781 -9.516 4.477 1 97.25 152 ALA B N 1
ATOM 3345 C CA . ALA B 1 152 ? 18.844 -9.43 5.477 1 97.25 152 ALA B CA 1
ATOM 3346 C C . ALA B 1 152 ? 18.672 -10.484 6.562 1 97.25 152 ALA B C 1
ATOM 3348 O O . ALA B 1 152 ? 19.656 -10.984 7.121 1 97.25 152 ALA B O 1
ATOM 3349 N N . ALA B 1 153 ? 17.469 -10.875 6.828 1 95.81 153 ALA B N 1
ATOM 3350 C CA . ALA B 1 153 ? 17.156 -11.828 7.891 1 95.81 153 ALA B CA 1
ATOM 3351 C C . ALA B 1 153 ? 17.5 -13.25 7.465 1 95.81 153 ALA B C 1
ATOM 3353 O O . ALA B 1 153 ? 17.703 -14.125 8.312 1 95.81 153 ALA B O 1
ATOM 3354 N N . ALA B 1 154 ? 17.562 -13.523 6.168 1 96.56 154 ALA B N 1
ATOM 3355 C CA . ALA B 1 154 ? 17.875 -14.859 5.66 1 96.56 154 ALA B CA 1
ATOM 3356 C C . ALA B 1 154 ? 18.797 -14.773 4.445 1 96.56 154 ALA B C 1
ATOM 3358 O O . ALA B 1 154 ? 18.484 -15.32 3.385 1 96.56 154 ALA B O 1
ATOM 3359 N N . PRO B 1 155 ? 19.984 -14.195 4.668 1 95.75 155 PRO B N 1
ATOM 3360 C CA . PRO B 1 155 ? 20.875 -13.945 3.533 1 95.75 155 PRO B CA 1
ATOM 3361 C C . PRO B 1 155 ? 21.438 -15.234 2.93 1 95.75 155 PRO B C 1
ATOM 3363 O O . PRO B 1 155 ? 21.953 -15.219 1.805 1 95.75 155 PRO B O 1
ATOM 3366 N N . GLU B 1 156 ? 21.312 -16.297 3.67 1 96.44 156 GLU B N 1
ATOM 3367 C CA . GLU B 1 156 ? 21.875 -17.562 3.207 1 96.44 156 GLU B CA 1
ATOM 3368 C C . GLU B 1 156 ? 20.891 -18.281 2.277 1 96.44 156 GLU B C 1
ATOM 3370 O O . GLU B 1 156 ? 21.281 -19.234 1.575 1 96.44 156 GLU B O 1
ATOM 3375 N N . ARG B 1 157 ? 19.656 -17.906 2.277 1 97.06 157 ARG B N 1
ATOM 3376 C CA . ARG B 1 157 ? 18.656 -18.547 1.446 1 97.06 157 ARG B CA 1
ATOM 3377 C C . ARG B 1 157 ? 18.609 -17.938 0.054 1 97.06 157 ARG B C 1
ATOM 3379 O O . ARG B 1 157 ? 18.797 -16.734 -0.1 1 97.06 157 ARG B O 1
ATOM 3386 N N . TYR B 1 158 ? 18.359 -18.797 -0.944 1 98.12 158 TYR B N 1
ATOM 3387 C CA . TYR B 1 158 ? 18 -18.281 -2.254 1 98.12 158 TYR B CA 1
ATOM 3388 C C . TYR B 1 158 ? 16.594 -17.672 -2.232 1 98.12 158 TYR B C 1
ATOM 3390 O O . TYR B 1 158 ? 15.742 -18.109 -1.454 1 98.12 158 TYR B O 1
ATOM 3398 N N . THR B 1 159 ? 16.391 -16.656 -3.008 1 98.62 159 THR B N 1
ATOM 3399 C CA . THR B 1 159 ? 15.094 -15.984 -2.969 1 98.62 159 THR B CA 1
ATOM 3400 C C . THR B 1 159 ? 14.445 -15.992 -4.348 1 98.62 159 THR B C 1
ATOM 3402 O O . THR B 1 159 ? 15.086 -15.656 -5.348 1 98.62 159 THR B O 1
ATOM 3405 N N . LEU B 1 160 ? 13.258 -16.5 -4.441 1 98.75 160 LEU B N 1
ATOM 3406 C CA . LEU B 1 160 ? 12.344 -16.25 -5.551 1 98.75 160 LEU B CA 1
ATOM 3407 C C . LEU B 1 160 ? 11.414 -15.086 -5.246 1 98.75 160 LEU B C 1
ATOM 3409 O O . LEU B 1 160 ? 10.625 -15.141 -4.301 1 98.75 160 LEU B O 1
ATOM 3413 N N . LEU B 1 161 ? 11.555 -14.023 -6.027 1 98.75 161 LEU B N 1
ATOM 3414 C CA . LEU B 1 161 ? 10.766 -12.812 -5.812 1 98.75 161 LEU B CA 1
ATOM 3415 C C . LEU B 1 161 ? 9.57 -12.773 -6.758 1 98.75 161 LEU B C 1
ATOM 3417 O O . LEU B 1 161 ? 9.734 -12.898 -7.973 1 98.75 161 LEU B O 1
ATOM 3421 N N . LEU B 1 162 ? 8.367 -12.633 -6.195 1 98.69 162 LEU B N 1
ATOM 3422 C CA . LEU B 1 162 ? 7.156 -12.586 -7.004 1 98.69 162 LEU B CA 1
ATOM 3423 C C . LEU B 1 162 ? 6.617 -11.156 -7.09 1 98.69 162 LEU B C 1
ATOM 3425 O O . LEU B 1 162 ? 6.586 -10.445 -6.09 1 98.69 162 LEU B O 1
ATOM 3429 N N . LEU B 1 163 ? 6.219 -10.789 -8.297 1 97.44 163 LEU B N 1
ATOM 3430 C CA . LEU B 1 163 ? 5.555 -9.531 -8.633 1 97.44 163 LEU B CA 1
ATOM 3431 C C . LEU B 1 163 ? 4.523 -9.742 -9.734 1 97.44 163 LEU B C 1
ATOM 3433 O O . LEU B 1 163 ? 4.613 -10.703 -10.5 1 97.44 163 LEU B O 1
ATOM 3437 N N . HIS B 1 164 ? 3.598 -8.805 -9.742 1 98.44 164 HIS B N 1
ATOM 3438 C CA . HIS B 1 164 ? 2.691 -8.852 -10.883 1 98.44 164 HIS B CA 1
ATOM 3439 C C . HIS B 1 164 ? 3.303 -8.148 -12.102 1 98.44 164 HIS B C 1
ATOM 3441 O O . HIS B 1 164 ? 3.34 -8.719 -13.195 1 98.44 164 HIS B O 1
ATOM 3447 N N . HIS B 1 165 ? 3.863 -6.965 -11.875 1 97.94 165 HIS B N 1
ATOM 3448 C CA . HIS B 1 165 ? 4.383 -6.121 -12.945 1 97.94 165 HIS B CA 1
ATOM 3449 C C . HIS B 1 165 ? 5.848 -6.434 -13.227 1 97.94 165 HIS B C 1
ATOM 3451 O O . HIS B 1 165 ? 6.652 -6.551 -12.305 1 97.94 165 HIS B O 1
ATOM 3457 N N . HIS B 1 166 ? 6.148 -6.539 -14.445 1 94.62 166 HIS B N 1
ATOM 3458 C CA . HIS B 1 166 ? 7.516 -6.82 -14.867 1 94.62 166 HIS B CA 1
ATOM 3459 C C . HIS B 1 166 ? 8.406 -5.586 -14.719 1 94.62 166 HIS B C 1
ATOM 3461 O O . HIS B 1 166 ? 7.977 -4.473 -15.023 1 94.62 166 HIS B O 1
ATOM 3467 N N . PRO B 1 167 ? 9.625 -5.785 -14.305 1 94.56 167 PRO B N 1
ATOM 3468 C CA . PRO B 1 167 ? 10.516 -4.652 -14.023 1 94.56 167 PRO B CA 1
ATOM 3469 C C . PRO B 1 167 ? 11.242 -4.152 -15.266 1 94.56 167 PRO B C 1
ATOM 3471 O O . PRO B 1 167 ? 12.023 -3.203 -15.188 1 94.56 167 PRO B O 1
ATOM 3474 N N . MET B 1 168 ? 11.023 -4.762 -16.391 1 89.81 168 MET B N 1
ATOM 3475 C CA . MET B 1 168 ? 11.688 -4.316 -17.609 1 89.81 168 MET B CA 1
ATOM 3476 C C . MET B 1 168 ? 10.742 -4.402 -18.812 1 89.81 168 MET B C 1
ATOM 3478 O O . MET B 1 168 ? 9.742 -5.121 -18.766 1 89.81 168 MET B O 1
ATOM 3482 N N . PRO B 1 169 ? 11.117 -3.633 -19.828 1 83.12 169 PRO B N 1
ATOM 3483 C CA . PRO B 1 169 ? 10.266 -3.697 -21.016 1 83.12 169 PRO B CA 1
ATOM 3484 C C . PRO B 1 169 ? 10.203 -5.098 -21.625 1 83.12 169 PRO B C 1
ATOM 3486 O O . PRO B 1 169 ? 11.203 -5.812 -21.641 1 83.12 169 PRO B O 1
ATOM 3489 N N . ALA B 1 170 ? 9.016 -5.543 -21.969 1 79.5 170 ALA B N 1
ATOM 3490 C CA . ALA B 1 170 ? 8.789 -6.84 -22.609 1 79.5 170 ALA B CA 1
ATOM 3491 C C . ALA B 1 170 ? 8.93 -6.746 -24.125 1 79.5 170 ALA B C 1
ATOM 3493 O O . ALA B 1 170 ? 8.875 -7.758 -24.812 1 79.5 170 ALA B O 1
ATOM 3494 N N . GLY B 1 171 ? 9.18 -5.598 -24.578 1 79.69 171 GLY B N 1
ATOM 3495 C CA . GLY B 1 171 ? 9.32 -5.406 -26.016 1 79.69 171 GLY B CA 1
ATOM 3496 C C . GLY B 1 171 ? 8.016 -5.051 -26.703 1 79.69 171 GLY B C 1
ATOM 3497 O O . GLY B 1 171 ? 7.914 -5.102 -27.938 1 79.69 171 GLY B O 1
ATOM 3498 N N . CYS B 1 172 ? 6.906 -4.816 -25.969 1 81.31 172 CYS B N 1
ATOM 3499 C CA . CYS B 1 172 ? 5.617 -4.309 -26.422 1 81.31 172 CYS B CA 1
ATOM 3500 C C . CYS B 1 172 ? 5.344 -2.924 -25.844 1 81.31 172 CYS B C 1
ATOM 3502 O O . CYS B 1 172 ? 5.066 -2.783 -24.656 1 81.31 172 CYS B O 1
ATOM 3504 N N . SER B 1 173 ? 5.336 -1.947 -26.719 1 80.12 173 SER B N 1
ATOM 3505 C CA . SER B 1 173 ? 5.254 -0.568 -26.25 1 80.12 173 SER B CA 1
ATOM 3506 C C . SER B 1 173 ? 3.99 -0.339 -25.422 1 80.12 173 SER B C 1
ATOM 3508 O O . SER B 1 173 ? 4.031 0.333 -24.391 1 80.12 173 SER B O 1
ATOM 3510 N N . TRP B 1 174 ? 2.861 -0.936 -25.906 1 80.19 174 TRP B N 1
ATOM 3511 C CA . TRP B 1 174 ? 1.601 -0.686 -25.219 1 80.19 174 TRP B CA 1
ATOM 3512 C C . TRP B 1 174 ? 1.586 -1.361 -23.859 1 80.19 174 TRP B C 1
ATOM 3514 O O . TRP B 1 174 ? 0.879 -0.919 -22.938 1 80.19 174 TRP B O 1
ATOM 3524 N N . LEU B 1 175 ? 2.326 -2.42 -23.672 1 81.5 175 LEU B N 1
ATOM 3525 C CA . LEU B 1 175 ? 2.449 -3.1 -22.391 1 81.5 175 LEU B CA 1
ATOM 3526 C C . LEU B 1 175 ? 3.521 -2.445 -21.531 1 81.5 175 LEU B C 1
ATOM 3528 O O . LEU B 1 175 ? 3.379 -2.365 -20.312 1 81.5 175 LEU B O 1
ATOM 3532 N N . ASP B 1 176 ? 4.551 -1.972 -22.188 1 82.56 176 ASP B N 1
ATOM 3533 C CA . ASP B 1 176 ? 5.73 -1.486 -21.484 1 82.56 176 ASP B CA 1
ATOM 3534 C C . ASP B 1 176 ? 5.43 -0.197 -20.719 1 82.56 176 ASP B C 1
ATOM 3536 O O . ASP B 1 176 ? 6.121 0.14 -19.766 1 82.56 176 ASP B O 1
ATOM 3540 N N . GLN B 1 177 ? 4.348 0.452 -21.109 1 84.62 177 GLN B N 1
ATOM 3541 C CA . GLN B 1 177 ? 3.936 1.643 -20.375 1 84.62 177 GLN B CA 1
ATOM 3542 C C . GLN B 1 177 ? 3.291 1.271 -19.047 1 84.62 177 GLN B C 1
ATOM 3544 O O . GLN B 1 177 ? 3.113 2.125 -18.172 1 84.62 177 GLN B O 1
ATOM 3549 N N . HIS B 1 178 ? 3.053 -0.024 -18.922 1 89.56 178 HIS B N 1
ATOM 3550 C CA . HIS B 1 178 ? 2.377 -0.484 -17.719 1 89.56 178 HIS B CA 1
ATOM 3551 C C . HIS B 1 178 ? 3.316 -1.306 -16.844 1 89.56 178 HIS B C 1
ATOM 3553 O O . HIS B 1 178 ? 2.863 -2.082 -15.992 1 89.56 178 HIS B O 1
ATOM 3559 N N . SER B 1 179 ? 4.559 -1.179 -16.984 1 93.81 179 SER B N 1
ATOM 3560 C CA . SER B 1 179 ? 5.566 -1.93 -16.234 1 93.81 179 SER B CA 1
ATOM 3561 C C . SER B 1 179 ? 5.742 -1.37 -14.828 1 93.81 179 SER B C 1
ATOM 3563 O O . SER B 1 179 ? 5.016 -0.462 -14.422 1 93.81 179 SER B O 1
ATOM 3565 N N . LEU B 1 180 ? 6.609 -2.008 -14.094 1 96.81 180 LEU B N 1
ATOM 3566 C CA . LEU B 1 180 ? 7.008 -1.49 -12.789 1 96.81 180 LEU B CA 1
ATOM 3567 C C . LEU B 1 180 ? 7.785 -0.187 -12.93 1 96.81 180 LEU B C 1
ATOM 3569 O O . LEU B 1 180 ? 8.914 -0.184 -13.43 1 96.81 180 LEU B O 1
ATOM 3573 N N . ARG B 1 181 ? 7.309 0.87 -12.445 1 94.06 181 ARG B N 1
ATOM 3574 C CA . ARG B 1 181 ? 7.84 2.205 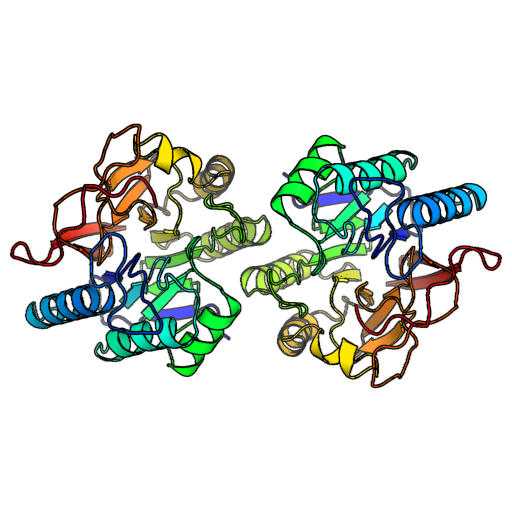-12.695 1 94.06 181 ARG B CA 1
ATOM 3575 C C . ARG B 1 181 ? 9.148 2.42 -11.945 1 94.06 181 ARG B C 1
ATOM 3577 O O . ARG B 1 181 ? 10.047 3.113 -12.438 1 94.06 181 ARG B O 1
ATOM 3584 N N . ASN B 1 182 ? 9.242 1.867 -10.82 1 95.75 182 ASN B N 1
ATOM 3585 C CA . ASN B 1 182 ? 10.445 2.107 -10.031 1 95.75 182 ASN B CA 1
ATOM 3586 C C . ASN B 1 182 ? 11.305 0.854 -9.93 1 95.75 182 ASN B C 1
ATOM 3588 O O . ASN B 1 182 ? 11.781 0.508 -8.844 1 95.75 182 ASN B O 1
ATOM 3592 N N . ALA B 1 183 ? 11.453 0.204 -11.055 1 97.12 183 ALA B N 1
ATOM 3593 C CA . ALA B 1 183 ? 12.297 -0.983 -11.156 1 97.12 183 ALA B CA 1
ATOM 3594 C C . ALA B 1 183 ? 13.719 -0.686 -10.703 1 97.12 183 ALA B C 1
ATOM 3596 O O . ALA B 1 183 ? 14.391 -1.551 -10.133 1 97.12 183 ALA B O 1
ATOM 3597 N N . ALA B 1 184 ? 14.188 0.5 -10.945 1 96.94 184 ALA B N 1
ATOM 3598 C CA . ALA B 1 184 ? 15.547 0.887 -10.547 1 96.94 184 ALA B CA 1
ATOM 3599 C C . ALA B 1 184 ? 15.711 0.844 -9.031 1 96.94 184 ALA B C 1
ATOM 3601 O O . ALA B 1 184 ? 16.766 0.449 -8.531 1 96.94 184 ALA B O 1
ATOM 3602 N N . GLU B 1 185 ? 14.703 1.301 -8.336 1 96.62 185 GLU B N 1
ATOM 3603 C CA . GLU B 1 185 ? 14.758 1.251 -6.875 1 96.62 185 GLU B CA 1
ATOM 3604 C C . GLU B 1 185 ? 14.797 -0.19 -6.375 1 96.62 185 GLU B C 1
ATOM 3606 O O . GLU B 1 185 ? 15.523 -0.508 -5.43 1 96.62 185 GLU B O 1
ATOM 3611 N N . LEU B 1 186 ? 14.008 -0.998 -6.977 1 97.75 186 LEU B N 1
ATOM 3612 C CA . LEU B 1 186 ? 14.047 -2.418 -6.641 1 97.75 186 LEU B CA 1
ATOM 3613 C C . LEU B 1 186 ? 15.43 -3 -6.891 1 97.75 186 LEU B C 1
ATOM 3615 O O . LEU B 1 186 ? 15.984 -3.693 -6.035 1 97.75 186 LEU B O 1
ATOM 3619 N N . ASP B 1 187 ? 15.961 -2.672 -8.039 1 97.81 187 ASP B N 1
ATOM 3620 C CA . ASP B 1 187 ? 17.281 -3.156 -8.398 1 97.81 187 ASP B CA 1
ATOM 3621 C C . ASP B 1 187 ? 18.328 -2.707 -7.379 1 97.81 187 ASP B C 1
ATOM 3623 O O . ASP B 1 187 ? 19.234 -3.469 -7.031 1 97.81 187 ASP B O 1
ATOM 3627 N N . SER B 1 188 ? 18.219 -1.528 -6.957 1 97.56 188 SER B N 1
ATOM 3628 C CA . SER B 1 188 ? 19.141 -0.984 -5.969 1 97.56 188 SER B CA 1
ATOM 3629 C C . SER B 1 188 ? 19.109 -1.794 -4.676 1 97.56 188 SER B C 1
ATOM 3631 O O . SER B 1 188 ? 20.156 -2.07 -4.082 1 97.56 188 SER B O 1
ATOM 3633 N N . VAL B 1 189 ? 17.953 -2.172 -4.23 1 97.31 189 VAL B N 1
ATOM 3634 C CA . VAL B 1 189 ? 17.828 -3.002 -3.037 1 97.31 189 VAL B CA 1
ATOM 3635 C C . VAL B 1 189 ? 18.469 -4.367 -3.281 1 97.31 189 VAL B C 1
ATOM 3637 O O . VAL B 1 189 ? 19.25 -4.848 -2.459 1 97.31 189 VAL B O 1
ATOM 3640 N N . LEU B 1 190 ? 18.188 -4.922 -4.422 1 97.88 190 LEU B N 1
ATOM 3641 C CA . LEU B 1 190 ? 18.578 -6.297 -4.715 1 97.88 190 LEU B CA 1
ATOM 3642 C C . LEU B 1 190 ? 20.094 -6.395 -4.945 1 97.88 190 LEU B C 1
ATOM 3644 O O . LEU B 1 190 ? 20.672 -7.477 -4.824 1 97.88 190 LEU B O 1
ATOM 3648 N N . ALA B 1 191 ? 20.719 -5.297 -5.305 1 97.19 191 ALA B N 1
ATOM 3649 C CA . ALA B 1 191 ? 22.141 -5.27 -5.594 1 97.19 191 ALA B CA 1
ATOM 3650 C C . ALA B 1 191 ? 22.953 -5.789 -4.41 1 97.19 191 ALA B C 1
ATOM 3652 O O . ALA B 1 191 ? 24.031 -6.375 -4.59 1 97.19 191 ALA B O 1
ATOM 3653 N N . ASN B 1 192 ? 22.453 -5.676 -3.258 1 96.75 192 ASN B N 1
ATOM 3654 C CA . ASN B 1 192 ? 23.156 -6.07 -2.041 1 96.75 192 ASN B CA 1
ATOM 3655 C C . ASN B 1 192 ? 22.859 -7.523 -1.674 1 96.75 192 ASN B C 1
ATOM 3657 O O . ASN B 1 192 ? 23.438 -8.047 -0.716 1 96.75 192 ASN B O 1
ATOM 3661 N N . TYR B 1 193 ? 22.078 -8.156 -2.463 1 97.94 193 TYR B N 1
ATOM 3662 C CA . TYR B 1 193 ? 21.641 -9.508 -2.105 1 97.94 193 TYR B CA 1
ATOM 3663 C C . TYR B 1 193 ? 21.703 -10.438 -3.309 1 97.94 193 TYR B C 1
ATOM 3665 O O . TYR B 1 193 ? 20.672 -10.75 -3.918 1 97.94 193 TYR B O 1
ATOM 3673 N N . PRO B 1 194 ? 22.844 -10.953 -3.516 1 96.44 194 PRO B N 1
ATOM 3674 C CA . PRO B 1 194 ? 23.078 -11.719 -4.742 1 96.44 194 PRO B CA 1
ATOM 3675 C C . PRO B 1 194 ? 22.297 -13.031 -4.781 1 96.44 194 PRO B C 1
ATOM 3677 O O . PRO B 1 194 ? 22.188 -13.656 -5.84 1 96.44 194 PRO B O 1
ATOM 3680 N N . ARG B 1 195 ? 21.703 -13.406 -3.652 1 97.75 195 ARG B N 1
ATOM 3681 C CA . ARG B 1 195 ? 20.984 -14.688 -3.646 1 97.75 195 ARG B CA 1
ATOM 3682 C C . ARG B 1 195 ? 19.516 -14.5 -4.012 1 97.75 195 ARG B C 1
ATOM 3684 O O . ARG B 1 195 ? 18.75 -15.453 -3.969 1 97.75 195 ARG B O 1
ATOM 3691 N N . VAL B 1 196 ? 19.156 -13.305 -4.27 1 98.25 196 VAL B N 1
ATOM 3692 C CA . VAL B 1 196 ? 17.922 -13.109 -5.027 1 98.25 196 VAL B CA 1
ATOM 3693 C C . VAL B 1 196 ? 18.188 -13.391 -6.508 1 98.25 196 VAL B C 1
ATOM 3695 O O . VAL B 1 196 ? 18.609 -12.5 -7.254 1 98.25 196 VAL B O 1
ATOM 3698 N N . THR B 1 197 ? 17.812 -14.508 -6.973 1 97.19 197 THR B N 1
ATOM 3699 C CA . THR B 1 197 ? 18.328 -14.961 -8.266 1 97.19 197 THR B CA 1
ATOM 3700 C C . THR B 1 197 ? 17.203 -14.992 -9.305 1 97.19 197 THR B C 1
ATOM 3702 O O . THR B 1 197 ? 17.469 -15.055 -10.508 1 97.19 197 THR B O 1
ATOM 3705 N N . HIS B 1 198 ? 15.953 -15.016 -8.867 1 98.25 198 HIS B N 1
ATOM 3706 C CA . HIS B 1 198 ? 14.844 -15.188 -9.797 1 98.25 198 HIS B CA 1
ATOM 3707 C C . HIS B 1 198 ? 13.68 -14.266 -9.453 1 98.25 198 HIS B C 1
ATOM 3709 O O . HIS B 1 198 ? 13.383 -14.047 -8.273 1 98.25 198 HIS B O 1
ATOM 3715 N N . LEU B 1 199 ? 13.125 -13.711 -10.453 1 98.31 199 LEU B N 1
ATOM 3716 C CA . LEU B 1 199 ? 11.852 -12.992 -10.367 1 98.31 199 LEU B CA 1
ATOM 3717 C C . LEU B 1 199 ? 10.773 -13.695 -11.18 1 98.31 199 LEU B C 1
ATOM 3719 O O . LEU B 1 199 ? 11.039 -14.172 -12.289 1 98.31 199 LEU B O 1
ATOM 3723 N N . LEU B 1 200 ? 9.617 -13.758 -10.664 1 98.62 200 LEU B N 1
ATOM 3724 C CA . LEU B 1 200 ? 8.469 -14.398 -11.297 1 98.62 200 LEU B CA 1
ATOM 3725 C C . LEU B 1 200 ? 7.285 -13.438 -11.375 1 98.62 200 LEU B C 1
ATOM 3727 O O . LEU B 1 200 ? 6.82 -12.938 -10.344 1 98.62 200 LEU B O 1
ATOM 3731 N N . CYS B 1 201 ? 6.82 -13.141 -12.641 1 98 201 CYS B N 1
ATOM 3732 C CA . CYS B 1 201 ? 5.793 -12.125 -12.844 1 98 201 CYS B CA 1
ATOM 3733 C C . CYS B 1 201 ? 4.621 -12.68 -13.641 1 98 201 CYS B C 1
ATOM 3735 O O . CYS B 1 201 ? 4.723 -13.758 -14.227 1 98 201 CYS B O 1
ATOM 3737 N N . GLY B 1 202 ? 3.455 -12.008 -13.617 1 97.38 202 GLY B N 1
ATOM 3738 C CA . GLY B 1 202 ? 2.344 -12.164 -14.539 1 97.38 202 GLY B CA 1
ATOM 3739 C C . GLY B 1 202 ? 2.156 -10.969 -15.453 1 97.38 202 GLY B C 1
ATOM 3740 O O . GLY B 1 202 ? 3.102 -10.531 -16.109 1 97.38 202 GLY B O 1
ATOM 3741 N N . HIS B 1 203 ? 1.055 -10.461 -15.68 1 95.81 203 HIS B N 1
ATOM 3742 C CA . HIS B 1 203 ? 0.693 -9.141 -16.203 1 95.81 203 HIS B CA 1
ATOM 3743 C C . HIS B 1 203 ? 0.745 -9.117 -17.719 1 95.81 203 HIS B C 1
ATOM 3745 O O . HIS B 1 203 ? -0.226 -8.727 -18.375 1 95.81 203 HIS B O 1
ATOM 3751 N N . ILE B 1 204 ? 1.771 -9.633 -18.359 1 94.19 204 ILE B N 1
ATOM 3752 C CA . ILE B 1 204 ? 1.955 -9.391 -19.781 1 94.19 204 ILE B CA 1
ATOM 3753 C C . ILE B 1 204 ? 1.351 -10.539 -20.578 1 94.19 204 ILE B C 1
ATOM 3755 O O . ILE B 1 204 ? 1.261 -10.477 -21.812 1 94.19 204 ILE B O 1
ATOM 3759 N N . HIS B 1 205 ? 0.907 -11.594 -20 1 95.25 205 HIS B N 1
ATOM 3760 C CA . HIS B 1 205 ? 0.262 -12.75 -20.625 1 95.25 205 HIS B CA 1
ATOM 3761 C C . HIS B 1 205 ? 1.195 -13.43 -21.625 1 95.25 205 HIS B C 1
ATOM 3763 O O . HIS B 1 205 ? 0.752 -13.898 -22.672 1 95.25 205 HIS B O 1
ATOM 3769 N N . GLN B 1 206 ? 2.471 -13.344 -21.391 1 94.81 206 GLN B N 1
ATOM 3770 C CA . GLN B 1 206 ? 3.484 -13.914 -22.266 1 94.81 206 GLN B CA 1
ATOM 3771 C C . GLN B 1 206 ? 4.496 -14.742 -21.484 1 94.81 206 GLN B C 1
ATOM 3773 O O . GLN B 1 206 ? 4.684 -14.523 -20.281 1 94.81 206 GLN B O 1
ATOM 3778 N N . ASP B 1 207 ? 5.059 -15.656 -22.203 1 95.38 207 ASP B N 1
ATOM 3779 C CA . ASP B 1 207 ? 6.266 -16.281 -21.672 1 95.38 207 ASP B CA 1
ATOM 3780 C C . ASP B 1 207 ? 7.477 -15.375 -21.844 1 95.38 207 ASP B C 1
ATOM 3782 O O . ASP B 1 207 ? 7.762 -14.906 -22.953 1 95.38 207 ASP B O 1
ATOM 3786 N N . LEU B 1 208 ? 8.086 -15.016 -20.844 1 94.5 208 LEU B N 1
ATOM 3787 C CA . LEU B 1 208 ? 9.344 -14.273 -20.828 1 94.5 208 LEU B CA 1
ATOM 3788 C C . LEU B 1 208 ? 10.383 -14.992 -19.969 1 94.5 208 LEU B C 1
ATOM 3790 O O . LEU B 1 208 ? 10.055 -15.492 -18.891 1 94.5 208 LEU B O 1
ATOM 3794 N N . ASP B 1 209 ? 11.57 -15.242 -20.422 1 96.62 209 ASP B N 1
ATOM 3795 C CA . ASP B 1 209 ? 12.711 -15.805 -19.719 1 96.62 209 ASP B CA 1
ATOM 3796 C C . ASP B 1 209 ? 14.008 -15.078 -20.094 1 96.62 209 ASP B C 1
ATOM 3798 O O . ASP B 1 209 ? 14.68 -15.461 -21.047 1 96.62 209 ASP B O 1
ATOM 3802 N N . VAL B 1 210 ? 14.297 -14.055 -19.297 1 96.44 210 VAL B N 1
ATOM 3803 C CA . VAL B 1 210 ? 15.398 -13.172 -19.688 1 96.44 210 VAL B CA 1
ATOM 3804 C C . VAL B 1 210 ? 16.219 -12.797 -18.453 1 96.44 210 VAL B C 1
ATOM 3806 O O . VAL B 1 210 ? 15.797 -13.055 -17.312 1 96.44 210 VAL B O 1
ATOM 3809 N N . ASP B 1 211 ? 17.359 -12.258 -18.688 1 97.12 211 ASP B N 1
ATOM 3810 C CA . ASP B 1 211 ? 18.203 -11.742 -17.625 1 97.12 211 ASP B CA 1
ATOM 3811 C C . ASP B 1 211 ? 17.844 -10.289 -17.297 1 97.12 211 ASP B C 1
ATOM 3813 O O . ASP B 1 211 ? 17.75 -9.453 -18.203 1 97.12 211 ASP B O 1
ATOM 3817 N N . TRP B 1 212 ? 17.594 -10.039 -16.094 1 96.44 212 TRP B N 1
ATOM 3818 C CA . TRP B 1 212 ? 17.391 -8.68 -15.594 1 96.44 212 TRP B CA 1
ATOM 3819 C C . TRP B 1 212 ? 18.438 -8.328 -14.539 1 96.44 212 TRP B C 1
ATOM 3821 O O . TRP B 1 212 ? 18.25 -8.594 -13.352 1 96.44 212 TRP B O 1
ATOM 3831 N N . ASN B 1 213 ? 19.484 -7.676 -14.953 1 95.94 213 ASN B N 1
ATOM 3832 C CA . ASN B 1 213 ? 20.562 -7.23 -14.078 1 95.94 213 ASN B CA 1
ATOM 3833 C C . ASN B 1 213 ? 21.125 -8.383 -13.266 1 95.94 213 ASN B C 1
ATOM 3835 O O . ASN B 1 213 ? 21.297 -8.266 -12.047 1 95.94 213 ASN B O 1
ATOM 3839 N N . GLY B 1 214 ? 21.281 -9.516 -13.875 1 96.19 214 GLY B N 1
ATOM 3840 C CA . GLY B 1 214 ? 21.922 -10.648 -13.234 1 96.19 214 GLY B CA 1
ATOM 3841 C C . GLY B 1 214 ? 20.938 -11.602 -12.578 1 96.19 214 GLY B C 1
ATOM 3842 O O . GLY B 1 214 ? 21.344 -12.57 -11.938 1 96.19 214 GLY B O 1
ATOM 3843 N N . ARG B 1 215 ? 19.734 -11.336 -12.758 1 97.31 215 ARG B N 1
ATOM 3844 C CA . ARG B 1 215 ? 18.672 -12.172 -12.203 1 97.31 215 ARG B CA 1
ATOM 3845 C C . ARG B 1 215 ? 17.766 -12.719 -13.305 1 97.31 215 ARG B C 1
ATOM 3847 O O . ARG B 1 215 ? 17.484 -12.023 -14.281 1 97.31 215 ARG B O 1
ATOM 3854 N N . ARG B 1 216 ? 17.344 -13.945 -13.133 1 98.19 216 ARG B N 1
ATOM 3855 C CA . ARG B 1 216 ? 16.453 -14.555 -14.109 1 98.19 216 ARG B CA 1
ATOM 3856 C C . ARG B 1 216 ? 15.023 -14.078 -13.922 1 98.19 216 ARG B C 1
ATOM 3858 O O . ARG B 1 216 ? 14.438 -14.258 -12.852 1 98.19 216 ARG B O 1
ATOM 3865 N N . LEU B 1 217 ? 14.57 -13.406 -14.914 1 97.75 217 LEU B N 1
ATOM 3866 C CA . LEU B 1 217 ? 13.211 -12.883 -14.906 1 97.75 217 LEU B CA 1
ATOM 3867 C C . LEU B 1 217 ? 12.281 -13.758 -15.734 1 97.75 217 LEU B C 1
ATOM 3869 O O . LEU B 1 217 ? 12.523 -13.977 -16.922 1 97.75 217 LEU B O 1
ATOM 3873 N N . LEU B 1 218 ? 11.227 -14.18 -15.094 1 98.31 218 LEU B N 1
ATOM 3874 C CA . LEU B 1 218 ? 10.242 -15.047 -15.742 1 98.31 218 LEU B CA 1
ATOM 3875 C C . LEU B 1 218 ? 8.867 -14.391 -15.742 1 98.31 218 LEU B C 1
ATOM 3877 O O . LEU B 1 218 ? 8.438 -13.836 -14.734 1 98.31 218 LEU B O 1
ATOM 3881 N N . ALA B 1 219 ? 8.234 -14.367 -16.891 1 97.25 219 ALA B N 1
ATOM 3882 C CA . ALA B 1 219 ? 6.812 -14.047 -16.984 1 97.25 219 ALA B CA 1
ATOM 3883 C C . ALA B 1 219 ? 6.012 -15.242 -17.484 1 97.25 219 ALA B C 1
ATOM 3885 O O . ALA B 1 219 ? 6.531 -16.078 -18.219 1 97.25 219 ALA B O 1
ATOM 3886 N N . THR B 1 220 ? 4.82 -15.273 -17.078 1 98.19 220 THR B N 1
ATOM 3887 C CA . THR B 1 220 ? 4.035 -16.484 -17.281 1 98.19 220 THR B CA 1
ATOM 3888 C C . THR B 1 220 ? 2.779 -16.172 -18.094 1 98.19 220 THR B C 1
ATOM 3890 O O . THR B 1 220 ? 2.119 -15.164 -17.875 1 98.19 220 THR B O 1
ATOM 3893 N N . PRO B 1 221 ? 2.408 -17.047 -19.016 1 97.81 221 PRO B N 1
ATOM 3894 C CA . PRO B 1 221 ? 1.165 -16.891 -19.781 1 97.81 221 PRO B CA 1
ATOM 3895 C C . PRO B 1 221 ? -0.073 -16.891 -18.891 1 97.81 221 PRO B C 1
ATOM 3897 O O . PRO B 1 221 ? -0.061 -17.5 -17.812 1 97.81 221 PRO B O 1
ATOM 3900 N N . SER B 1 222 ? -1.078 -16.219 -19.391 1 98 222 SER B N 1
ATOM 3901 C CA . SER B 1 222 ? -2.381 -16.172 -18.734 1 98 222 SER B CA 1
ATOM 3902 C C . SER B 1 222 ? -3.143 -17.484 -18.922 1 98 222 SER B C 1
ATOM 3904 O O . SER B 1 222 ? -2.918 -18.203 -19.891 1 98 222 SER B O 1
ATOM 3906 N N . THR B 1 223 ? -4.047 -17.75 -17.969 1 98.44 223 THR B N 1
ATOM 3907 C CA . THR B 1 223 ? -4.922 -18.906 -18.109 1 98.44 223 THR B CA 1
ATOM 3908 C C . THR B 1 223 ? -6.062 -18.594 -19.078 1 98.44 223 THR B C 1
ATOM 3910 O O . THR B 1 223 ? -6.961 -19.422 -19.281 1 98.44 223 THR B O 1
ATOM 3913 N N . CYS B 1 224 ? -6.078 -17.391 -19.688 1 96.44 224 CYS B N 1
ATOM 3914 C CA . CYS B 1 224 ? -7.141 -17.047 -20.625 1 96.44 224 CYS B CA 1
ATOM 3915 C C . CYS B 1 224 ? -6.566 -16.484 -21.922 1 96.44 224 CYS B C 1
ATOM 3917 O O . CYS B 1 224 ? -5.988 -17.219 -22.719 1 96.44 224 CYS B O 1
ATOM 3919 N N . VAL B 1 225 ? -6.598 -15.18 -22.125 1 95.5 225 VAL B N 1
ATOM 3920 C CA . VAL B 1 225 ? -6.145 -14.602 -23.375 1 95.5 225 VAL B CA 1
ATOM 3921 C C . VAL B 1 225 ? -4.641 -14.336 -23.312 1 95.5 225 VAL B C 1
ATOM 3923 O O . VAL B 1 225 ? -4.098 -14.07 -22.25 1 95.5 225 VAL B O 1
ATOM 3926 N N . GLN B 1 226 ? -3.979 -14.406 -24.5 1 95.31 226 GLN B N 1
ATOM 3927 C CA . GLN B 1 226 ? -2.557 -14.102 -24.625 1 95.31 226 GLN B CA 1
ATOM 3928 C C . GLN B 1 226 ? -2.328 -12.883 -25.5 1 95.31 226 GLN B C 1
ATOM 3930 O O . GLN B 1 226 ? -3.078 -12.648 -26.453 1 95.31 226 GLN B O 1
ATOM 3935 N N . PHE B 1 227 ? -1.307 -12.18 -25.172 1 92.06 227 PHE B N 1
ATOM 3936 C CA . PHE B 1 227 ? -0.885 -11.055 -26 1 92.06 227 PHE B CA 1
ATOM 3937 C C . PHE B 1 227 ? 0.296 -11.445 -26.875 1 92.06 227 PHE B C 1
ATOM 3939 O O . PHE B 1 227 ? 1.203 -12.156 -26.422 1 92.06 227 PHE B O 1
ATOM 3946 N N . LYS B 1 228 ? 0.251 -10.977 -28.016 1 89.62 228 LYS B N 1
ATOM 3947 C CA . LYS B 1 228 ? 1.333 -11.297 -28.953 1 89.62 228 LYS B CA 1
ATOM 3948 C C . LYS B 1 228 ? 2.605 -10.531 -28.594 1 89.62 228 LYS B C 1
ATOM 3950 O O . LYS B 1 228 ? 2.572 -9.312 -28.406 1 89.62 228 LYS B O 1
ATOM 3955 N N . PRO B 1 229 ? 3.75 -11.273 -28.469 1 88.75 229 PRO B N 1
ATOM 3956 C CA . PRO B 1 229 ? 4.996 -10.594 -28.109 1 88.75 229 PRO B CA 1
ATOM 3957 C C . PRO B 1 229 ? 5.512 -9.672 -29.203 1 88.75 229 PRO B C 1
ATOM 3959 O O . PRO B 1 229 ? 5.234 -9.898 -30.391 1 88.75 229 PRO B O 1
ATOM 3962 N N . HIS B 1 230 ? 6.258 -8.648 -28.75 1 85.81 230 HIS B N 1
ATOM 3963 C CA . HIS B 1 230 ? 7.02 -7.77 -29.625 1 85.81 230 HIS B CA 1
ATOM 3964 C C . HIS B 1 230 ? 6.105 -7.047 -30.609 1 85.81 230 HIS B C 1
ATOM 3966 O O . HIS B 1 230 ? 6.398 -6.977 -31.812 1 85.81 230 HIS B O 1
ATOM 3972 N N . CYS B 1 231 ? 4.906 -6.688 -30.141 1 83.25 231 CYS B N 1
ATOM 3973 C CA . CYS B 1 231 ? 3.99 -5.859 -30.922 1 83.25 231 CYS B CA 1
ATOM 3974 C C . CYS B 1 231 ? 3.854 -4.473 -30.297 1 83.25 231 CYS B C 1
ATOM 3976 O O . CYS B 1 231 ? 3.67 -4.34 -29.094 1 83.25 231 CYS B O 1
ATOM 3978 N N . ALA B 1 232 ? 3.934 -3.484 -31.047 1 80.81 232 ALA B N 1
ATOM 3979 C CA . ALA B 1 232 ? 3.855 -2.1 -30.594 1 80.81 232 ALA B CA 1
ATOM 3980 C C . ALA B 1 232 ? 2.434 -1.742 -30.172 1 80.81 232 ALA B C 1
ATOM 3982 O O . ALA B 1 232 ? 2.236 -0.941 -29.25 1 80.81 232 ALA B O 1
ATOM 3983 N N . ASN B 1 233 ? 1.493 -2.357 -30.953 1 83.88 233 ASN B N 1
ATOM 3984 C CA . ASN B 1 233 ? 0.087 -2.102 -30.656 1 83.88 233 ASN B CA 1
ATOM 3985 C C . ASN B 1 233 ? -0.589 -3.328 -30.047 1 83.88 233 ASN B C 1
ATOM 3987 O O . ASN B 1 233 ? -0.058 -4.438 -30.125 1 83.88 233 ASN B O 1
ATOM 3991 N N . PHE B 1 234 ? -1.659 -3.012 -29.484 1 85.5 234 PHE B N 1
ATOM 3992 C CA . PHE B 1 234 ? -2.438 -4.098 -28.906 1 85.5 234 PHE B CA 1
ATOM 3993 C C . PHE B 1 234 ? -2.717 -5.18 -29.938 1 85.5 234 PHE B C 1
ATOM 3995 O O . PHE B 1 234 ? -3.342 -4.91 -30.969 1 85.5 234 PHE B O 1
ATOM 4002 N N . THR B 1 235 ? -2.219 -6.297 -29.656 1 86.25 235 THR B N 1
ATOM 4003 C CA . THR B 1 235 ? -2.418 -7.449 -30.531 1 86.25 235 THR B CA 1
ATOM 4004 C C . THR B 1 235 ? -2.609 -8.719 -29.703 1 86.25 235 THR B C 1
ATOM 4006 O O . THR B 1 235 ? -1.808 -9.023 -28.828 1 86.25 235 THR B O 1
ATOM 4009 N N . LEU B 1 236 ? -3.609 -9.406 -29.984 1 91.44 236 LEU B N 1
ATOM 4010 C CA . LEU B 1 236 ? -3.895 -10.68 -29.328 1 91.44 236 LEU B CA 1
ATOM 4011 C C . LEU B 1 236 ? -3.154 -11.82 -30.016 1 91.44 236 LEU B C 1
ATOM 4013 O O . LEU B 1 236 ? -2.963 -11.797 -31.234 1 91.44 236 LEU B O 1
ATOM 4017 N N . ASP B 1 237 ? -2.705 -12.719 -29.219 1 90.62 237 ASP B N 1
ATOM 4018 C CA . ASP B 1 237 ? -2.105 -13.938 -29.75 1 90.62 237 ASP B CA 1
ATOM 4019 C C . ASP B 1 237 ? -3.135 -15.062 -29.844 1 90.62 237 ASP B C 1
ATOM 4021 O O . ASP B 1 237 ? -4.168 -15.016 -29.172 1 90.62 237 ASP B O 1
ATOM 4025 N N . THR B 1 238 ? -2.889 -16.031 -30.656 1 91.44 238 THR B N 1
ATOM 4026 C CA . THR B 1 238 ? -3.828 -17.141 -30.797 1 91.44 238 THR B CA 1
ATOM 4027 C C . THR B 1 238 ? -3.316 -18.375 -30.078 1 91.44 238 THR B C 1
ATOM 4029 O O . THR B 1 238 ? -3.963 -19.422 -30.094 1 91.44 238 THR B O 1
ATOM 4032 N N . ILE B 1 239 ? -2.182 -18.188 -29.406 1 93.56 239 ILE B N 1
ATOM 4033 C CA . ILE B 1 239 ? -1.655 -19.312 -28.656 1 93.56 239 ILE B CA 1
ATOM 4034 C C . ILE B 1 239 ? -2.543 -19.594 -27.453 1 93.56 239 ILE B C 1
ATOM 4036 O O . ILE B 1 239 ? -3.16 -18.672 -26.906 1 93.56 239 ILE B O 1
ATOM 4040 N N . SER B 1 240 ? -2.607 -20.859 -27.016 1 96.31 240 SER B N 1
ATOM 4041 C CA . SER B 1 240 ? -3.541 -21.328 -26 1 96.31 240 SER B CA 1
ATOM 4042 C C . SER B 1 240 ? -3.189 -20.781 -24.625 1 96.31 240 SER B C 1
ATOM 4044 O O . SER B 1 240 ? -2.037 -20.422 -24.375 1 96.31 240 SER B O 1
ATOM 4046 N N . PRO B 1 241 ? -4.23 -20.781 -23.766 1 97.69 241 PRO B N 1
ATOM 4047 C CA . PRO B 1 241 ? -3.973 -20.453 -22.359 1 97.69 241 PRO B CA 1
ATOM 4048 C C . PRO B 1 241 ? -2.885 -21.328 -21.75 1 97.69 241 PRO B C 1
ATOM 4050 O O . PRO B 1 241 ? -2.67 -22.469 -22.188 1 97.69 241 PRO B O 1
ATOM 4053 N N . GLY B 1 242 ? -2.174 -20.781 -20.797 1 98.06 242 GLY B N 1
ATOM 4054 C CA . GLY B 1 242 ? -1.062 -21.531 -20.25 1 98.06 242 GLY B CA 1
ATOM 4055 C C . GLY B 1 242 ? -0.844 -21.281 -18.766 1 98.06 242 GLY B C 1
ATOM 4056 O O . GLY B 1 242 ? -1.606 -20.531 -18.141 1 98.06 242 GLY B O 1
ATOM 4057 N N . TRP B 1 243 ? 0.063 -22 -18.156 1 98.69 243 TRP B N 1
ATOM 4058 C CA . TRP B 1 243 ? 0.549 -21.891 -16.781 1 98.69 243 TRP B CA 1
ATOM 4059 C C . TRP B 1 243 ? 2.016 -22.297 -16.703 1 98.69 243 TRP B C 1
ATOM 4061 O O . TRP B 1 243 ? 2.611 -22.719 -17.688 1 98.69 243 TRP B O 1
ATOM 4071 N N . ARG B 1 244 ? 2.6 -22.031 -15.586 1 98.81 244 ARG B N 1
ATOM 4072 C CA . ARG B 1 244 ? 4.02 -22.328 -15.422 1 98.81 244 ARG B CA 1
ATOM 4073 C C . ARG B 1 244 ? 4.25 -23.25 -14.227 1 98.81 244 ARG B C 1
ATOM 4075 O O . ARG B 1 244 ? 3.605 -23.094 -13.188 1 98.81 244 ARG B O 1
ATOM 4082 N N . THR B 1 245 ? 5.129 -24.203 -14.383 1 98.56 245 THR B N 1
ATOM 4083 C CA . THR B 1 245 ? 5.621 -25.031 -13.289 1 98.56 245 THR B CA 1
ATOM 4084 C C . THR B 1 245 ? 7.094 -24.734 -13.008 1 98.56 245 THR B C 1
ATOM 4086 O O . THR B 1 245 ? 7.859 -24.453 -13.93 1 98.56 245 THR B O 1
ATOM 4089 N N . LEU B 1 246 ? 7.438 -24.734 -11.766 1 98.25 246 LEU B N 1
ATOM 4090 C CA . LEU B 1 246 ? 8.812 -24.469 -11.352 1 98.25 246 LEU B CA 1
ATOM 4091 C C . LEU B 1 246 ? 9.305 -25.547 -10.383 1 98.25 246 LEU B C 1
ATOM 4093 O O . LEU B 1 246 ? 8.523 -26.062 -9.586 1 98.25 246 LEU B O 1
ATOM 4097 N N . GLU B 1 247 ? 10.562 -25.828 -10.453 1 97.69 247 GLU B N 1
ATOM 4098 C CA . GLU B 1 247 ? 11.289 -26.625 -9.461 1 97.69 247 GLU B CA 1
ATOM 4099 C C . GLU B 1 247 ? 12.492 -25.875 -8.922 1 97.69 247 GLU B C 1
ATOM 4101 O O . GLU B 1 247 ? 13.367 -25.453 -9.695 1 97.69 247 GLU B O 1
ATOM 4106 N N . LEU B 1 248 ? 12.492 -25.641 -7.66 1 97.5 248 LEU B N 1
ATOM 4107 C CA . LEU B 1 248 ? 13.602 -24.984 -6.98 1 97.5 248 LEU B CA 1
ATOM 4108 C C . LEU B 1 248 ? 14.531 -26.016 -6.336 1 97.5 248 LEU B C 1
ATOM 4110 O O . LEU B 1 248 ? 14.094 -26.828 -5.523 1 97.5 248 LEU B O 1
ATOM 4114 N N . PHE B 1 249 ? 15.773 -25.953 -6.656 1 96.62 249 PHE B N 1
ATOM 4115 C CA . PHE B 1 249 ? 16.734 -26.938 -6.148 1 96.62 249 PHE B CA 1
ATOM 4116 C C . PHE B 1 249 ? 17.594 -26.328 -5.047 1 96.62 249 PHE B C 1
ATOM 4118 O O . PHE B 1 249 ? 17.719 -25.094 -4.957 1 96.62 249 PHE B O 1
ATOM 4125 N N . ALA B 1 250 ? 18.234 -27.172 -4.262 1 94.31 250 ALA B N 1
ATOM 4126 C CA . ALA B 1 250 ? 19 -26.766 -3.076 1 94.31 250 ALA B CA 1
ATOM 4127 C C . ALA B 1 250 ? 20.188 -25.891 -3.451 1 94.31 250 ALA B C 1
ATOM 4129 O O . ALA B 1 250 ? 20.641 -25.078 -2.65 1 94.31 250 ALA B O 1
ATOM 4130 N N . ASP B 1 251 ? 20.672 -25.984 -4.637 1 94.75 251 ASP B N 1
ATOM 4131 C CA . ASP B 1 251 ? 21.875 -25.266 -5.039 1 94.75 251 ASP B CA 1
ATOM 4132 C C . ASP B 1 251 ? 21.516 -23.891 -5.625 1 94.75 251 ASP B C 1
ATOM 4134 O O . ASP B 1 251 ? 22.391 -23.188 -6.148 1 94.75 251 ASP B O 1
ATOM 4138 N N . GLY B 1 252 ? 20.234 -23.594 -5.648 1 95.31 252 GLY B N 1
ATOM 4139 C CA . GLY B 1 252 ? 19.828 -22.266 -6.094 1 95.31 252 GLY B CA 1
ATOM 4140 C C . GLY B 1 252 ? 19.328 -22.25 -7.527 1 95.31 252 GLY B C 1
ATOM 4141 O O . GLY B 1 252 ? 18.781 -21.25 -7.988 1 95.31 252 GLY B O 1
ATOM 4142 N N . THR B 1 253 ? 19.438 -23.359 -8.195 1 96.44 253 THR B N 1
ATOM 4143 C CA . THR B 1 253 ? 18.953 -23.406 -9.57 1 96.44 253 THR B CA 1
ATOM 4144 C C . THR B 1 253 ? 17.438 -23.578 -9.609 1 96.44 253 THR B C 1
ATOM 4146 O O . THR B 1 253 ? 16.844 -24.062 -8.648 1 96.44 253 THR B O 1
ATOM 4149 N N . LEU B 1 254 ? 16.859 -23.109 -10.695 1 97.75 254 LEU B N 1
ATOM 4150 C CA . LEU B 1 254 ? 15.414 -23.156 -10.938 1 97.75 254 LEU B CA 1
ATOM 4151 C C . LEU B 1 254 ? 15.125 -23.719 -12.328 1 97.75 254 LEU B C 1
ATOM 4153 O O . LEU B 1 254 ? 15.664 -23.234 -13.328 1 97.75 254 LEU B O 1
ATOM 4157 N N . GLN B 1 255 ? 14.422 -24.812 -12.359 1 98.12 255 GLN B N 1
ATOM 4158 C CA . GLN B 1 255 ? 13.898 -25.312 -13.625 1 98.12 255 GLN B CA 1
ATOM 4159 C C . GLN B 1 255 ? 12.43 -24.969 -13.797 1 98.12 255 GLN B C 1
ATOM 4161 O O . GLN B 1 255 ? 11.664 -24.984 -12.828 1 98.12 255 GLN B O 1
ATOM 4166 N N . THR B 1 256 ? 12.055 -24.656 -15 1 98.38 256 THR B N 1
ATOM 4167 C CA . THR B 1 256 ? 10.672 -24.234 -15.219 1 98.38 256 THR B CA 1
ATOM 4168 C C . THR B 1 256 ? 10.172 -24.719 -16.578 1 98.38 256 THR B C 1
ATOM 4170 O O . THR B 1 256 ? 10.961 -24.938 -17.484 1 98.38 256 THR B O 1
ATOM 4173 N N . ASP B 1 257 ? 8.898 -24.922 -16.594 1 98 257 ASP B N 1
ATOM 4174 C CA . ASP B 1 257 ? 8.219 -25.266 -17.828 1 98 257 ASP B CA 1
ATOM 4175 C C . ASP B 1 257 ? 6.953 -24.438 -18.016 1 98 257 ASP B C 1
ATOM 4177 O O . ASP B 1 257 ? 6.223 -24.188 -17.062 1 98 257 ASP B O 1
ATOM 4181 N N . ILE B 1 258 ? 6.809 -24.062 -19.281 1 98.25 258 ILE B N 1
ATOM 4182 C CA . ILE B 1 258 ? 5.527 -23.484 -19.672 1 98.25 258 ILE B CA 1
ATOM 4183 C C . ILE B 1 258 ? 4.613 -24.578 -20.219 1 98.25 258 ILE B C 1
ATOM 4185 O O . ILE B 1 258 ? 5.016 -25.359 -21.078 1 98.25 258 ILE B O 1
ATOM 4189 N N . CYS B 1 259 ? 3.441 -24.578 -19.672 1 97.88 259 CYS B N 1
ATOM 4190 C CA . CYS B 1 259 ? 2.426 -25.516 -20.141 1 97.88 259 CYS B CA 1
ATOM 4191 C C . CYS B 1 259 ? 1.254 -24.766 -20.781 1 97.88 259 CYS B C 1
ATOM 4193 O O . CYS B 1 259 ? 0.941 -23.641 -20.375 1 97.88 259 CYS B O 1
ATOM 4195 N N . ARG B 1 260 ? 0.634 -25.406 -21.734 1 97.38 260 ARG B N 1
ATOM 4196 C CA . ARG B 1 260 ? -0.524 -24.812 -22.406 1 97.38 260 ARG B CA 1
ATOM 4197 C C . ARG B 1 260 ? -1.597 -25.859 -22.672 1 97.38 260 ARG B C 1
ATOM 4199 O O . ARG B 1 260 ? -1.292 -27.062 -22.781 1 97.38 260 ARG B O 1
ATOM 4206 N N . LEU B 1 261 ? -2.795 -25.375 -22.688 1 97.25 261 LEU B N 1
ATOM 4207 C CA . LEU B 1 261 ? -3.889 -26.25 -23.094 1 97.25 261 LEU B CA 1
ATOM 4208 C C . LEU B 1 261 ? -3.664 -26.766 -24.516 1 97.25 261 LEU B C 1
ATOM 4210 O O . LEU B 1 261 ? -3.141 -26.047 -25.375 1 97.25 261 LEU B O 1
ATOM 4214 N N . GLN B 1 262 ? -4.109 -27.969 -24.641 1 93.81 262 GLN B N 1
ATOM 4215 C CA . GLN B 1 262 ? -4.047 -28.547 -25.984 1 93.81 262 GLN B CA 1
ATOM 4216 C C . GLN B 1 262 ? -5.27 -28.141 -26.812 1 93.81 262 GLN B C 1
ATOM 4218 O O . GLN B 1 262 ? -6.348 -27.906 -26.25 1 93.81 262 GLN B O 1
ATOM 4223 N N . GLY B 1 263 ? -5.051 -28 -28.047 1 89 263 GLY B N 1
ATOM 4224 C CA . GLY B 1 263 ? -6.168 -27.688 -28.922 1 89 263 GLY B CA 1
ATOM 4225 C C . GLY B 1 263 ? -6.359 -26.203 -29.156 1 89 263 GLY B C 1
ATOM 4226 O O . GLY B 1 263 ? -5.449 -25.406 -28.906 1 89 263 GLY B O 1
ATOM 4227 N N . ASP B 1 264 ? -7.469 -25.891 -29.781 1 86.06 264 ASP B N 1
ATOM 4228 C CA . ASP B 1 264 ? -7.711 -24.5 -30.188 1 86.06 264 ASP B CA 1
ATOM 4229 C C . ASP B 1 264 ? -8.953 -23.938 -29.5 1 86.06 264 ASP B C 1
ATOM 4231 O O . ASP B 1 264 ? -9.562 -22.984 -30 1 86.06 264 ASP B O 1
ATOM 4235 N N . ALA B 1 265 ? -9.102 -24.625 -28.406 1 88.31 265 ALA B N 1
ATOM 4236 C CA . ALA B 1 265 ? -10.195 -24.062 -27.625 1 88.31 265 ALA B CA 1
ATOM 4237 C C . ALA B 1 265 ? -9.805 -22.703 -27.031 1 88.31 265 ALA B C 1
ATOM 4239 O O . ALA B 1 265 ? -8.625 -22.359 -27 1 88.31 265 ALA B O 1
ATOM 4240 N N . PHE B 1 266 ? -10.625 -21.703 -26.953 1 94.19 266 PHE B N 1
ATOM 4241 C CA . PHE B 1 266 ? -10.492 -20.438 -26.25 1 94.19 266 PHE B CA 1
ATOM 4242 C C . PHE B 1 266 ? -9.664 -19.453 -27.078 1 94.19 266 PHE B C 1
ATOM 4244 O O . PHE B 1 266 ? -8.75 -18.812 -26.562 1 94.19 266 PHE B O 1
ATOM 4251 N N . ARG B 1 267 ? -9.773 -19.484 -28.312 1 91.81 267 ARG B N 1
ATOM 4252 C CA . ARG B 1 267 ? -9.18 -18.453 -29.172 1 91.81 267 ARG B CA 1
ATOM 4253 C C . ARG B 1 267 ? -9.883 -17.109 -28.984 1 91.81 267 ARG B C 1
ATOM 4255 O O . ARG B 1 267 ? -11.109 -17.047 -28.953 1 91.81 267 ARG B O 1
ATOM 4262 N N . PRO B 1 268 ? -9.062 -16.125 -28.859 1 92.69 268 PRO B N 1
ATOM 4263 C CA . PRO B 1 268 ? -9.68 -14.82 -28.656 1 92.69 268 PRO B CA 1
ATOM 4264 C C . PRO B 1 268 ? -10.289 -14.242 -29.922 1 92.69 268 PRO B C 1
ATOM 4266 O O . PRO B 1 268 ? -10.023 -14.758 -31.016 1 92.69 268 PRO B O 1
ATOM 4269 N N . ASP B 1 269 ? -11.156 -13.297 -29.719 1 88.62 269 ASP B N 1
ATOM 4270 C CA . ASP B 1 269 ? -11.633 -12.484 -30.828 1 88.62 269 ASP B CA 1
ATOM 4271 C C . ASP B 1 269 ? -10.555 -11.516 -31.312 1 88.62 269 ASP B C 1
ATOM 4273 O O . ASP B 1 269 ? -10.43 -10.414 -30.781 1 88.62 269 ASP B O 1
ATOM 4277 N N . THR B 1 270 ? -9.859 -11.812 -32.281 1 84.88 270 THR B N 1
ATOM 4278 C CA . THR B 1 270 ? -8.68 -11.078 -32.75 1 84.88 270 THR B CA 1
ATOM 4279 C C . THR B 1 270 ? -9.078 -9.734 -33.344 1 84.88 270 THR B C 1
ATOM 4281 O O . THR B 1 270 ? -8.219 -8.883 -33.594 1 84.88 270 THR B O 1
ATOM 4284 N N . ASP B 1 271 ? -10.383 -9.523 -33.438 1 81 271 ASP B N 1
ATOM 4285 C CA . ASP B 1 271 ? -10.844 -8.258 -34 1 81 271 ASP B CA 1
ATOM 4286 C C . ASP B 1 271 ? -11.016 -7.199 -32.938 1 81 271 ASP B C 1
ATOM 4288 O O . ASP B 1 271 ? -11.305 -6.039 -33.219 1 81 271 ASP B O 1
ATOM 4292 N N . SER B 1 272 ? -10.789 -7.613 -31.75 1 80.69 272 SER B N 1
ATOM 4293 C CA . SER B 1 272 ? -10.945 -6.668 -30.656 1 80.69 272 SER B CA 1
ATOM 4294 C C . SER B 1 272 ? -9.867 -5.586 -30.703 1 80.69 272 SER B C 1
ATOM 4296 O O . SER B 1 272 ? -8.703 -5.871 -31 1 80.69 272 SER B O 1
ATOM 4298 N N . GLU B 1 273 ? -10.281 -4.285 -30.469 1 72.12 273 GLU B N 1
ATOM 4299 C CA . GLU B 1 273 ? -9.391 -3.145 -30.672 1 72.12 273 GLU B CA 1
ATOM 4300 C C . GLU B 1 273 ? -8.75 -2.709 -29.344 1 72.12 273 GLU B C 1
ATOM 4302 O O . GLU B 1 273 ? -7.879 -1.843 -29.328 1 72.12 273 GLU B O 1
ATOM 4307 N N . GLY B 1 274 ? -9.25 -3.375 -28.219 1 71.62 274 GLY B N 1
ATOM 4308 C CA . GLY B 1 274 ? -8.641 -2.877 -26.984 1 71.62 274 GLY B CA 1
ATOM 4309 C C . GLY B 1 274 ? -8.898 -3.77 -25.797 1 71.62 274 GLY B C 1
ATOM 4310 O O . GLY B 1 274 ? -9.672 -4.723 -25.875 1 71.62 274 GLY B O 1
ATOM 4311 N N . TYR B 1 275 ? -8 -3.48 -24.781 1 73.94 275 TYR B N 1
ATOM 4312 C CA . TYR B 1 275 ? -7.992 -4.281 -23.562 1 73.94 275 TYR B CA 1
ATOM 4313 C C . TYR B 1 275 ? -8.086 -3.393 -22.328 1 73.94 275 TYR B C 1
ATOM 4315 O O . TYR B 1 275 ? -7.465 -2.33 -22.266 1 73.94 275 TYR B O 1
#

pLDDT: mean 94.12, std 7.55, range [44.12, 98.88]

Nearest PDB structures (foldseek):
  3d03-assembly1_A  TM=8.625E-01  e=1.991E-19  Klebsiella aerogenes
  3ib7-assembly1_A  TM=8.701E-01  e=5.676E-19  Mycobacterium tuberculosis
  2dxl-assembly1_A  TM=8.575E-01  e=5.494E-18  Klebsiella aerogenes
  2hy1-assembly1_A-2  TM=8.787E-01  e=2.221E-17  Mycobacterium tuberculosis H37Rv
  2hyp-assembly1_A-2  TM=8.746E-01  e=8.980E-17  Mycobacterium tuberculosis H37Rv

Sequence (550 aa):
MESLLNLPLAGEARVRILQITDTHLFAEKHETLLGVNTWESYQAVLEAIHADGQEYDLIVATGDLAQDQTAAAYQHFAEGIASFRAPCVWLPGNHDFQPAMYSALQEAGISPAKCVMAGEHWQILLLDSQVFGVPHGELSEFQLEWLENKLAAAPERYTLLLLHHHPMPAGCSWLDQHSLRNAAELDSVLANYPRVTHLLCGHIHQDLDVDWNGRRLLATPSTCVQFKPHCANFTLDTISPGWRTLELFADGTLQTDICRLQGDAFRPDTDSEGYMESLLNLPLAGEARVRILQITDTHLFAEKHETLLGVNTWESYQAVLEAIHADGQEYDLIVATGDLAQDQTAAAYQHFAEGIASFRAPCVWLPGNHDFQPAMYSALQEAGISPAKCVMAGEHWQILLLDSQVFGVPHGELSEFQLEWLENKLAAAPERYTLLLLHHHPMPAGCSWLDQHSLRNAAELDSVLANYPRVTHLLCGHIHQDLDVDWNGRRLLATPSTCVQFKPHCANFTLDTISPGWRTLELFADGTLQTDICRLQGDAFRPDTDSEGY

InterPro domains:
  IPR004843 Calcineurin-like, phosphoesterase domain [PF00149] (16-206)
  IPR026575 Cyclic nucleotide phosphodiesterase GpdQ/CpdA-like [cd07402] (17-253)
  IPR029052 Metallo-dependent phosphatase-like [G3DSA:3.60.21.10] (8-268)
  IPR029052 Metallo-dependent phosphatase-like [SSF56300] (15-259)
  IPR046379 3',5'-cyclic adenosine monophosphate phosphodiesterase CpdA [MF_00905] (2-275)
  IPR050884 Cyclic nucleotide phosphodiesterase class-III [PTHR42988] (15-265)